Protein 7LYX (pdb70)

Sequence (455 aa):
RQRRPWEPPLDKGTVPWLGHAMAFRKNMFEFLKRMRTKHGDVFTVQLGGQYFTFVMDPLSFGSILKDTQRKLDFGQYAKKLVLKVFGYRSVQGDHEMIHSASTKHLRGDGLKDLNETMLDSLSFVMLTSKGWSLDASCWHEDSLFRFCYYILFTAGYLSLFGYTKDKEQDLLQAGELFMEFRKFDLLFPRFVYSLLWPREWLEVGRLQRLFHKMLSVSHEKEGISNWLGNMLQFLREQGVPSAMQDKFNFMMLWASQGNTGPTSFWALLYLLKHPEAIRAVREEATQLGALQHTPVLDSVVEETLRLRAAPTLLRLVHEDYTLKMSSGQEYLFRHGDILALFPYLSVHMDPDIHPEPTVFKYDRFLNPNGSRKVDFFKTGKKIHHYTMPWGSGVSICPGRFFALSEVKLFILLMVTHFDLELVDPDTPLPHVDPQRWGFGTMQPSHDVRFRYRLH

Nearest PDB structures (foldseek):
  7lyx-assembly1_A  TM=1.002E+00  e=9.363E-78  Homo sapiens
  8eoh-assembly1_A  TM=9.947E-01  e=2.986E-71  Homo sapiens
  3b6h-assembly1_A  TM=9.435E-01  e=4.892E-42  Homo sapiens
  3b6h-assembly2_B  TM=9.542E-01  e=2.906E-41  Homo sapiens
  3b98-assembly1_A  TM=9.368E-01  e=1.243E-39  Danio rerio

B-factor: mean 62.21, std 15.75, range [30.0, 126.33]

GO terms:
  GO:0008397 sterol 12-alpha-hydroxylase activity (F, IDA)
  GO:0006699 bile acid biosynthetic process (P, IDA)
  GO:0008397 sterol 12-alpha-hydroxylase activity (F, TAS)
  GO:0019825 oxygen binding (F, TAS)
  GO:0005789 endoplasmic reticulum membrane (C, TAS)
  GO:0016125 sterol metabolic process (P, TAS)
  GO:0006699 bile acid biosynthetic process (P, TAS)

InterPro domains:
  IPR001128 Cytochrome P450 [PF00067] (37-491)
  IPR002403 Cytochrome P450, E-class, group IV [PR00465] (33-50)
  IPR002403 Cytochrome P450, E-class, group IV [PR00465] (55-78)
  IPR002403 Cytochrome P450, E-class, group IV [PR00465] (273-299)
  IPR002403 Cytochrome P450, E-class, group IV [PR00465] (337-353)
  IPR002403 Cytochrome P450, E-class, group IV [PR00465] (374-388)
  IPR002403 Cytochrome P450, E-class, group IV [PR00465] (391-409)
  IPR002403 Cytochrome P450, E-class, group IV [PR00465] (424-440)
  IPR002403 Cytochrome P450, E-class, group IV [PR00465] (440-458)
  IPR024204 Cytochrome P450, cholesterol 7-alpha-monooxygenase-type [PIRSF000047] (1-499)
  IPR030686 Cytochrome P450 8B1 [PIRSF500627] (1-501)
  IPR036396 Cytochrome P450 superfamily [G3DSA:1.10.630.10] (21-498)
  IPR036396 Cytochrome P450 superfamily [SSF48264] (32-496)

Solvent-accessible surface area: 21447 Å² total; per-residue (Å²): 78,136,108,98,107,137,6,4,34,33,13,108,17,140,66,75,214,91,32,23,25,133,40,18,62,143,37,4,33,61,3,0,91,121,12,69,122,129,46,33,46,5,0,2,0,84,17,74,71,44,48,14,2,3,0,0,14,8,75,8,0,31,65,2,12,154,31,114,118,182,60,23,47,80,19,55,43,21,93,121,47,28,60,84,0,2,20,6,151,46,44,169,21,7,64,103,13,34,42,66,2,0,67,147,28,6,89,55,126,19,20,74,108,18,6,120,38,0,59,80,6,0,50,38,0,12,125,68,50,32,29,191,45,172,83,104,64,44,80,38,93,27,13,0,11,103,18,0,1,46,2,0,0,0,0,0,8,6,3,1,12,0,67,34,182,72,82,107,90,8,12,106,78,0,12,90,6,6,126,34,0,65,85,1,3,85,21,5,0,63,10,24,48,57,74,16,155,102,160,26,98,136,48,3,17,83,0,34,161,51,0,30,144,42,14,27,57,109,101,168,75,90,51,69,13,102,14,7,21,52,0,12,91,44,0,126,118,103,62,10,88,70,61,35,11,17,60,0,5,0,13,17,0,40,56,22,0,4,57,7,0,0,7,0,0,0,0,0,1,8,0,28,66,38,102,99,0,16,147,22,0,76,100,21,24,116,168,214,41,56,18,115,144,9,63,30,0,49,4,0,2,43,0,1,7,0,7,28,3,0,20,35,12,24,23,25,1,86,88,73,15,78,0,98,12,77,100,51,91,107,28,43,3,49,117,37,8,0,0,0,1,0,0,9,15,0,0,0,30,18,84,74,7,1,77,100,18,107,64,10,67,44,67,24,8,30,45,149,123,32,58,160,64,65,70,7,94,47,93,63,136,100,9,138,51,28,28,5,17,58,12,25,38,117,23,46,42,35,19,33,66,6,19,40,8,1,4,22,16,0,0,32,27,0,1,58,97,12,41,19,76,15,35,73,80,120,70,108,50,2,119,13,32,38,51,11,21,9,43,12,8,0,11,16,44,95,53,22,104,0,72,8,64,86,162

Structure (mmCIF, N/CA/C/O backbone):
data_7LYX
#
_entry.id   7LYX
#
_cell.length_a   58.344
_cell.length_b   89.234
_cell.length_c   107.984
_cell.angle_alpha   90.000
_cell.angle_beta   90.000
_cell.angle_gamma   90.000
#
_symmetry.space_group_name_H-M   'P 21 21 21'
#
loop_
_entity.id
_entity.type
_entity.pdbx_description
1 polymer '7-alpha-hydroxycholest-4-en-3-one 12-alpha-hydroxylase'
2 non-polymer 'PROTOPORPHYRIN IX CONTAINING FE'
3 non-polymer (S)-Tioconazole
4 non-polymer GLYCEROL
5 non-polymer 'POTASSIUM ION'
6 water water
#
loop_
_atom_site.group_PDB
_atom_site.id
_atom_site.type_symbol
_atom_site.label_atom_id
_atom_site.label_alt_id
_atom_site.label_comp_id
_atom_site.label_asym_id
_atom_site.label_entity_id
_atom_site.label_seq_id
_atom_site.pdbx_PDB_ins_code
_atom_site.Cartn_x
_atom_site.Cartn_y
_atom_site.Cartn_z
_atom_site.occupancy
_atom_site.B_iso_or_equiv
_atom_site.auth_seq_id
_atom_site.auth_comp_id
_atom_site.auth_asym_id
_atom_site.auth_atom_id
_atom_site.pdbx_PDB_model_num
ATOM 1 N N . ARG A 1 8 ? -20.30200 -36.14500 8.71600 1.000 57.76000 26 ARG A N 1
ATOM 2 C CA . ARG A 1 8 ? -19.01500 -35.71100 8.19000 1.000 59.93000 26 ARG A CA 1
ATOM 3 C C . ARG A 1 8 ? -17.89600 -36.57300 8.74100 1.000 61.59000 26 ARG A C 1
ATOM 4 O O . ARG A 1 8 ? -17.77000 -36.75200 9.95400 1.000 58.39000 26 ARG A O 1
ATOM 24 N N . GLN A 1 9 ? -17.09100 -37.11200 7.83000 1.000 69.10000 27 GLN A N 1
ATOM 25 C CA . GLN A 1 9 ? -15.90500 -37.87600 8.17500 1.000 68.05000 27 GLN A CA 1
ATOM 26 C C . GLN A 1 9 ? -14.68600 -37.10100 7.69700 1.000 65.10000 27 GLN A C 1
ATOM 27 O O . GLN A 1 9 ? -14.61600 -36.69600 6.53400 1.000 68.11000 27 GLN A O 1
ATOM 41 N N . ARG A 1 10 ? -13.74500 -36.86900 8.58500 1.000 58.40000 28 ARG A N 1
ATOM 42 C CA . ARG A 1 10 ? -12.55900 -36.11000 8.27900 1.000 59.27000 28 ARG A CA 1
ATOM 43 C C . ARG A 1 10 ? -11.56300 -36.82500 7.36900 1.000 60.30000 28 ARG A C 1
ATOM 44 O O . ARG A 1 10 ? -11.39600 -38.01200 7.46500 1.000 57.50000 28 ARG A O 1
ATOM 65 N N . ARG A 1 11 ? -10.89100 -36.08500 6.49900 1.000 55.34000 29 ARG A N 1
ATOM 66 C CA . ARG A 1 11 ? -9.88600 -36.62700 5.62700 1.000 52.96000 29 ARG A CA 1
ATOM 67 C C . ARG A 1 11 ? -8.53300 -36.27100 6.20200 1.000 52.85000 29 ARG A C 1
ATOM 68 O O . ARG A 1 11 ? -8.40400 -35.30500 6.88000 1.000 53.04000 29 ARG A O 1
ATOM 78 N N . PRO A 1 12 ? -7.50400 -37.04800 5.90700 1.000 46.05000 30 PRO A N 1
ATOM 79 C CA . PRO A 1 12 ? -6.17100 -36.79300 6.48300 1.000 46.53000 30 PRO A CA 1
ATOM 80 C C . PRO A 1 12 ? -5.66600 -35.38200 6.23500 1.000 49.96000 30 PRO A C 1
ATOM 81 O O . PRO A 1 12 ? -4.93700 -34.83700 7.07400 1.000 52.03000 30 PRO A O 1
ATOM 92 N N . TRP A 1 13 ? -6.03500 -34.76600 5.10900 1.000 50.54000 31 TRP A N 1
ATOM 93 C CA . TRP A 1 13 ? -5.51800 -33.45100 4.75200 1.000 55.12000 31 TRP A CA 1
ATOM 94 C C . TRP A 1 13 ? -6.32300 -32.30400 5.34700 1.000 54.26000 31 TRP A C 1
ATOM 95 O O . TRP A 1 13 ? -5.93400 -31.14300 5.17900 1.000 51.72000 31 TRP A O 1
ATOM 116 N N . GLU A 1 14 ? -7.42400 -32.59000 6.02900 1.000 55.41000 32 GLU A N 1
ATOM 117 C CA . GLU A 1 14 ? -8.18800 -31.55900 6.71000 1.000 48.37000 32 GLU A CA 1
ATOM 118 C C . GLU A 1 14 ? -7.68700 -31.38800 8.13500 1.000 53.13000 32 GLU A C 1
ATOM 119 O O . GLU A 1 14 ? -7.00400 -32.26500 8.67500 1.000 54.79000 32 GLU A O 1
ATOM 131 N N . PRO A 1 15 ? -7.99600 -30.26500 8.77400 1.000 51.90000 33 PRO A N 1
ATOM 132 C CA . PRO A 1 15 ? -7.63400 -30.09700 10.18900 1.000 50.87000 33 PRO A CA 1
ATOM 133 C C . PRO A 1 15 ? -8.40900 -31.06400 11.06300 1.000 44.70000 33 PRO A C 1
ATOM 134 O O . PRO A 1 15 ? -9.40400 -31.65200 10.61900 1.000 47.46000 33 PRO A O 1
ATOM 145 N N . PRO A 1 16 ? -7.98700 -31.25200 12.31200 1.000 47.17000 34 PRO A N 1
ATOM 146 C CA . PRO A 1 16 ? -8.73700 -32.13500 13.21700 1.000 44.84000 34 PRO A CA 1
ATOM 147 C C . PRO A 1 16 ? -10.17500 -31.66600 13.39300 1.000 42.42000 34 PRO A C 1
ATOM 148 O O . PRO A 1 16 ? -10.46900 -30.46900 13.40200 1.000 46.58000 34 PRO A O 1
ATOM 159 N N . LEU A 1 17 ? -11.07700 -32.63500 13.53900 1.000 45.57000 35 LEU A N 1
ATOM 160 C CA . LEU A 1 17 ? -12.51100 -32.39100 13.67500 1.000 44.85000 35 LEU A CA 1
ATOM 161 C C . LEU A 1 17 ? -12.96400 -32.92200 15.03000 1.000 42.93000 35 LEU A C 1
ATOM 162 O O . LEU A 1 17 ? -13.00600 -34.13700 15.24400 1.000 51.07000 35 LEU A O 1
ATOM 178 N N . ASP A 1 18 ? -13.30300 -32.01200 15.93900 1.000 47.34000 36 ASP A N 1
ATOM 179 C CA . ASP A 1 18 ? -13.69400 -32.35600 17.30200 1.000 46.78000 36 ASP A CA 1
ATOM 180 C C . ASP A 1 18 ? -15.21400 -32.37800 17.39800 1.000 45.29000 36 ASP A C 1
ATOM 181 O O . ASP A 1 18 ? -15.86400 -31.33600 17.26200 1.000 46.54000 36 ASP A O 1
ATOM 190 N N . LYS A 1 19 ? -15.77500 -33.55700 17.65200 1.000 52.30000 37 LYS A N 1
ATOM 191 C CA . LYS A 1 19 ? -17.21900 -33.73600 17.72100 1.000 48.43000 37 LYS A CA 1
ATOM 192 C C . LYS A 1 19 ? -17.77000 -33.60600 19.13700 1.000 52.02000 37 LYS A C 1
ATOM 193 O O . LYS A 1 19 ? -18.98400 -33.73600 19.32600 1.000 47.02000 37 LYS A O 1
ATOM 212 N N . GLY A 1 20 ? -16.91800 -33.35900 20.13000 1.000 48.69000 38 GLY A N 1
ATOM 213 C CA . GLY A 1 20 ? -17.38200 -33.18400 21.49300 1.000 48.36000 38 GLY A CA 1
ATOM 214 C C . GLY A 1 20 ? -17.57100 -34.49000 22.23600 1.000 53.82000 38 GLY A C 1
ATOM 215 O O . GLY A 1 20 ? -17.85700 -35.52100 21.62200 1.000 47.49000 38 GLY A O 1
ATOM 219 N N . THR A 1 21 ? -17.41800 -34.45700 23.56300 1.000 63.97000 39 THR A N 1
ATOM 220 C CA . THR A 1 21 ? -17.56100 -35.67000 24.36400 1.000 64.90000 39 THR A CA 1
ATOM 221 C C . THR A 1 21 ? -18.92400 -36.30600 24.13300 1.000 62.58000 39 THR A C 1
ATOM 222 O O . THR A 1 21 ? -19.02900 -37.47000 23.73600 1.000 62.24000 39 THR A O 1
ATOM 233 N N . VAL A 1 22 ? -19.98300 -35.55100 24.39700 1.000 67.00000 40 VAL A N 1
ATOM 234 C CA . VAL A 1 22 ? -21.33700 -35.94800 24.02900 1.000 62.43000 40 VAL A CA 1
ATOM 235 C C . VAL A 1 22 ? -21.54400 -35.55900 22.57100 1.000 63.25000 40 VAL A C 1
ATOM 236 O O . VAL A 1 22 ? -21.74300 -34.36900 22.28600 1.000 63.75000 40 VAL A O 1
ATOM 249 N N . PRO A 1 23 ? -21.50000 -36.50000 21.61400 1.000 73.61000 41 PRO A N 1
ATOM 250 C CA . PRO A 1 23 ? -21.88900 -36.14400 20.24100 1.000 71.85000 41 PRO A CA 1
ATOM 251 C C . PRO A 1 23 ? -23.34000 -35.69100 20.22100 1.000 73.87000 41 PRO A C 1
ATOM 252 O O . PRO A 1 23 ? -23.95000 -35.53000 21.28300 1.000 80.73000 41 PRO A O 1
ATOM 263 N N . TRP A 1 24 ? -23.89800 -35.44600 19.03700 1.000 49.72000 42 TRP A N 1
ATOM 264 C CA . TRP A 1 24 ? -25.27100 -34.94800 18.88200 1.000 49.96000 42 TRP A CA 1
ATOM 265 C C . TRP A 1 24 ? -25.58700 -33.77500 19.81400 1.000 57.77000 42 TRP A C 1
ATOM 266 O O . TRP A 1 24 ? -26.74400 -33.38700 19.98000 1.000 60.07000 42 TRP A O 1
ATOM 287 N N . LEU A 1 25 ? -24.57300 -33.20100 20.42500 1.000 62.54000 43 LEU A N 1
ATOM 288 C CA . LEU A 1 25 ? -24.66700 -31.97100 21.20900 1.000 53.23000 43 LEU A CA 1
ATOM 289 C C . LEU A 1 25 ? -23.60600 -30.97900 20.75900 1.000 50.95000 43 LEU A C 1
ATOM 290 O O . LEU A 1 25 ? -23.88900 -29.78400 20.62400 1.000 59.40000 43 LEU A O 1
ATOM 306 N N . GLY A 1 26 ? -22.37900 -31.45000 20.51400 1.000 41.29000 44 GLY A N 1
ATOM 307 C CA . GLY A 1 26 ? -21.32500 -30.60500 20.00300 1.000 42.91000 44 GLY A CA 1
ATOM 308 C C . GLY A 1 26 ? -20.79300 -29.69100 21.08400 1.000 37.14000 44 GLY A C 1
ATOM 309 O O . GLY A 1 26 ? -20.83600 -29.98900 22.28000 1.000 39.99000 44 GLY A O 1
ATOM 313 N N . HIS A 1 27 ? -20.29600 -28.54900 20.64100 1.000 49.88000 45 HIS A N 1
ATOM 314 C CA . HIS A 1 27 ? -19.71400 -27.56000 21.52400 1.000 44.84000 45 HIS A CA 1
ATOM 315 C C . HIS A 1 27 ? -20.55100 -26.29700 21.62500 1.000 41.44000 45 HIS A C 1
ATOM 316 O O . HIS A 1 27 ? -20.12500 -25.34900 22.29000 1.000 51.05000 45 HIS A O 1
ATOM 330 N N . ALA A 1 28 ? -21.72600 -26.26100 20.98400 1.000 41.49000 46 ALA A N 1
ATOM 331 C CA . ALA A 1 28 ? -22.56100 -25.06400 21.01100 1.000 42.57000 46 ALA A CA 1
ATOM 332 C C . ALA A 1 28 ? -22.69800 -24.51600 22.42700 1.000 43.16000 46 ALA A C 1
ATOM 333 O O . ALA A 1 28 ? -22.60200 -23.30300 22.64500 1.000 45.41000 46 ALA A O 1
ATOM 340 N N . MET A 1 29 ? -22.89300 -25.40500 23.40400 1.000 50.58000 47 MET A N 1
ATOM 341 C CA . MET A 1 29 ? -23.11500 -24.99200 24.78600 1.000 48.32000 47 MET A CA 1
ATOM 342 C C . MET A 1 29 ? -21.87400 -24.31800 25.36700 1.000 50.77000 47 MET A C 1
ATOM 343 O O . MET A 1 29 ? -21.95800 -23.21900 25.93200 1.000 51.37000 47 MET A O 1
ATOM 357 N N . ALA A 1 30 ? -20.70400 -24.95600 25.23700 1.000 44.53000 48 ALA A N 1
ATOM 358 C CA . ALA A 1 30 ? -19.48400 -24.35100 25.76300 1.000 42.94000 48 ALA A CA 1
ATOM 359 C C . ALA A 1 30 ? -19.03600 -23.17000 24.90800 1.000 46.66000 48 ALA A C 1
ATOM 360 O O . ALA A 1 30 ? -18.39400 -22.24600 25.41900 1.000 48.43000 48 ALA A O 1
ATOM 367 N N . PHE A 1 31 ? -19.36900 -23.18400 23.61400 1.000 41.40000 49 PHE A N 1
ATOM 368 C CA . PHE A 1 31 ? -18.95200 -22.10900 22.72200 1.000 38.64000 49 PHE A CA 1
ATOM 369 C C . PHE A 1 31 ? -19.73200 -20.82900 23.00700 1.000 40.92000 49 PHE A C 1
ATOM 370 O O . PHE A 1 31 ? -19.14600 -19.74500 23.12700 1.000 35.86000 49 PHE A O 1
ATOM 387 N N . ARG A 1 32 ? -21.06000 -20.93000 23.11400 1.000 38.72000 50 ARG A N 1
ATOM 388 C CA . ARG A 1 32 ? -21.87000 -19.73400 23.32100 1.000 39.52000 50 ARG A CA 1
ATOM 389 C C . ARG A 1 32 ? -21.70400 -19.18700 24.73300 1.000 39.71000 50 ARG A C 1
ATOM 390 O O . ARG A 1 32 ? -21.75500 -17.97000 24.93600 1.000 37.01000 50 ARG A O 1
ATOM 411 N N . LYS A 1 33 ? -21.47600 -20.06200 25.71100 1.000 43.41000 51 LYS A N 1
ATOM 412 C CA . LYS A 1 33 ? -21.31200 -19.62100 27.09200 1.000 38.91000 51 LYS A CA 1
ATOM 413 C C . LYS A 1 33 ? -20.10400 -18.70500 27.23300 1.000 40.41000 51 LYS A C 1
ATOM 414 O O . LYS A 1 33 ? -20.21300 -17.57700 27.72700 1.000 41.29000 51 LYS A O 1
ATOM 433 N N . ASN A 1 34 ? -18.93100 -19.19000 26.82200 1.000 41.20000 52 ASN A N 1
ATOM 434 C CA . ASN A 1 34 ? -17.67800 -18.43300 26.90600 1.000 40.97000 52 ASN A CA 1
ATOM 435 C C . ASN A 1 34 ? -16.85800 -18.82300 25.67500 1.000 44.57000 52 ASN A C 1
ATOM 436 O O . ASN A 1 34 ? -16.06200 -19.76400 25.71800 1.000 44.83000 52 ASN A O 1
ATOM 447 N N . MET A 1 35 ? -17.07300 -18.09800 24.57300 1.000 47.33000 53 MET A N 1
ATOM 448 C CA . MET A 1 35 ? -16.34700 -18.38300 23.33900 1.000 45.44000 53 MET A CA 1
ATOM 449 C C . MET A 1 35 ? -14.84400 -18.23600 23.54100 1.000 49.54000 53 MET A C 1
ATOM 450 O O . MET A 1 35 ? -14.05400 -19.00300 22.97300 1.000 44.94000 53 MET A O 1
ATOM 464 N N . PHE A 1 36 ? -14.43600 -17.24600 24.33700 1.000 46.42000 54 PHE A N 1
ATOM 465 C CA . PHE A 1 36 ? -13.01800 -16.99000 24.57300 1.000 48.61000 54 PHE A CA 1
ATOM 466 C C . PHE A 1 36 ? -12.36000 -18.18400 25.25800 1.000 49.85000 54 PHE A C 1
ATOM 467 O O . PHE A 1 36 ? -11.31400 -18.67200 24.81500 1.000 47.10000 54 PHE A O 1
ATOM 484 N N . GLU A 1 37 ? -12.98100 -18.69300 26.32500 1.000 54.44000 55 GLU A N 1
ATOM 485 C CA . GLU A 1 37 ? -12.39700 -19.81600 27.04400 1.000 53.90000 55 GLU A CA 1
ATOM 486 C C . GLU A 1 37 ? -12.50300 -21.10700 26.24700 1.000 56.23000 55 GLU A C 1
ATOM 487 O O . GLU A 1 37 ? -11.62100 -21.96600 26.34700 1.000 58.57000 55 GLU A O 1
ATOM 499 N N . PHE A 1 38 ? -13.55400 -21.25700 25.43900 1.000 45.39000 56 PHE A N 1
ATOM 500 C CA . PHE A 1 38 ? -13.68500 -22.46600 24.63600 1.000 40.14000 56 PHE A CA 1
ATOM 501 C C . PHE A 1 38 ? -12.56000 -22.56700 23.61600 1.000 47.15000 56 PHE A C 1
ATOM 502 O O . PHE A 1 38 ? -11.95700 -23.63400 23.44100 1.000 43.39000 56 PHE A O 1
ATOM 519 N N . LEU A 1 39 ? -12.26600 -21.46200 22.92400 1.000 45.82000 57 LEU A N 1
ATOM 520 C CA . LEU A 1 39 ? -11.19200 -21.49100 21.93900 1.000 44.98000 57 LEU A CA 1
ATOM 521 C C . LEU A 1 39 ? -9.83100 -21.67100 22.60200 1.000 50.34000 57 LEU A C 1
ATOM 522 O O . LEU A 1 39 ? -8.94200 -22.30800 22.02700 1.000 47.69000 57 LEU A O 1
ATOM 538 N N . LYS A 1 40 ? -9.64800 -21.13000 23.80900 1.000 51.73000 58 LYS A N 1
ATOM 539 C CA . LYS A 1 40 ? -8.39600 -21.33500 24.53100 1.000 49.60000 58 LYS A CA 1
ATOM 540 C C . LYS A 1 40 ? -8.14200 -22.81600 24.77400 1.000 49.21000 58 LYS A C 1
ATOM 541 O O . LYS A 1 40 ? -7.03300 -23.31500 24.55300 1.000 49.16000 58 LYS A O 1
ATOM 560 N N . ARG A 1 41 ? -9.16400 -23.53200 25.24700 1.000 51.18000 59 ARG A N 1
ATOM 561 C CA . ARG A 1 41 ? -9.01400 -24.96000 25.49600 1.000 47.45000 59 ARG A CA 1
ATOM 562 C C . ARG A 1 41 ? -8.74400 -25.71500 24.20100 1.000 55.46000 59 ARG A C 1
ATOM 563 O O . ARG A 1 41 ? -7.91300 -26.63200 24.16600 1.000 54.23000 59 ARG A O 1
ATOM 584 N N . MET A 1 42 ? -9.44400 -25.34500 23.12400 1.000 50.99000 60 MET A N 1
ATOM 585 C CA . MET A 1 42 ? -9.28500 -26.05700 21.86200 1.000 45.62000 60 MET A CA 1
ATOM 586 C C . MET A 1 42 ? -7.90100 -25.84100 21.26900 1.000 46.61000 60 MET A C 1
ATOM 587 O O . MET A 1 42 ? -7.32100 -26.76500 20.68400 1.000 44.85000 60 MET A O 1
ATOM 601 N N . ARG A 1 43 ? -7.37200 -24.62200 21.37400 1.000 53.48000 61 ARG A N 1
ATOM 602 C CA . ARG A 1 43 ? -6.03200 -24.36600 20.86100 1.000 50.22000 61 ARG A CA 1
ATOM 603 C C . ARG A 1 43 ? -5.01700 -25.29100 21.52000 1.000 52.30000 61 ARG A C 1
ATOM 604 O O . ARG A 1 43 ? -4.17900 -25.89600 20.84100 1.000 58.06000 61 ARG A O 1
ATOM 625 N N . THR A 1 44 ? -5.08700 -25.42800 22.84700 1.000 46.54000 62 THR A N 1
ATOM 626 C CA . THR A 1 44 ? -4.13700 -26.29300 23.53400 1.000 51.13000 62 THR A CA 1
ATOM 627 C C . THR A 1 44 ? -4.36500 -27.76200 23.19400 1.000 56.17000 62 THR A C 1
ATOM 628 O O . THR A 1 44 ? -3.42300 -28.55800 23.23800 1.000 59.87000 62 THR A O 1
ATOM 639 N N . LYS A 1 45 ? -5.59400 -28.13600 22.84800 1.000 54.70000 63 LYS A N 1
ATOM 640 C CA . LYS A 1 45 ? -5.90700 -29.54100 22.61800 1.000 48.99000 63 LYS A CA 1
ATOM 641 C C . LYS A 1 45 ? -5.57300 -29.97300 21.19800 1.000 54.64000 63 LYS A C 1
ATOM 642 O O . LYS A 1 45 ? -4.98200 -31.04000 20.99200 1.000 54.12000 63 LYS A O 1
ATOM 661 N N . HIS A 1 46 ? -5.95200 -29.16500 20.21000 1.000 57.55000 64 HIS A N 1
ATOM 662 C CA . HIS A 1 46 ? -5.76800 -29.52100 18.81300 1.000 55.09000 64 HIS A CA 1
ATOM 663 C C . HIS A 1 46 ? -4.67600 -28.72400 18.12100 1.000 50.20000 64 HIS A C 1
ATOM 664 O O . HIS A 1 46 ? -4.37200 -29.00500 16.95500 1.000 57.85000 64 HIS A O 1
ATOM 678 N N . GLY A 1 47 ? -4.08700 -27.74700 18.78600 1.000 46.98000 65 GLY A N 1
ATOM 679 C CA . GLY A 1 47 ? -3.19000 -26.84500 18.10300 1.000 46.56000 65 GLY A CA 1
ATOM 680 C C . GLY A 1 47 ? -3.95800 -25.70200 17.46500 1.000 43.96000 65 GLY A C 1
ATOM 681 O O . GLY A 1 47 ? -5.12300 -25.43700 17.77700 1.000 50.03000 65 GLY A O 1
ATOM 685 N N . ASP A 1 48 ? -3.29000 -25.03300 16.53100 1.000 54.80000 66 ASP A N 1
ATOM 686 C CA . ASP A 1 48 ? -3.79000 -23.75500 16.03700 1.000 56.01000 66 ASP A CA 1
ATOM 687 C C . ASP A 1 48 ? -4.97600 -23.88500 15.08700 1.000 50.57000 66 ASP A C 1
ATOM 688 O O . ASP A 1 48 ? -5.73900 -22.92700 14.95400 1.000 57.32000 66 ASP A O 1
ATOM 697 N N . VAL A 1 49 ? -5.16700 -25.03000 14.43700 1.000 42.96000 67 VAL A N 1
ATOM 698 C CA . VAL A 1 49 ? -6.23900 -25.20100 13.46100 1.000 40.45000 67 VAL A CA 1
ATOM 699 C C . VAL A 1 49 ? -7.10900 -26.37500 13.88600 1.000 40.18000 67 VAL A C 1
ATOM 700 O O . VAL A 1 49 ? -6.61500 -27.49700 14.04400 1.000 43.18000 67 VAL A O 1
ATOM 713 N N . PHE A 1 50 ? -8.40400 -26.11900 14.05000 1.000 41.69000 68 PHE A N 1
ATOM 714 C CA . PHE A 1 50 ? -9.36200 -27.15200 14.41000 1.000 43.97000 68 PHE A CA 1
ATOM 715 C C . PHE A 1 50 ? -10.72600 -26.78100 13.84600 1.000 40.74000 68 PHE A C 1
ATOM 716 O O . PHE A 1 50 ? -11.00200 -25.61500 13.55000 1.000 43.75000 68 PHE A O 1
ATOM 733 N N . THR A 1 51 ? -11.58200 -27.79000 13.71200 1.000 46.96000 69 THR A N 1
ATOM 734 C CA . THR A 1 51 ? -12.90700 -27.63200 13.13500 1.000 39.64000 69 THR A CA 1
ATOM 735 C C . THR A 1 51 ? -13.96500 -28.12700 14.11400 1.000 46.52000 69 THR A C 1
ATOM 736 O O . THR A 1 51 ? -13.76900 -29.12900 14.80800 1.000 42.75000 69 THR A O 1
ATOM 747 N N . VAL A 1 52 ? -15.09300 -27.41700 14.15500 1.000 45.06000 70 VAL A N 1
ATOM 748 C CA . VAL A 1 52 ? -16.21900 -27.75400 15.01500 1.000 42.26000 70 VAL A CA 1
ATOM 749 C C . VAL A 1 52 ? -17.49800 -27.38000 14.27900 1.000 39.65000 70 VAL A C 1
ATOM 750 O O . VAL A 1 52 ? -17.49400 -26.55900 13.36000 1.000 43.99000 70 VAL A O 1
ATOM 763 N N . GLN A 1 53 ? -18.60000 -27.99900 14.69000 1.000 39.45000 71 GLN A N 1
ATOM 764 C CA . GLN A 1 53 ? -19.91400 -27.72000 14.12400 1.000 42.08000 71 GLN A CA 1
ATOM 765 C C . GLN A 1 53 ? -20.68300 -26.82100 15.08400 1.000 42.53000 71 GLN A C 1
ATOM 766 O O . GLN A 1 53 ? -20.86700 -27.17000 16.25400 1.000 41.40000 71 GLN A O 1
ATOM 780 N N . LEU A 1 54 ? -21.12400 -25.66800 14.58900 1.000 42.94000 72 LEU A N 1
ATOM 781 C CA . LEU A 1 54 ? -21.94800 -24.73700 15.34700 1.000 47.93000 72 LEU A CA 1
ATOM 782 C C . LEU A 1 54 ? -23.14300 -24.33700 14.49900 1.000 44.20000 72 LEU A C 1
ATOM 783 O O . LEU A 1 54 ? -22.99700 -24.03300 13.31200 1.000 43.47000 72 LEU A O 1
ATOM 799 N N . GLY A 1 55 ? -24.32400 -24.34400 15.11000 1.000 49.48000 73 GLY A N 1
ATOM 800 C CA . GLY A 1 55 ? -25.53200 -24.22000 14.31800 1.000 55.44000 73 GLY A CA 1
ATOM 801 C C . GLY A 1 55 ? -25.55500 -25.30900 13.27200 1.000 57.25000 73 GLY A C 1
ATOM 802 O O . GLY A 1 55 ? -25.21100 -26.47000 13.54400 1.000 62.96000 73 GLY A O 1
ATOM 806 N N . GLY A 1 56 ? -25.94300 -24.93700 12.04700 1.000 52.06000 74 GLY A N 1
ATOM 807 C CA . GLY A 1 56 ? -25.86800 -25.88300 10.94800 1.000 69.94000 74 GLY A CA 1
ATOM 808 C C . GLY A 1 56 ? -24.47100 -26.05600 10.40100 1.000 58.82000 74 GLY A C 1
ATOM 809 O O . GLY A 1 56 ? -24.14000 -27.12400 9.88000 1.000 61.46000 74 GLY A O 1
ATOM 813 N N . GLN A 1 57 ? -23.62500 -25.04400 10.56000 1.000 58.26000 75 GLN A N 1
ATOM 814 C CA . GLN A 1 57 ? -22.38800 -24.92700 9.81000 1.000 55.93000 75 GLN A CA 1
ATOM 815 C C . GLN A 1 57 ? -21.22900 -25.65300 10.49300 1.000 54.60000 75 GLN A C 1
ATOM 816 O O . GLN A 1 57 ? -21.27400 -25.98200 11.68100 1.000 57.29000 75 GLN A O 1
ATOM 830 N N . TYR A 1 58 ? -20.17700 -25.89100 9.71100 1.000 44.26000 76 TYR A N 1
ATOM 831 C CA . TYR A 1 58 ? -18.88200 -26.33900 10.20900 1.000 45.18000 76 TYR A CA 1
ATOM 832 C C . TYR A 1 58 ? -17.92300 -25.15700 10.20200 1.000 42.06000 76 TYR A C 1
ATOM 833 O O . TYR A 1 58 ? -17.77900 -24.47700 9.18200 1.000 47.96000 76 TYR A O 1
ATOM 851 N N . PHE A 1 59 ? -17.28800 -24.90400 11.34200 1.000 38.49000 77 PHE A N 1
ATOM 852 C CA . PHE A 1 59 ? -16.36900 -23.78400 11.49400 1.000 38.59000 77 PHE A CA 1
ATOM 853 C C . PHE A 1 59 ? -14.94700 -24.30100 11.65300 1.000 37.90000 77 PHE A C 1
ATOM 854 O O . PHE A 1 59 ? -14.71200 -25.27300 12.37400 1.000 42.99000 77 PHE A O 1
ATOM 871 N N . THR A 1 60 ? -14.00200 -23.64300 10.98600 1.000 43.82000 78 THR A N 1
ATOM 872 C CA . THR A 1 60 ? -12.58600 -23.98000 11.08300 1.000 41.75000 78 THR A CA 1
ATOM 873 C C . THR A 1 60 ? -11.83300 -22.75700 11.58300 1.000 40.68000 78 THR A C 1
ATOM 874 O O . THR A 1 60 ? -11.78600 -21.73000 10.89800 1.000 41.25000 78 THR A O 1
ATOM 885 N N . PHE A 1 61 ? -11.25500 -22.86600 12.77400 1.000 44.06000 79 PHE A N 1
ATOM 886 C CA . PHE A 1 61 ? -10.56800 -21.75200 13.41100 1.000 40.15000 79 PHE A CA 1
ATOM 887 C C . PHE A 1 61 ? -9.07400 -21.81000 13.14300 1.000 43.65000 79 PHE A C 1
ATOM 888 O O . PHE A 1 61 ? -8.46100 -22.88000 13.19500 1.000 40.21000 79 PHE A O 1
ATOM 905 N N . VAL A 1 62 ? -8.49700 -20.64700 12.85500 1.000 45.90000 80 VAL A N 1
ATOM 906 C CA . VAL A 1 62 ? -7.06400 -20.49500 12.64000 1.000 49.70000 80 VAL A CA 1
ATOM 907 C C . VAL A 1 62 ? -6.55600 -19.52300 13.69100 1.000 50.00000 80 VAL A C 1
ATOM 908 O O . VAL A 1 62 ? -6.86100 -18.32600 13.63400 1.000 45.75000 80 VAL A O 1
ATOM 921 N N . MET A 1 63 ? -5.77700 -20.02900 14.64700 1.000 46.78000 81 MET A N 1
ATOM 922 C CA . MET A 1 63 ? -5.29500 -19.21100 15.75000 1.000 49.50000 81 MET A CA 1
ATOM 923 C C . MET A 1 63 ? -3.84000 -18.78800 15.59100 1.000 54.82000 81 MET A C 1
ATOM 924 O O . MET A 1 63 ? -3.35500 -17.99100 16.39900 1.000 54.90000 81 MET A O 1
ATOM 938 N N . ASP A 1 64 ? -3.13100 -19.29700 14.58100 1.000 54.91000 82 ASP A N 1
ATOM 939 C CA . ASP A 1 64 ? -1.75300 -18.88300 14.34800 1.000 47.23000 82 ASP A CA 1
ATOM 940 C C . ASP A 1 64 ? -1.74100 -17.50600 13.70000 1.000 47.13000 82 ASP A C 1
ATOM 941 O O . ASP A 1 64 ? -2.06300 -17.38100 12.51300 1.000 47.25000 82 ASP A O 1
ATOM 950 N N . PRO A 1 65 ? -1.37400 -16.45000 14.43300 1.000 54.06000 83 PRO A N 1
ATOM 951 C CA . PRO A 1 65 ? -1.37300 -15.11100 13.81400 1.000 56.49000 83 PRO A CA 1
ATOM 952 C C . PRO A 1 65 ? -0.50100 -15.01800 12.57400 1.000 58.97000 83 PRO A C 1
ATOM 953 O O . PRO A 1 65 ? -0.78500 -14.20200 11.68900 1.000 55.30000 83 PRO A O 1
ATOM 964 N N . LEU A 1 66 ? 0.55000 -15.83600 12.47300 1.000 70.39000 84 LEU A N 1
ATOM 965 C CA . LEU A 1 66 ? 1.45100 -15.73400 11.33000 1.000 70.38000 84 LEU A CA 1
ATOM 966 C C . LEU A 1 66 ? 0.76000 -16.11700 10.02700 1.000 71.09000 84 LEU A C 1
ATOM 967 O O . LEU A 1 66 ? 1.12300 -15.60600 8.96100 1.000 69.46000 84 LEU A O 1
ATOM 983 N N . SER A 1 67 ? -0.22300 -17.01200 10.08800 1.000 59.85000 85 SER A N 1
ATOM 984 C CA . SER A 1 67 ? -0.95300 -17.43300 8.90000 1.000 58.05000 85 SER A CA 1
ATOM 985 C C . SER A 1 67 ? -2.07300 -16.47400 8.52500 1.000 54.74000 85 SER A C 1
ATOM 986 O O . SER A 1 67 ? -2.71300 -16.67000 7.48600 1.000 57.53000 85 SER A O 1
ATOM 994 N N . PHE A 1 68 ? -2.31600 -15.43800 9.33200 1.000 64.68000 86 PHE A N 1
ATOM 995 C CA . PHE A 1 68 ? -3.34600 -14.46000 9.00000 1.000 57.88000 86 PHE A CA 1
ATOM 996 C C . PHE A 1 68 ? -3.05700 -13.74500 7.68600 1.000 60.78000 86 PHE A C 1
ATOM 997 O O . PHE A 1 68 ? -3.98100 -13.19900 7.07300 1.000 65.64000 86 PHE A O 1
ATOM 1014 N N . GLY A 1 69 ? -1.80100 -13.72800 7.24700 1.000 65.16000 87 GLY A N 1
ATOM 1015 C CA . GLY A 1 69 ? -1.42400 -13.00600 6.05100 1.000 60.94000 87 GLY A CA 1
ATOM 1016 C C . GLY A 1 69 ? -2.21800 -13.39800 4.82200 1.000 63.28000 87 GLY A C 1
ATOM 1017 O O . GLY A 1 69 ? -3.04700 -12.62200 4.33700 1.000 62.37000 87 GLY A O 1
ATOM 1021 N N . SER A 1 70 ? -1.97000 -14.60500 4.30800 1.000 59.47000 88 SER A N 1
ATOM 1022 C CA . SER A 1 70 ? -2.63600 -15.03200 3.08300 1.000 61.41000 88 SER A CA 1
ATOM 1023 C C . SER A 1 70 ? -4.15000 -15.02000 3.24300 1.000 61.89000 88 SER A C 1
ATOM 1024 O O . SER A 1 70 ? -4.87700 -14.64100 2.31700 1.000 64.23000 88 SER A O 1
ATOM 1032 N N . ILE A 1 71 ? -4.64600 -15.41900 4.41500 1.000 64.24000 89 ILE A N 1
ATOM 1033 C CA . ILE A 1 71 ? -6.08900 -15.52000 4.61200 1.000 63.12000 89 ILE A CA 1
ATOM 1034 C C . ILE A 1 71 ? -6.76200 -14.17300 4.37300 1.000 65.65000 89 ILE A C 1
ATOM 1035 O O . ILE A 1 71 ? -7.83400 -14.10000 3.75900 1.000 66.13000 89 ILE A O 1
ATOM 1051 N N . LEU A 1 72 ? -6.15000 -13.09100 4.85900 1.000 65.68000 90 LEU A N 1
ATOM 1052 C CA . LEU A 1 72 ? -6.79800 -11.78300 4.81500 1.000 70.60000 90 LEU A CA 1
ATOM 1053 C C . LEU A 1 72 ? -6.62700 -11.13100 3.44900 1.000 66.85000 90 LEU A C 1
ATOM 1054 O O . LEU A 1 72 ? -7.59000 -10.61700 2.87100 1.000 67.50000 90 LEU A O 1
ATOM 1070 N N . LYS A 1 73 ? -5.40800 -11.14000 2.91600 1.000 61.99000 91 LYS A N 1
ATOM 1071 C CA . LYS A 1 73 ? -5.18100 -10.81800 1.51000 1.000 67.17000 91 LYS A CA 1
ATOM 1072 C C . LYS A 1 73 ? -5.59800 -12.04400 0.70000 1.000 71.84000 91 LYS A C 1
ATOM 1073 O O . LYS A 1 73 ? -4.77900 -12.86200 0.27600 1.000 79.65000 91 LYS A O 1
ATOM 1092 N N . ASP A 1 74 ? -6.90700 -12.19500 0.50800 1.000 73.56000 92 ASP A N 1
ATOM 1093 C CA . ASP A 1 74 ? -7.43700 -13.31900 -0.26600 1.000 71.65000 92 ASP A CA 1
ATOM 1094 C C . ASP A 1 74 ? -7.07100 -13.08200 -1.72800 1.000 76.49000 92 ASP A C 1
ATOM 1095 O O . ASP A 1 74 ? -7.89900 -12.69200 -2.55600 1.000 82.35000 92 ASP A O 1
ATOM 1104 N N . THR A 1 75 ? -5.79100 -13.30400 -2.04000 1.000 76.06000 93 THR A N 1
ATOM 1105 C CA . THR A 1 75 ? -5.26300 -13.04100 -3.37400 1.000 79.17000 93 THR A CA 1
ATOM 1106 C C . THR A 1 75 ? -6.21600 -13.54200 -4.45600 1.000 84.13000 93 THR A C 1
ATOM 1107 O O . THR A 1 75 ? -6.64300 -12.78200 -5.33200 1.000 81.41000 93 THR A O 1
ATOM 1118 N N . GLN A 1 76 ? -6.55900 -14.82400 -4.40200 1.000 77.17000 94 GLN A N 1
ATOM 1119 C CA . GLN A 1 76 ? -7.56700 -15.37100 -5.29100 1.000 74.50000 94 GLN A CA 1
ATOM 1120 C C . GLN A 1 76 ? -8.95200 -15.10400 -4.70300 1.000 80.51000 94 GLN A C 1
ATOM 1121 O O . GLN A 1 76 ? -9.10100 -14.51900 -3.62800 1.000 79.85000 94 GLN A O 1
ATOM 1135 N N . ARG A 1 77 ? -9.98900 -15.52400 -5.42200 1.000 84.42000 95 ARG A N 1
ATOM 1136 C CA . ARG A 1 77 ? -11.36900 -15.25400 -5.02400 1.000 90.29000 95 ARG A CA 1
ATOM 1137 C C . ARG A 1 77 ? -11.92900 -16.51100 -4.36700 1.000 88.97000 95 ARG A C 1
ATOM 1138 O O . ARG A 1 77 ? -12.59400 -17.33300 -4.99700 1.000 89.51000 95 ARG A O 1
ATOM 1159 N N . LYS A 1 78 ? -11.65700 -16.65500 -3.07000 1.000 55.88000 96 LYS A N 1
ATOM 1160 C CA . LYS A 1 78 ? -12.02400 -17.87900 -2.36500 1.000 63.16000 96 LYS A CA 1
ATOM 1161 C C . LYS A 1 78 ? -12.72000 -17.68000 -1.02700 1.000 53.18000 96 LYS A C 1
ATOM 1162 O O . LYS A 1 78 ? -13.41200 -18.60400 -0.58500 1.000 51.61000 96 LYS A O 1
ATOM 1181 N N . LEU A 1 79 ? -12.56600 -16.53900 -0.36300 1.000 66.62000 97 LEU A N 1
ATOM 1182 C CA . LEU A 1 79 ? -13.20300 -16.29500 0.92300 1.000 64.50000 97 LEU A CA 1
ATOM 1183 C C . LEU A 1 79 ? -14.12400 -15.09100 0.81600 1.000 63.84000 97 LEU A C 1
ATOM 1184 O O . LEU A 1 79 ? -13.78300 -14.09300 0.17900 1.000 76.41000 97 LEU A O 1
ATOM 1200 N N . ASP A 1 80 ? -15.29600 -15.18700 1.43900 1.000 59.08000 98 ASP A N 1
ATOM 1201 C CA . ASP A 1 80 ? -16.32200 -14.16000 1.30200 1.000 54.36000 98 ASP A CA 1
ATOM 1202 C C . ASP A 1 80 ? -17.02300 -13.94700 2.63400 1.000 58.80000 98 ASP A C 1
ATOM 1203 O O . ASP A 1 80 ? -17.67600 -14.85900 3.15000 1.000 52.90000 98 ASP A O 1
ATOM 1212 N N . PHE A 1 81 ? -16.90100 -12.72700 3.16600 1.000 52.51000 99 PHE A N 1
ATOM 1213 C CA . PHE A 1 81 ? -17.54100 -12.37800 4.42900 1.000 54.22000 99 PHE A CA 1
ATOM 1214 C C . PHE A 1 81 ? -19.04600 -12.19400 4.26000 1.000 54.31000 99 PHE A C 1
ATOM 1215 O O . PHE A 1 81 ? -19.82300 -12.57000 5.14400 1.000 51.15000 99 PHE A O 1
ATOM 1232 N N . GLY A 1 82 ? -19.47300 -11.63800 3.12500 1.000 55.92000 100 GLY A N 1
ATOM 1233 C CA . GLY A 1 82 ? -20.86300 -11.24700 2.97600 1.000 55.25000 100 GLY A CA 1
ATOM 1234 C C . GLY A 1 82 ? -21.82900 -12.41000 2.89100 1.000 52.85000 100 GLY A C 1
ATOM 1235 O O . GLY A 1 82 ? -22.97700 -12.29600 3.32900 1.000 59.53000 100 GLY A O 1
ATOM 1239 N N . GLN A 1 83 ? -21.39400 -13.53300 2.31800 1.000 61.28000 101 GLN A N 1
ATOM 1240 C CA . GLN A 1 83 ? -22.29000 -14.67800 2.20100 1.000 62.59000 101 GLN A CA 1
ATOM 1241 C C . GLN A 1 83 ? -22.69800 -15.20600 3.56900 1.000 56.62000 101 GLN A C 1
ATOM 1242 O O . GLN A 1 83 ? -23.80100 -15.74100 3.72300 1.000 63.68000 101 GLN A O 1
ATOM 1256 N N . TYR A 1 84 ? -21.84000 -15.05200 4.57800 1.000 45.49000 102 TYR A N 1
ATOM 1257 C CA . TYR A 1 84 ? -22.22900 -15.43400 5.93000 1.000 51.03000 102 TYR A CA 1
ATOM 1258 C C . TYR A 1 84 ? -23.01700 -14.32300 6.61200 1.000 46.93000 102 TYR A C 1
ATOM 1259 O O . TYR A 1 84 ? -24.04400 -14.57900 7.24800 1.000 49.16000 102 TYR A O 1
ATOM 1277 N N . ALA A 1 85 ? -22.55700 -13.07800 6.47500 1.000 49.79000 103 ALA A N 1
ATOM 1278 C CA . ALA A 1 85 ? -23.17400 -11.97500 7.20500 1.000 49.60000 103 ALA A CA 1
ATOM 1279 C C . ALA A 1 85 ? -24.63000 -11.78100 6.80500 1.000 46.79000 103 ALA A C 1
ATOM 1280 O O . ALA A 1 85 ? -25.47700 -11.46900 7.65100 1.000 43.98000 103 ALA A O 1
ATOM 1287 N N . LYS A 1 86 ? -24.94500 -11.95200 5.52100 1.000 44.37000 104 LYS A N 1
ATOM 1288 C CA . LYS A 1 86 ? -26.31400 -11.71000 5.08300 1.000 51.18000 104 LYS A CA 1
ATOM 1289 C C . LYS A 1 86 ? -27.28800 -12.69600 5.71800 1.000 44.62000 104 LYS A C 1
ATOM 1290 O O . LYS A 1 86 ? -28.47600 -12.38800 5.86700 1.000 46.01000 104 LYS A O 1
ATOM 1309 N N . LYS A 1 87 ? -26.81500 -13.89000 6.07700 1.000 46.07000 105 LYS A N 1
ATOM 1310 C CA . LYS A 1 87 ? -27.67500 -14.82500 6.79000 1.000 48.39000 105 LYS A CA 1
ATOM 1311 C C . LYS A 1 87 ? -27.97200 -14.32000 8.19600 1.000 50.22000 105 LYS A C 1
ATOM 1312 O O . LYS A 1 87 ? -29.09400 -14.47300 8.69500 1.000 43.31000 105 LYS A O 1
ATOM 1331 N N . LEU A 1 88 ? -26.97900 -13.70000 8.83900 1.000 51.77000 106 LEU A N 1
ATOM 1332 C CA . LEU A 1 88 ? -27.15000 -13.24300 10.21400 1.000 47.01000 106 LEU A CA 1
ATOM 1333 C C . LEU A 1 88 ? -28.09400 -12.04900 10.28600 1.000 46.37000 106 LEU A C 1
ATOM 1334 O O . LEU A 1 88 ? -29.02500 -12.02700 11.09900 1.000 42.32000 106 LEU A O 1
ATOM 1350 N N . VAL A 1 89 ? -27.86300 -11.03200 9.45300 1.000 41.33000 107 VAL A N 1
ATOM 1351 C CA . VAL A 1 89 ? -28.72800 -9.86100 9.48400 1.000 43.32000 107 VAL A CA 1
ATOM 1352 C C . VAL A 1 89 ? -30.14600 -10.20900 9.06000 1.000 40.26000 107 VAL A C 1
ATOM 1353 O O . VAL A 1 89 ? -31.09400 -9.53000 9.47000 1.000 38.69000 107 VAL A O 1
ATOM 1366 N N . LEU A 1 90 ? -30.32100 -11.26200 8.26000 1.000 42.76000 108 LEU A N 1
ATOM 1367 C CA . LEU A 1 90 ? -31.66400 -11.67800 7.86900 1.000 42.52000 108 LEU A CA 1
ATOM 1368 C C . LEU A 1 90 ? -32.45100 -12.18500 9.07300 1.000 41.69000 108 LEU A C 1
ATOM 1369 O O . LEU A 1 90 ? -33.61700 -11.82200 9.26200 1.000 45.31000 108 LEU A O 1
ATOM 1385 N N . LYS A 1 91 ? -31.83100 -13.03200 9.89900 1.000 40.33000 109 LYS A N 1
ATOM 1386 C CA . LYS A 1 91 ? -32.50400 -13.51700 11.09700 1.000 44.06000 109 LYS A CA 1
ATOM 1387 C C . LYS A 1 91 ? -32.77700 -12.37700 12.06900 1.000 41.57000 109 LYS A C 1
ATOM 1388 O O . LYS A 1 91 ? -33.88200 -12.25300 12.60400 1.000 40.83000 109 LYS A O 1
ATOM 1407 N N . VAL A 1 92 ? -31.78800 -11.51000 12.28200 1.000 42.96000 110 VAL A N 1
ATOM 1408 C CA . VAL A 1 92 ? -31.86100 -10.55100 13.37900 1.000 42.78000 110 VAL A CA 1
ATOM 1409 C C . VAL A 1 92 ? -32.64100 -9.30600 12.98100 1.000 46.53000 110 VAL A C 1
ATOM 1410 O O . VAL A 1 92 ? -33.31600 -8.69400 13.81700 1.000 47.91000 110 VAL A O 1
ATOM 1423 N N . PHE A 1 93 ? -32.52000 -8.87700 11.72400 1.000 46.36000 111 PHE A N 1
ATOM 1424 C CA . PHE A 1 93 ? -33.18200 -7.67200 11.24800 1.000 44.55000 111 PHE A CA 1
ATOM 1425 C C . PHE A 1 93 ? -34.17000 -7.93200 10.12600 1.000 44.77000 111 PHE A C 1
ATOM 1426 O O . PHE A 1 93 ? -34.90400 -7.01200 9.74800 1.000 50.49000 111 PHE A O 1
ATOM 1443 N N . GLY A 1 94 ? -34.20300 -9.14200 9.57800 1.000 43.81000 112 GLY A N 1
ATOM 1444 C CA . GLY A 1 94 ? -35.07700 -9.42800 8.46900 1.000 42.88000 112 GLY A CA 1
ATOM 1445 C C . GLY A 1 94 ? -34.72100 -8.72500 7.18100 1.000 49.88000 112 GLY A C 1
ATOM 1446 O O . GLY A 1 94 ? -35.53800 -8.72100 6.25400 1.000 43.27000 112 GLY A O 1
ATOM 1450 N N . TYR A 1 95 ? -33.53500 -8.12400 7.08600 1.000 50.38000 113 TYR A N 1
ATOM 1451 C CA . TYR A 1 95 ? -33.12000 -7.50200 5.83900 1.000 49.32000 113 TYR A CA 1
ATOM 1452 C C . TYR A 1 95 ? -32.64900 -8.57100 4.86500 1.000 51.54000 113 TYR A C 1
ATOM 1453 O O . TYR A 1 95 ? -31.85200 -9.44200 5.22700 1.000 49.33000 113 TYR A O 1
ATOM 1471 N N . ARG A 1 96 ? -33.13400 -8.49900 3.63000 1.000 52.38000 114 ARG A N 1
ATOM 1472 C CA . ARG A 1 96 ? -32.79200 -9.46400 2.59000 1.000 51.65000 114 ARG A CA 1
ATOM 1473 C C . ARG A 1 96 ? -31.83100 -8.79000 1.62100 1.000 50.91000 114 ARG A C 1
ATOM 1474 O O . ARG A 1 96 ? -32.22500 -7.88800 0.87600 1.000 50.77000 114 ARG A O 1
ATOM 1495 N N . SER A 1 97 ? -30.57400 -9.22600 1.63900 1.000 47.170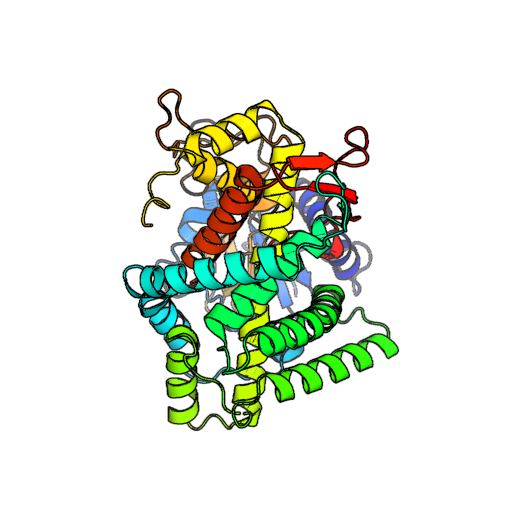00 115 SER A N 1
ATOM 1496 C CA . SER A 1 97 ? -29.56400 -8.65800 0.76200 1.000 53.72000 115 SER A CA 1
ATOM 1497 C C . SER A 1 97 ? -30.03900 -8.69000 -0.68400 1.000 50.38000 115 SER A C 1
ATOM 1498 O O . SER A 1 97 ? -30.62300 -9.67300 -1.14400 1.000 53.62000 115 SER A O 1
ATOM 1506 N N . VAL A 1 98 ? -29.81200 -7.58800 -1.38600 1.000 53.80000 116 VAL A N 1
ATOM 1507 C CA . VAL A 1 98 ? -30.08300 -7.49400 -2.81300 1.000 51.71000 116 VAL A CA 1
ATOM 1508 C C . VAL A 1 98 ? -28.75300 -7.40300 -3.54500 1.000 52.52000 116 VAL A C 1
ATOM 1509 O O . VAL A 1 98 ? -27.72200 -7.03000 -2.97800 1.000 57.65000 116 VAL A O 1
ATOM 1522 N N . GLN A 1 99 ? -28.78200 -7.75200 -4.82700 1.000 64.09000 117 GLN A N 1
ATOM 1523 C CA . GLN A 1 99 ? -27.56400 -7.73600 -5.62700 1.000 66.51000 117 GLN A CA 1
ATOM 1524 C C . GLN A 1 99 ? -26.92800 -6.35400 -5.59800 1.000 62.22000 117 GLN A C 1
ATOM 1525 O O . GLN A 1 99 ? -27.50500 -5.38400 -6.09500 1.000 67.89000 117 GLN A O 1
ATOM 1539 N N . GLY A 1 100 ? -25.73600 -6.26600 -5.01100 1.000 67.49000 118 GLY A N 1
ATOM 1540 C CA . GLY A 1 100 ? -24.92900 -5.06800 -5.07900 1.000 66.23000 118 GLY A CA 1
ATOM 1541 C C . GLY A 1 100 ? -24.88000 -4.23900 -3.81500 1.000 69.83000 118 GLY A C 1
ATOM 1542 O O . GLY A 1 100 ? -24.04300 -3.33300 -3.72700 1.000 74.94000 118 GLY A O 1
ATOM 1546 N N . ASP A 1 101 ? -25.74200 -4.51700 -2.83500 1.000 61.41000 119 ASP A N 1
ATOM 1547 C CA . ASP A 1 101 ? -25.78200 -3.66400 -1.65200 1.000 66.72000 119 ASP A CA 1
ATOM 1548 C C . ASP A 1 101 ? -24.45800 -3.69200 -0.89900 1.000 63.84000 119 ASP A C 1
ATOM 1549 O O . ASP A 1 101 ? -24.08200 -2.69500 -0.27300 1.000 56.52000 119 ASP A O 1
ATOM 1558 N N . HIS A 1 102 ? -23.72700 -4.80800 -0.95800 1.000 58.78000 120 HIS A N 1
ATOM 1559 C CA . HIS A 1 102 ? -22.43000 -4.85300 -0.29000 1.000 58.68000 120 HIS A CA 1
ATOM 1560 C C . HIS A 1 102 ? -21.51500 -3.74800 -0.79800 1.000 60.56000 120 HIS A C 1
ATOM 1561 O O . HIS A 1 102 ? -20.82200 -3.09400 -0.01100 1.000 62.52000 120 HIS A O 1
ATOM 1575 N N . GLU A 1 103 ? -21.47900 -3.54300 -2.11200 1.000 65.23000 121 GLU A N 1
ATOM 1576 C CA . GLU A 1 103 ? -20.60800 -2.52600 -2.68900 1.000 67.86000 121 GLU A CA 1
ATOM 1577 C C . GLU A 1 103 ? -21.17100 -1.12800 -2.47300 1.000 58.10000 121 GLU A C 1
ATOM 1578 O O . GLU A 1 103 ? -20.41300 -0.17700 -2.25200 1.000 58.40000 121 GLU A O 1
ATOM 1590 N N . MET A 1 104 ? -22.49700 -0.98500 -2.52400 1.000 66.51000 122 MET A N 1
ATOM 1591 C CA . MET A 1 104 ? -23.11100 0.29500 -2.19700 1.000 69.48000 122 MET A CA 1
ATOM 1592 C C . MET A 1 104 ? -22.61700 0.79600 -0.84700 1.000 72.43000 122 MET A C 1
ATOM 1593 O O . MET A 1 104 ? -22.19100 1.94900 -0.71400 1.000 75.09000 122 MET A O 1
ATOM 1607 N N . ILE A 1 105 ? -22.71300 -0.05200 0.17800 1.000 62.56000 123 ILE A N 1
ATOM 1608 C CA . ILE A 1 105 ? -22.35600 0.37200 1.52800 1.000 62.98000 123 ILE A CA 1
ATOM 1609 C C . ILE A 1 105 ? -20.93600 0.92300 1.54700 1.000 61.29000 123 ILE A C 1
ATOM 1610 O O . ILE A 1 105 ? -20.68000 2.02000 2.06100 1.000 61.36000 123 ILE A O 1
ATOM 1626 N N . HIS A 1 106 ? -19.99500 0.17500 0.96600 1.000 54.67000 124 HIS A N 1
ATOM 1627 C CA . HIS A 1 106 ? -18.59900 0.59600 0.99000 1.000 58.66000 124 HIS A CA 1
ATOM 1628 C C . HIS A 1 106 ? -18.40700 1.89800 0.22000 1.000 61.41000 124 HIS A C 1
ATOM 1629 O O . HIS A 1 106 ? -17.73900 2.82300 0.69600 1.000 57.60000 124 HIS A O 1
ATOM 1643 N N . SER A 1 107 ? -18.99800 1.99200 -0.97200 1.000 58.08000 125 SER A N 1
ATOM 1644 C CA . SER A 1 107 ? -18.91400 3.23000 -1.73600 1.000 59.53000 125 SER A CA 1
ATOM 1645 C C . SER A 1 107 ? -19.45700 4.40000 -0.92700 1.000 57.71000 125 SER A C 1
ATOM 1646 O O . SER A 1 107 ? -18.78300 5.42100 -0.75500 1.000 63.15000 125 SER A O 1
ATOM 1654 N N . ALA A 1 108 ? -20.68000 4.26500 -0.41400 1.000 56.11000 126 ALA A N 1
ATOM 1655 C CA . ALA A 1 108 ? -21.26200 5.32000 0.40700 1.000 53.93000 126 ALA A CA 1
ATOM 1656 C C . ALA A 1 108 ? -20.34800 5.67500 1.57100 1.000 57.05000 126 ALA A C 1
ATOM 1657 O O . ALA A 1 108 ? -20.21400 6.85100 1.93100 1.000 56.10000 126 ALA A O 1
ATOM 1664 N N . SER A 1 109 ? -19.69400 4.67000 2.15900 1.000 60.66000 127 SER A N 1
ATOM 1665 C CA . SER A 1 109 ? -18.87200 4.91600 3.33800 1.000 61.30000 127 SER A CA 1
ATOM 1666 C C . SER A 1 109 ? -17.57000 5.61700 2.97100 1.000 64.84000 127 SER A C 1
ATOM 1667 O O . SER A 1 109 ? -17.20700 6.63000 3.58400 1.000 62.57000 127 SER A O 1
ATOM 1675 N N . THR A 1 110 ? -16.83700 5.07800 1.99100 1.000 61.56000 128 THR A N 1
ATOM 1676 C CA . THR A 1 110 ? -15.61300 5.74100 1.55900 1.000 58.33000 128 THR A CA 1
ATOM 1677 C C . THR A 1 110 ? -15.90300 7.16600 1.11700 1.000 61.21000 128 THR A C 1
ATOM 1678 O O . THR A 1 110 ? -15.10800 8.08100 1.36600 1.000 59.64000 128 THR A O 1
ATOM 1689 N N . LYS A 1 111 ? -17.04600 7.37300 0.46800 1.000 58.13000 129 LYS A N 1
ATOM 1690 C CA . LYS A 1 111 ? -17.36300 8.68900 -0.06400 1.000 59.80000 129 LYS A CA 1
ATOM 1691 C C . LYS A 1 111 ? -17.79600 9.65100 1.03700 1.000 62.45000 129 LYS A C 1
ATOM 1692 O O . LYS A 1 111 ? -17.42300 10.82900 1.01000 1.000 56.50000 129 LYS A O 1
ATOM 1711 N N . HIS A 1 112 ? -18.55500 9.17300 2.02500 1.000 61.78000 130 HIS A N 1
ATOM 1712 C CA . HIS A 1 112 ? -19.17500 10.06200 2.99900 1.000 57.82000 130 HIS A CA 1
ATOM 1713 C C . HIS A 1 112 ? -18.75300 9.83600 4.44500 1.000 55.65000 130 HIS A C 1
ATOM 1714 O O . HIS A 1 112 ? -19.19300 10.59300 5.31600 1.000 55.48000 130 HIS A O 1
ATOM 1728 N N . LEU A 1 113 ? -17.93500 8.82900 4.73900 1.000 52.89000 131 LEU A N 1
ATOM 1729 C CA . LEU A 1 113 ? -17.41200 8.63100 6.08700 1.000 53.24000 131 LEU A CA 1
ATOM 1730 C C . LEU A 1 113 ? -15.89100 8.67400 6.09000 1.000 55.49000 131 LEU A C 1
ATOM 1731 O O . LEU A 1 113 ? -15.23900 8.06400 6.94200 1.000 50.57000 131 LEU A O 1
ATOM 1747 N N . ARG A 1 114 ? -15.32000 9.38800 5.12300 1.000 67.35000 132 ARG A N 1
ATOM 1748 C CA . ARG A 1 114 ? -13.87900 9.52300 4.98600 1.000 62.14000 132 ARG A CA 1
ATOM 1749 C C . ARG A 1 114 ? -13.58100 10.86700 4.34400 1.000 65.12000 132 ARG A C 1
ATOM 1750 O O . ARG A 1 114 ? -14.43000 11.44900 3.66600 1.000 71.58000 132 ARG A O 1
ATOM 1771 N N . GLY A 1 115 ? -12.35800 11.34300 4.54700 1.000 64.65000 133 GLY A N 1
ATOM 1772 C CA . GLY A 1 115 ? -11.93500 12.56200 3.87600 1.000 60.39000 133 GLY A CA 1
ATOM 1773 C C . GLY A 1 115 ? -12.92400 13.69400 4.06800 1.000 62.05000 133 GLY A C 1
ATOM 1774 O O . GLY A 1 115 ? -13.30900 14.02900 5.19400 1.000 62.31000 133 GLY A O 1
ATOM 1778 N N . ASP A 1 116 ? -13.35300 14.29100 2.95300 1.000 64.27000 134 ASP A N 1
ATOM 1779 C CA . ASP A 1 116 ? -14.18900 15.48500 3.02100 1.000 61.61000 134 ASP A CA 1
ATOM 1780 C C . ASP A 1 116 ? -15.55100 15.17700 3.62700 1.000 65.22000 134 ASP A C 1
ATOM 1781 O O . ASP A 1 116 ? -16.02700 15.90600 4.50700 1.000 67.75000 134 ASP A O 1
ATOM 1790 N N . GLY A 1 117 ? -16.20800 14.11900 3.14700 1.000 57.44000 135 GLY A N 1
ATOM 1791 C CA . GLY A 1 117 ? -17.47100 13.72700 3.74200 1.000 56.36000 135 GLY A CA 1
ATOM 1792 C C . GLY A 1 117 ? -17.38800 13.61000 5.24700 1.000 54.17000 135 GLY A C 1
ATOM 1793 O O . GLY A 1 117 ? -18.31300 13.99100 5.96500 1.000 53.73000 135 GLY A O 1
ATOM 1797 N N . LEU A 1 118 ? -16.25600 13.11500 5.74700 1.000 50.26000 136 LEU A N 1
ATOM 1798 C CA . LEU A 1 118 ? -16.13400 12.85600 7.17600 1.000 51.88000 136 LEU A CA 1
ATOM 1799 C C . LEU A 1 118 ? -16.00300 14.14500 7.97500 1.000 49.15000 136 LEU A C 1
ATOM 1800 O O . LEU A 1 118 ? -16.52600 14.24000 9.08700 1.000 49.77000 136 LEU A O 1
ATOM 1816 N N . LYS A 1 119 ? -15.29600 15.14400 7.44800 1.000 64.64000 137 LYS A N 1
ATOM 1817 C CA . LYS A 1 119 ? -15.12300 16.37600 8.21400 1.000 65.70000 137 LYS A CA 1
ATOM 1818 C C . LYS A 1 119 ? -16.39900 17.20600 8.22700 1.000 68.48000 137 LYS A C 1
ATOM 1819 O O . LYS A 1 119 ? -16.74900 17.79500 9.25700 1.000 65.19000 137 LYS A O 1
ATOM 1838 N N . ASP A 1 120 ? -17.10400 17.26900 7.09800 1.000 67.71000 138 ASP A N 1
ATOM 1839 C CA . ASP A 1 120 ? -18.43600 17.86300 7.10500 1.000 72.14000 138 ASP A CA 1
ATOM 1840 C C . ASP A 1 120 ? -19.32000 17.17300 8.13500 1.000 76.60000 138 ASP A C 1
ATOM 1841 O O . ASP A 1 120 ? -20.06400 17.82800 8.87300 1.000 74.31000 138 ASP A O 1
ATOM 1850 N N . LEU A 1 121 ? -19.23000 15.84300 8.21400 1.000 67.27000 139 LEU A N 1
ATOM 1851 C CA . LEU A 1 121 ? -20.01800 15.10500 9.19400 1.000 62.42000 139 LEU A CA 1
ATOM 1852 C C . LEU A 1 121 ? -19.48500 15.31500 10.60600 1.000 62.53000 139 LEU A C 1
ATOM 1853 O O . LEU A 1 121 ? -20.26500 15.43600 11.55700 1.000 61.54000 139 LEU A O 1
ATOM 1869 N N . ASN A 1 122 ? -18.16000 15.34900 10.76900 1.000 65.76000 140 ASN A N 1
ATOM 1870 C CA . ASN A 1 122 ? -17.59400 15.52900 12.10100 1.000 65.41000 140 ASN A CA 1
ATOM 1871 C C . ASN A 1 122 ? -18.03300 16.84700 12.70600 1.000 64.40000 140 ASN A C 1
ATOM 1872 O O . ASN A 1 122 ? -18.15700 16.96600 13.93000 1.000 62.83000 140 ASN A O 1
ATOM 1883 N N . GLU A 1 123 ? -18.27700 17.84600 11.86400 1.000 75.21000 141 GLU A N 1
ATOM 1884 C CA . GLU A 1 123 ? -18.62000 19.15500 12.40000 1.000 68.65000 141 GLU A CA 1
ATOM 1885 C C . GLU A 1 123 ? -19.98800 19.10900 13.05400 1.000 68.64000 141 GLU A C 1
ATOM 1886 O O . GLU A 1 123 ? -20.19300 19.72500 14.11000 1.000 67.53000 141 GLU A O 1
ATOM 1898 N N . THR A 1 124 ? -20.90000 18.33900 12.46000 1.000 53.97000 142 THR A N 1
ATOM 1899 C CA . THR A 1 124 ? -22.22500 18.13400 13.04000 1.000 54.09000 142 THR A CA 1
ATOM 1900 C C . THR A 1 124 ? -22.15700 17.24700 14.27900 1.000 53.07000 142 THR A C 1
ATOM 1901 O O . THR A 1 124 ? -22.83900 17.51000 15.27700 1.000 55.89000 142 THR A O 1
ATOM 1912 N N . MET A 1 125 ? -21.35000 16.18400 14.22900 1.000 54.26000 143 MET A N 1
ATOM 1913 C CA . MET A 1 125 ? -21.18700 15.32200 15.39300 1.000 55.65000 143 MET A CA 1
ATOM 1914 C C . MET A 1 125 ? -20.72700 16.12600 16.60100 1.000 54.64000 143 MET A C 1
ATOM 1915 O O . MET A 1 125 ? -21.23700 15.94000 17.71200 1.000 48.33000 143 MET A O 1
ATOM 1929 N N . LEU A 1 126 ? -19.76500 17.02800 16.40700 1.000 51.46000 144 LEU A N 1
ATOM 1930 C CA . LEU A 1 126 ? -19.34000 17.89600 17.49900 1.000 48.93000 144 LEU A CA 1
ATOM 1931 C C . LEU A 1 126 ? -20.49600 18.76000 17.98300 1.000 47.83000 144 LEU A C 1
ATOM 1932 O O . LEU A 1 126 ? -20.74200 18.87100 19.18900 1.000 53.92000 144 LEU A O 1
ATOM 1948 N N . ASP A 1 127 ? -21.21400 19.39300 17.05100 1.000 46.02000 145 ASP A N 1
ATOM 1949 C CA . ASP A 1 127 ? -22.36700 20.20400 17.42500 1.000 54.10000 145 ASP A CA 1
ATOM 1950 C C . ASP A 1 127 ? -23.35600 19.39100 18.25300 1.000 49.20000 145 ASP A C 1
ATOM 1951 O O . ASP A 1 127 ? -23.83200 19.84300 19.30200 1.000 46.76000 145 ASP A O 1
ATOM 1960 N N . SER A 1 128 ? -23.66600 18.17200 17.79400 1.000 49.37000 146 SER A N 1
ATOM 1961 C CA . SER A 1 128 ? -24.68700 17.35900 18.45000 1.000 49.10000 146 SER A CA 1
ATOM 1962 C C . SER A 1 128 ? -24.22300 16.84700 19.80700 1.000 47.63000 146 SER A C 1
ATOM 1963 O O . SER A 1 128 ? -25.04300 16.66800 20.71500 1.000 48.01000 146 SER A O 1
ATOM 1971 N N . LEU A 1 129 ? -22.92400 16.57800 19.94600 1.000 56.12000 147 LEU A N 1
ATOM 1972 C CA . LEU A 1 129 ? -22.36500 16.03900 21.17900 1.000 49.33000 147 LEU A CA 1
ATOM 1973 C C . LEU A 1 129 ? -22.22600 17.12100 22.24100 1.000 57.05000 147 LEU A C 1
ATOM 1974 O O . LEU A 1 129 ? -22.39900 16.84100 23.43300 1.000 55.15000 147 LEU A O 1
ATOM 1990 N N . SER A 1 130 ? -21.92600 18.35500 21.82800 1.000 56.67000 148 SER A N 1
ATOM 1991 C CA . SER A 1 130 ? -21.95600 19.47500 22.76000 1.000 53.73000 148 SER A CA 1
ATOM 1992 C C . SER A 1 130 ? -23.37600 19.73700 23.24200 1.000 53.93000 148 SER A C 1
ATOM 1993 O O . SER A 1 130 ? -23.62400 19.86600 24.44700 1.000 48.31000 148 SER A O 1
ATOM 2001 N N . PHE A 1 131 ? -24.32200 19.83200 22.30600 1.000 58.90000 149 PHE A N 1
ATOM 2002 C CA . PHE A 1 131 ? -25.70700 20.10600 22.67200 1.000 52.40000 149 PHE A CA 1
ATOM 2003 C C . PHE A 1 131 ? -26.23700 19.07000 23.65300 1.000 56.87000 149 PHE A C 1
ATOM 2004 O O . PHE A 1 131 ? -26.88100 19.42200 24.65000 1.000 57.85000 149 PHE A O 1
ATOM 2021 N N . VAL A 1 132 ? -25.97900 17.78900 23.39700 1.000 52.71000 150 VAL A N 1
ATOM 2022 C CA . VAL A 1 132 ? -26.55100 16.74400 24.24000 1.000 52.47000 150 VAL A CA 1
ATOM 2023 C C . VAL A 1 132 ? -25.91600 16.77100 25.62700 1.000 46.52000 150 VAL A C 1
ATOM 2024 O O . VAL A 1 132 ? -26.61300 16.70900 26.64500 1.000 51.53000 150 VAL A O 1
ATOM 2037 N N . MET A 1 133 ? -24.58900 16.88200 25.68700 1.000 52.44000 151 MET A N 1
ATOM 2038 C CA . MET A 1 133 ? -23.91500 16.95000 26.97900 1.000 51.91000 151 MET A CA 1
ATOM 2039 C C . MET A 1 133 ? -24.47500 18.08900 27.82300 1.000 50.31000 151 MET A C 1
ATOM 2040 O O . MET A 1 133 ? -24.82900 17.89900 28.98800 1.000 51.92000 151 MET A O 1
ATOM 2054 N N . LEU A 1 134 ? -24.57200 19.28500 27.24000 1.000 41.68000 152 LEU A N 1
ATOM 2055 C CA . LEU A 1 134 ? -25.02300 20.45100 27.99400 1.000 42.80000 152 LEU A CA 1
ATOM 2056 C C . LEU A 1 134 ? -26.46800 20.29500 28.44700 1.000 44.50000 152 LEU A C 1
ATOM 2057 O O . LEU A 1 134 ? -26.80200 20.58200 29.60200 1.000 42.99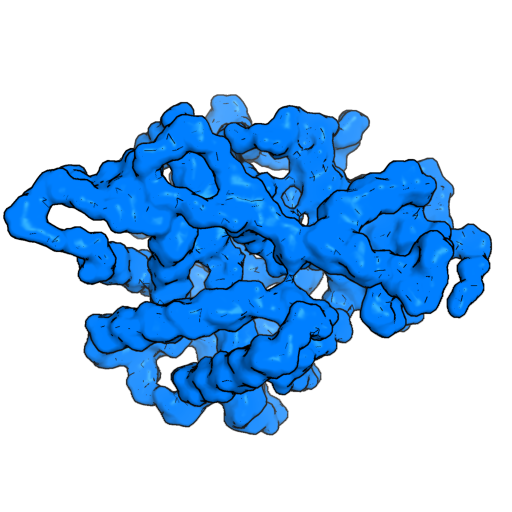000 152 LEU A O 1
ATOM 2073 N N . THR A 1 135 ? -27.34200 19.84000 27.54800 1.000 42.77000 153 THR A N 1
ATOM 2074 C CA . THR A 1 135 ? -28.77300 19.85800 27.83500 1.000 41.99000 153 THR A CA 1
ATOM 2075 C C . THR A 1 135 ? -29.14800 18.80300 28.87000 1.000 42.98000 153 THR A C 1
ATOM 2076 O O . THR A 1 135 ? -29.88600 19.08600 29.81900 1.000 48.42000 153 THR A O 1
ATOM 2087 N N . SER A 1 136 ? -28.66600 17.57600 28.70000 1.000 43.59000 154 SER A N 1
ATOM 2088 C CA . SER A 1 136 ? -28.99100 16.48600 29.61100 1.000 49.05000 154 SER A CA 1
ATOM 2089 C C . SER A 1 136 ? -27.99200 16.35900 30.75200 1.000 43.54000 154 SER A C 1
ATOM 2090 O O . SER A 1 136 ? -27.98700 15.34400 31.45200 1.000 45.44000 154 SER A O 1
ATOM 2098 N N . LYS A 1 137 ? -27.15900 17.37400 30.95500 1.000 55.43000 155 LYS A N 1
ATOM 2099 C CA . LYS A 1 137 ? -26.11200 17.30800 31.96800 1.000 59.30000 155 LYS A CA 1
ATOM 2100 C C . LYS A 1 137 ? -26.68600 17.05000 33.35400 1.000 58.25000 155 LYS A C 1
ATOM 2101 O O . LYS A 1 137 ? -26.19800 16.18800 34.09000 1.000 63.60000 155 LYS A O 1
ATOM 2120 N N . GLY A 1 138 ? -27.71200 17.79600 33.73600 1.000 49.48000 156 GLY A N 1
ATOM 2121 C CA . GLY A 1 138 ? -28.20000 17.72100 35.09700 1.000 65.84000 156 GLY A CA 1
ATOM 2122 C C . GLY A 1 138 ? -27.64400 18.85900 35.92400 1.000 60.32000 156 GLY A C 1
ATOM 2123 O O . GLY A 1 138 ? -26.44500 19.15500 35.87000 1.000 55.17000 156 GLY A O 1
ATOM 2127 N N . TRP A 1 139 ? -28.51200 19.48700 36.70700 1.000 52.85000 157 TRP A N 1
ATOM 2128 C CA . TRP A 1 139 ? -28.21500 20.77300 37.30500 1.000 48.42000 157 TRP A CA 1
ATOM 2129 C C . TRP A 1 139 ? -28.88200 20.86200 38.66700 1.000 46.96000 157 TRP A C 1
ATOM 2130 O O . TRP A 1 139 ? -29.67100 20.00000 39.06100 1.000 52.08000 157 TRP A O 1
ATOM 2151 N N . SER A 1 140 ? -28.54700 21.93000 39.38200 1.000 52.77000 158 SER A N 1
ATOM 2152 C CA . SER A 1 140 ? -29.16500 22.25100 40.65700 1.000 54.80000 158 SER A CA 1
ATOM 2153 C C . SER A 1 140 ? -28.92700 23.73200 40.91000 1.000 52.96000 158 SER A C 1
ATOM 2154 O O . SER A 1 140 ? -28.14300 24.38000 40.21300 1.000 51.88000 158 SER A O 1
ATOM 2162 N N . LEU A 1 141 ? -29.60500 24.26300 41.92500 1.000 58.80000 159 LEU A N 1
ATOM 2163 C CA . LEU A 1 141 ? -29.37300 25.65800 42.26700 1.000 60.92000 159 LEU A CA 1
ATOM 2164 C C . LEU A 1 141 ? -27.97900 25.86300 42.85100 1.000 60.30000 159 LEU A C 1
ATOM 2165 O O . LEU A 1 141 ? -27.53000 27.00900 42.97000 1.000 57.98000 159 LEU A O 1
ATOM 2181 N N . ASP A 1 142 ? -27.29600 24.77900 43.21500 1.000 70.90000 160 ASP A N 1
ATOM 2182 C CA . ASP A 1 142 ? -25.93800 24.82000 43.73900 1.000 67.41000 160 ASP A CA 1
ATOM 2183 C C . ASP A 1 142 ? -24.96300 24.48900 42.61700 1.000 73.98000 160 ASP A C 1
ATOM 2184 O O . ASP A 1 142 ? -25.08800 23.44700 41.96300 1.000 75.17000 160 ASP A O 1
ATOM 2193 N N . ALA A 1 143 ? -23.99000 25.37000 42.40400 1.000 93.70000 161 ALA A N 1
ATOM 2194 C CA . ALA A 1 143 ? -23.09000 25.27500 41.26300 1.000 91.42000 161 ALA A CA 1
ATOM 2195 C C . ALA A 1 143 ? -21.89100 24.36700 41.50500 1.000 88.09000 161 ALA A C 1
ATOM 2196 O O . ALA A 1 143 ? -21.07400 24.19700 40.59600 1.000 92.05000 161 ALA A O 1
ATOM 2203 N N . SER A 1 144 ? -21.75900 23.78800 42.69700 1.000 72.54000 162 SER A N 1
ATOM 2204 C CA . SER A 1 144 ? -20.70000 22.82900 42.98900 1.000 78.12000 162 SER A CA 1
ATOM 2205 C C . SER A 1 144 ? -21.24000 21.42100 43.20900 1.000 69.22000 162 SER A C 1
ATOM 2206 O O . SER A 1 144 ? -20.51200 20.55800 43.70900 1.000 67.56000 162 SER A O 1
ATOM 2214 N N . CYS A 1 145 ? -22.49100 21.17100 42.83600 1.000 84.26000 163 CYS A N 1
ATOM 2215 C CA . CYS A 1 145 ? -23.14000 19.90300 43.13500 1.000 83.33000 163 CYS A CA 1
ATOM 2216 C C . CYS A 1 145 ? -22.58300 18.79600 42.24800 1.000 86.35000 163 CYS A C 1
ATOM 2217 O O . CYS A 1 145 ? -22.64200 18.88400 41.01600 1.000 85.70000 163 CYS A O 1
ATOM 2225 N N . TRP A 1 146 ? -22.03200 17.75900 42.87600 1.000 66.16000 164 TRP A N 1
ATOM 2226 C CA . TRP A 1 146 ? -21.70000 16.54100 42.15100 1.000 62.70000 164 TRP A CA 1
ATOM 2227 C C . TRP A 1 146 ? -22.98100 15.84500 41.71000 1.000 61.00000 164 TRP A C 1
ATOM 2228 O O . TRP A 1 146 ? -24.01500 15.91500 42.38200 1.000 60.36000 164 TRP A O 1
ATOM 2249 N N . HIS A 1 147 ? -22.90200 15.15700 40.57700 1.000 60.97000 165 HIS A N 1
ATOM 2250 C CA . HIS A 1 147 ? -24.01600 14.36900 40.06700 1.000 53.65000 165 HIS A CA 1
ATOM 2251 C C . HIS A 1 147 ? -23.53000 12.94800 39.84200 1.000 51.29000 165 HIS A C 1
ATOM 2252 O O . HIS A 1 147 ? -22.57500 12.72900 39.09100 1.000 54.67000 165 HIS A O 1
ATOM 2266 N N . GLU A 1 148 ? -24.16700 11.99300 40.51500 1.000 55.65000 166 GLU A N 1
ATOM 2267 C CA . GLU A 1 148 ? -23.82300 10.58600 40.37900 1.000 57.72000 166 GLU A CA 1
ATOM 2268 C C . GLU A 1 148 ? -24.61100 9.97800 39.23000 1.000 53.38000 166 GLU A C 1
ATOM 2269 O O . GLU A 1 148 ? -25.81100 10.22000 39.08500 1.000 57.46000 166 GLU A O 1
ATOM 2281 N N . ASP A 1 149 ? -23.92200 9.19500 38.40700 1.000 61.33000 167 ASP A N 1
ATOM 2282 C CA . ASP A 1 149 ? -24.55300 8.48600 37.30800 1.000 57.60000 167 ASP A CA 1
ATOM 2283 C C . ASP A 1 149 ? -23.86700 7.13900 37.13700 1.000 59.64000 167 ASP A C 1
ATOM 2284 O O . ASP A 1 149 ? -22.92400 6.80100 37.85900 1.000 59.30000 167 ASP A O 1
ATOM 2293 N N . SER A 1 150 ? -24.35300 6.36600 36.16900 1.000 51.48000 168 SER A N 1
ATOM 2294 C CA . SER A 1 150 ? -23.73300 5.11000 35.77300 1.000 46.03000 168 SER A CA 1
ATOM 2295 C C . SER A 1 150 ? -22.90800 5.36400 34.51800 1.000 44.55000 168 SER A C 1
ATOM 2296 O O . SER A 1 150 ? -23.42900 5.87700 33.52200 1.000 43.65000 168 SER A O 1
ATOM 2304 N N . LEU A 1 151 ? -21.62100 5.01900 34.57500 1.000 45.92000 169 LEU A N 1
ATOM 2305 C CA . LEU A 1 151 ? -20.70100 5.41500 33.51500 1.000 43.25000 169 LEU A CA 1
ATOM 2306 C C . LEU A 1 151 ? -21.06000 4.75900 32.19000 1.000 44.28000 169 LEU A C 1
ATOM 2307 O O . LEU A 1 151 ? -21.01300 5.40500 31.13700 1.000 40.85000 169 LEU A O 1
ATOM 2323 N N . PHE A 1 152 ? -21.41100 3.47400 32.21500 1.000 48.87000 170 PHE A N 1
ATOM 2324 C CA . PHE A 1 152 ? -21.70900 2.78200 30.96500 1.000 48.11000 170 PHE A CA 1
ATOM 2325 C C . PHE A 1 152 ? -22.94900 3.36500 30.30100 1.000 44.61000 170 PHE A C 1
ATOM 2326 O O . PHE A 1 152 ? -22.91500 3.75000 29.12900 1.000 45.95000 170 PHE A O 1
ATOM 2343 N N . ARG A 1 153 ? -24.06100 3.42200 31.03100 1.000 46.56000 171 ARG A N 1
ATOM 2344 C CA . ARG A 1 153 ? -25.27800 4.00400 30.47600 1.000 42.40000 171 ARG A CA 1
ATOM 2345 C C . ARG A 1 153 ? -25.05100 5.45100 30.06300 1.000 42.17000 171 ARG A C 1
ATOM 2346 O O . ARG A 1 153 ? -25.60200 5.91100 29.05900 1.000 46.98000 171 ARG A O 1
ATOM 2367 N N . PHE A 1 154 ? -24.23800 6.18300 30.82400 1.000 43.01000 172 PHE A N 1
ATOM 2368 C CA . PHE A 1 154 ? -23.95300 7.57200 30.48300 1.000 44.61000 172 PHE A CA 1
ATOM 2369 C C . PHE A 1 154 ? -23.26900 7.66700 29.12600 1.000 45.24000 172 PHE A C 1
ATOM 2370 O O . PHE A 1 154 ? -23.74800 8.35700 28.21900 1.000 45.86000 172 PHE A O 1
ATOM 2387 N N . CYS A 1 155 ? -22.14100 6.97300 28.96600 1.000 41.78000 173 CYS A N 1
ATOM 2388 C CA . CYS A 1 155 ? -21.38800 7.08300 27.72000 1.000 42.04000 173 CYS A CA 1
ATOM 2389 C C . CYS A 1 155 ? -22.19100 6.58700 26.52200 1.000 39.65000 173 CYS A C 1
ATOM 2390 O O . CYS A 1 155 ? -22.12500 7.17300 25.43300 1.000 39.10000 173 CYS A O 1
ATOM 2398 N N . TYR A 1 156 ? -22.89400 5.49300 26.70600 1.000 40.03000 174 TYR A N 1
ATOM 2399 C CA . TYR A 1 156 ? -23.70000 4.90100 25.66200 1.000 42.13000 174 TYR A CA 1
ATOM 2400 C C . TYR A 1 156 ? -24.83700 5.80600 25.21900 1.000 44.00000 174 TYR A C 1
ATOM 2401 O O . TYR A 1 156 ? -25.03700 5.99900 24.04300 1.000 42.82000 174 TYR A O 1
ATOM 2412 N N . TYR A 1 157 ? -25.56900 6.37800 26.15200 1.000 36.85000 175 TYR A N 1
ATOM 2413 C CA . TYR A 1 157 ? -26.59400 7.32300 25.80500 1.000 39.80000 175 TYR A CA 1
ATOM 2414 C C . TYR A 1 157 ? -26.05500 8.54000 25.09100 1.000 41.52000 175 TYR A C 1
ATOM 2415 O O . TYR A 1 157 ? -26.69400 9.06400 24.22200 1.000 39.54000 175 TYR A O 1
ATOM 2433 N N . ILE A 1 158 ? -24.87000 8.98700 25.44200 1.000 39.16000 176 ILE A N 1
ATOM 2434 C CA . ILE A 1 158 ? -24.31800 10.18000 24.80500 1.000 40.10000 176 ILE A CA 1
ATOM 2435 C C . ILE A 1 158 ? -23.92100 9.88100 23.36500 1.000 39.57000 176 ILE A C 1
ATOM 2436 O O . ILE A 1 158 ? -24.32700 10.58300 22.43000 1.000 38.37000 176 ILE A O 1
ATOM 2452 N N . LEU A 1 159 ? -23.11000 8.84000 23.16200 1.000 38.13000 177 LEU A N 1
ATOM 2453 C CA . LEU A 1 159 ? -22.68000 8.50300 21.81100 1.000 37.18000 177 LEU A CA 1
ATOM 2454 C C . LEU A 1 159 ? -23.85900 8.09500 20.93900 1.000 35.29000 177 LEU A C 1
ATOM 2455 O O . LEU A 1 159 ? -23.89000 8.40200 19.74200 1.000 35.18000 177 LEU A O 1
ATOM 2471 N N . PHE A 1 160 ? -24.84700 7.40800 21.51900 1.000 34.81000 178 PHE A N 1
ATOM 2472 C CA . PHE A 1 160 ? -25.97200 6.96300 20.70800 1.000 35.73000 178 PHE A CA 1
ATOM 2473 C C . PHE A 1 160 ? -26.82100 8.13900 20.24600 1.000 39.64000 178 PHE A C 1
ATOM 2474 O O . PHE A 1 160 ? -27.18100 8.22700 19.06600 1.000 36.93000 178 PHE A O 1
ATOM 2491 N N . THR A 1 161 ? -27.18800 9.03100 21.16900 1.000 32.42000 179 THR A N 1
ATOM 2492 C CA . THR A 1 161 ? -28.02700 10.16200 20.78900 1.000 33.86000 179 THR A CA 1
ATOM 2493 C C . THR A 1 161 ? -27.32700 11.02800 19.74900 1.000 36.73000 179 THR A C 1
ATOM 2494 O O . THR A 1 161 ? -27.90100 11.35400 18.70200 1.000 34.86000 179 THR A O 1
ATOM 2505 N N . ALA A 1 162 ? -26.08000 11.41200 20.02100 1.000 39.90000 180 ALA A N 1
ATOM 2506 C CA . ALA A 1 162 ? -25.34000 12.23100 19.06600 1.000 39.91000 180 ALA A CA 1
ATOM 2507 C C . ALA A 1 162 ? -25.10600 11.48400 17.76000 1.000 38.62000 180 ALA A C 1
ATOM 2508 O O . ALA A 1 162 ? -25.21500 12.06900 16.67700 1.000 41.60000 180 ALA A O 1
ATOM 2515 N N . GLY A 1 163 ? -24.77700 10.19400 17.83900 1.000 42.82000 181 GLY A N 1
ATOM 2516 C CA . GLY A 1 163 ? -24.59400 9.41800 16.62400 1.000 48.76000 181 GLY A CA 1
ATOM 2517 C C . GLY A 1 163 ? -25.87300 9.29800 15.81700 1.000 49.54000 181 GLY A C 1
ATOM 2518 O O . GLY A 1 163 ? -25.87900 9.50300 14.60200 1.000 45.96000 181 GLY A O 1
ATOM 2522 N N . TYR A 1 164 ? -26.97500 8.96400 16.49400 1.000 35.11000 182 TYR A N 1
ATOM 2523 C CA . TYR A 1 164 ? -28.25900 8.85400 15.81600 1.000 37.98000 182 TYR A CA 1
ATOM 2524 C C . TYR A 1 164 ? -28.62400 10.15700 15.11300 1.000 38.02000 182 TYR A C 1
ATOM 2525 O O . TYR A 1 164 ? -28.99600 10.15700 13.93300 1.000 39.35000 182 TYR A O 1
ATOM 2543 N N . LEU A 1 165 ? -28.50500 11.28500 15.81300 1.000 45.05000 183 LEU A N 1
ATOM 2544 C CA . LEU A 1 165 ? -28.92400 12.55500 15.22800 1.000 50.34000 183 LEU A CA 1
ATOM 2545 C C . LEU A 1 165 ? -27.98300 13.00700 14.11800 1.000 53.22000 183 LEU A C 1
ATOM 2546 O O . LEU A 1 165 ? -28.42000 13.67600 13.17500 1.000 55.09000 183 LEU A O 1
ATOM 2562 N N . SER A 1 166 ? -26.69800 12.65300 14.20400 1.000 44.01000 184 SER A N 1
ATOM 2563 C CA . SER A 1 166 ? -25.76200 13.05100 13.15900 1.000 47.12000 184 SER A CA 1
ATOM 2564 C C . SER A 1 166 ? -25.98600 12.26900 11.87200 1.000 47.21000 184 SER A C 1
ATOM 2565 O O . SER A 1 166 ? -25.67800 12.77100 10.78400 1.000 49.92000 184 SER A O 1
ATOM 2573 N N . LEU A 1 167 ? -26.51700 11.05100 11.96600 1.000 48.37000 185 LEU A N 1
ATOM 2574 C CA . LEU A 1 167 ? -26.65000 10.18000 10.80500 1.000 47.66000 185 LEU A CA 1
ATOM 2575 C C . LEU A 1 167 ? -28.07300 10.12500 10.26400 1.000 45.46000 185 LEU A C 1
ATOM 2576 O O . LEU A 1 167 ? -28.27900 10.26000 9.05500 1.000 54.50000 185 LEU A O 1
ATOM 2592 N N . PHE A 1 168 ? -29.06400 9.94000 11.13100 1.000 46.52000 186 PHE A N 1
ATOM 2593 C CA . PHE A 1 168 ? -30.43700 9.72300 10.69400 1.000 49.35000 186 PHE A CA 1
ATOM 2594 C C . PHE A 1 168 ? -31.27800 10.99100 10.66800 1.000 51.87000 186 PHE A C 1
ATOM 2595 O O . PHE A 1 168 ? -32.46100 10.92400 10.31800 1.000 56.21000 186 PHE A O 1
ATOM 2612 N N . GLY A 1 169 ? -30.71100 12.12900 11.02000 1.000 49.43000 187 GLY A N 1
ATOM 2613 C CA . GLY A 1 169 ? -31.37100 13.39400 10.78400 1.000 60.48000 187 GLY A CA 1
ATOM 2614 C C . GLY A 1 169 ? -31.91300 14.00500 12.06200 1.000 58.78000 187 GLY A C 1
ATOM 2615 O O . GLY A 1 169 ? -32.13500 13.33800 13.07200 1.000 51.22000 187 GLY A O 1
ATOM 2619 N N . TYR A 1 170 ? -32.12200 15.31700 11.99400 1.000 80.61000 188 TYR A N 1
ATOM 2620 C CA . TYR A 1 170 ? -32.67000 16.11200 13.07900 1.000 79.43000 188 TYR A CA 1
ATOM 2621 C C . TYR A 1 170 ? -33.82300 16.93100 12.52500 1.000 79.31000 188 TYR A C 1
ATOM 2622 O O . TYR A 1 170 ? -34.00800 17.03600 11.31000 1.000 84.75000 188 TYR A O 1
ATOM 2640 N N . THR A 1 171 ? -34.59900 17.52000 13.42400 1.000 69.46000 189 THR A N 1
ATOM 2641 C CA . THR A 1 171 ? -35.80900 18.22600 13.02900 1.000 63.91000 189 THR A CA 1
ATOM 2642 C C . THR A 1 171 ? -35.73900 19.68700 13.47500 1.000 73.44000 189 THR A C 1
ATOM 2643 O O . THR A 1 171 ? -34.69700 20.18400 13.91600 1.000 67.43000 189 THR A O 1
ATOM 2654 N N . LYS A 1 172 ? -36.87800 20.37200 13.35500 1.000 91.39000 190 LYS A N 1
ATOM 2655 C CA . LYS A 1 172 ? -36.94000 21.79100 13.68900 1.000 86.40000 190 LYS A CA 1
ATOM 2656 C C . LYS A 1 172 ? -36.78100 22.00900 15.19000 1.000 89.17000 190 LYS A C 1
ATOM 2657 O O . LYS A 1 172 ? -36.01600 22.87700 15.62500 1.000 90.57000 190 LYS A O 1
ATOM 2676 N N . ASP A 1 173 ? -37.49400 21.22400 15.99500 1.000 84.48000 191 ASP A N 1
ATOM 2677 C CA . ASP A 1 173 ? -37.38600 21.28700 17.44800 1.000 81.20000 191 ASP A CA 1
ATOM 2678 C C . ASP A 1 173 ? -36.24300 20.37100 17.89000 1.000 84.25000 191 ASP A C 1
ATOM 2679 O O . ASP A 1 173 ? -36.36800 19.13400 17.82200 1.000 82.47000 191 ASP A O 1
ATOM 2688 N N . LYS A 1 174 ? -35.14200 20.99000 18.37800 1.000 75.98000 192 LYS A N 1
ATOM 2689 C CA . LYS A 1 174 ? -33.91700 20.25300 18.59200 1.000 67.70000 192 LYS A CA 1
ATOM 2690 C C . LYS A 1 174 ? -33.96800 19.60000 19.99700 1.000 66.23000 192 LYS A C 1
ATOM 2691 O O . LYS A 1 174 ? -33.46400 18.49400 20.18400 1.000 63.28000 192 LYS A O 1
ATOM 2710 N N . GLU A 1 175 ? -34.72400 20.18000 20.95800 1.000 60.64000 193 GLU A N 1
ATOM 2711 C CA . GLU A 1 175 ? -34.98500 19.51700 22.23700 1.000 55.68000 193 GLU A CA 1
ATOM 2712 C C . GLU A 1 175 ? -35.82100 18.25600 22.05000 1.000 55.75000 193 GLU A C 1
ATOM 2713 O O . GLU A 1 175 ? -35.53600 17.21200 22.64700 1.000 55.78000 193 GLU A O 1
ATOM 2725 N N . GLN A 1 176 ? -36.87500 18.34300 21.23600 1.000 64.64000 194 GLN A N 1
ATOM 2726 C CA . GLN A 1 176 ? -37.69500 17.16700 20.96400 1.000 67.48000 194 GLN A CA 1
ATOM 2727 C C . GLN A 1 176 ? -36.84900 16.03700 20.39400 1.000 61.86000 194 GLN A C 1
ATOM 2728 O O . GLN A 1 176 ? -36.98800 14.87700 20.80500 1.000 61.30000 194 GLN A O 1
ATOM 2742 N N . ASP A 1 177 ? -35.97200 16.36000 19.44000 1.000 49.66000 195 ASP A N 1
ATOM 2743 C CA . ASP A 1 177 ? -35.04500 15.37100 18.90300 1.000 46.67000 195 ASP A CA 1
ATOM 2744 C C . ASP A 1 177 ? -34.35100 14.61300 20.02200 1.000 49.23000 195 ASP A C 1
ATOM 2745 O O . ASP A 1 177 ? -34.31000 13.37800 20.02800 1.000 48.86000 195 ASP A O 1
ATOM 2754 N N . LEU A 1 178 ? -33.78800 15.35000 20.97800 1.000 47.51000 196 LEU A N 1
ATOM 2755 C CA . LEU A 1 178 ? -33.08100 14.71200 22.07700 1.000 45.76000 196 LEU A CA 1
ATOM 2756 C C . LEU A 1 178 ? -34.00800 13.79900 22.86900 1.000 47.83000 196 LEU A C 1
ATOM 2757 O O . LEU A 1 178 ? -33.64200 12.66200 23.18600 1.000 47.11000 196 LEU A O 1
ATOM 2773 N N . LEU A 1 179 ? -35.21400 14.27300 23.19100 1.000 47.08000 197 LEU A N 1
ATOM 2774 C CA . LEU A 1 179 ? -36.13000 13.47800 24.00100 1.000 47.07000 197 LEU A CA 1
ATOM 2775 C C . LEU A 1 179 ? -36.39100 12.11700 23.36900 1.000 49.02000 197 LEU A C 1
ATOM 2776 O O . LEU A 1 179 ? -36.10200 11.07600 23.96900 1.000 46.46000 197 LEU A O 1
ATOM 2792 N N . GLN A 1 180 ? -36.95800 12.08400 22.16200 1.000 61.56000 198 GLN A N 1
ATOM 2793 C CA . GLN A 1 180 ? -37.09200 10.78900 21.50300 1.000 64.07000 198 GLN A CA 1
ATOM 2794 C C . GLN A 1 180 ? -35.75100 10.07100 21.37100 1.000 58.10000 198 GLN A C 1
ATOM 2795 O O . GLN A 1 180 ? -35.67100 8.86500 21.57800 1.000 58.90000 198 GLN A O 1
ATOM 2809 N N . ALA A 1 181 ? -34.69800 10.76100 20.90400 1.000 48.77000 199 ALA A N 1
ATOM 2810 C CA . ALA A 1 181 ? -33.38900 10.11000 20.83000 1.000 45.97000 199 ALA A CA 1
ATOM 2811 C C . ALA A 1 181 ? -33.09500 9.33600 22.11000 1.000 41.31000 199 ALA A C 1
ATOM 2812 O O . ALA A 1 181 ? -32.61400 8.20000 22.06800 1.000 42.52000 199 ALA A O 1
ATOM 2819 N N . GLY A 1 182 ? -33.39600 9.93500 23.26300 1.000 38.18000 200 GLY A N 1
ATOM 2820 C CA . GLY A 1 182 ? -33.23900 9.22200 24.52000 1.000 37.57000 200 GLY A CA 1
ATOM 2821 C C . GLY A 1 182 ? -34.23800 8.09500 24.67800 1.000 37.15000 200 GLY A C 1
ATOM 2822 O O . GLY A 1 182 ? -33.89600 7.01200 25.15500 1.000 39.62000 200 GLY A O 1
ATOM 2826 N N . GLU A 1 183 ? -35.49000 8.33700 24.29200 1.000 47.68000 201 GLU A N 1
ATOM 2827 C CA . GLU A 1 183 ? -36.49200 7.27700 24.32000 1.000 46.82000 201 GLU A CA 1
ATOM 2828 C C . GLU A 1 183 ? -36.07600 6.11800 23.42300 1.000 45.52000 201 GLU A C 1
ATOM 2829 O O . GLU A 1 183 ? -36.20400 4.95000 23.80200 1.000 46.75000 201 GLU A O 1
ATOM 2841 N N . LEU A 1 184 ? -35.58000 6.42200 22.22500 1.000 41.24000 202 LEU A N 1
ATOM 2842 C CA . LEU A 1 184 ? -35.07300 5.37200 21.35200 1.000 42.06000 202 LEU A CA 1
ATOM 2843 C C . LEU A 1 184 ? -33.90300 4.64800 21.99900 1.000 44.21000 202 LEU A C 1
ATOM 2844 O O . LEU A 1 184 ? -33.78900 3.42000 21.90400 1.000 41.97000 202 LEU A O 1
ATOM 2860 N N . PHE A 1 185 ? -33.02000 5.39300 22.66000 1.000 43.89000 203 PHE A N 1
ATOM 2861 C CA . PHE A 1 185 ? -31.88000 4.76500 23.30900 1.000 41.65000 203 PHE A CA 1
ATOM 2862 C C . PHE A 1 185 ? -32.32800 3.68400 24.28100 1.000 43.41000 203 PHE A C 1
ATOM 2863 O O . PHE A 1 185 ? -31.84000 2.54900 24.23300 1.000 46.16000 203 PHE A O 1
ATOM 2880 N N . MET A 1 186 ? -33.23700 4.03000 25.19600 1.000 45.40000 204 MET A N 1
ATOM 2881 C CA . MET A 1 186 ? -33.71600 3.05000 26.16500 1.000 46.95000 204 MET A CA 1
ATOM 2882 C C . MET A 1 186 ? -34.13900 1.76500 25.46600 1.000 45.89000 204 MET A C 1
ATOM 2883 O O . MET A 1 186 ? -33.75000 0.66500 25.87200 1.000 41.98000 204 MET A O 1
ATOM 2897 N N . GLU A 1 187 ? -34.92900 1.89100 24.39600 1.000 44.14000 205 GLU A N 1
ATOM 2898 C CA . GLU A 1 187 ? -35.39500 0.70800 23.68400 1.000 42.98000 205 GLU A CA 1
ATOM 2899 C C . GLU A 1 187 ? -34.27700 0.06200 22.87300 1.000 43.38000 205 GLU A C 1
ATOM 2900 O O . GLU A 1 187 ? -34.24600 -1.16700 22.73400 1.000 40.44000 205 GLU A O 1
ATOM 2912 N N . PHE A 1 188 ? -33.35900 0.86400 22.33100 1.000 43.40000 206 PHE A N 1
ATOM 2913 C CA . PHE A 1 188 ? -32.18300 0.30700 21.66900 1.000 40.96000 206 PHE A CA 1
ATOM 2914 C C . PHE A 1 188 ? -31.38700 -0.56600 22.63300 1.000 43.43000 206 PHE A C 1
ATOM 2915 O O . PHE A 1 188 ? -31.00500 -1.69400 22.30200 1.000 44.07000 206 PHE A O 1
ATOM 2932 N N . ARG A 1 189 ? -31.14400 -0.06500 23.84600 1.000 44.26000 207 ARG A N 1
ATOM 2933 C CA . ARG A 1 189 ? -30.37400 -0.82400 24.82500 1.000 41.88000 207 ARG A CA 1
ATOM 2934 C C . ARG A 1 189 ? -31.02100 -2.16500 25.13400 1.000 40.30000 207 ARG A C 1
ATOM 2935 O O . ARG A 1 189 ? -30.31600 -3.14700 25.39100 1.000 41.03000 207 ARG A O 1
ATOM 2956 N N . LYS A 1 190 ? -32.35400 -2.22200 25.13000 1.000 34.97000 208 LYS A N 1
ATOM 2957 C CA . LYS A 1 190 ? -33.03300 -3.49500 25.33800 1.000 35.46000 208 LYS A CA 1
ATOM 2958 C C . LYS A 1 190 ? -32.74300 -4.46000 24.19400 1.000 42.71000 208 LYS A C 1
ATOM 2959 O O . LYS A 1 190 ? -32.50200 -5.65400 24.42400 1.000 41.78000 208 LYS A O 1
ATOM 2978 N N . PHE A 1 191 ? -32.77300 -3.96800 22.95100 1.000 38.07000 209 PHE A N 1
ATOM 2979 C CA . PHE A 1 191 ? -32.45300 -4.82900 21.82100 1.000 39.59000 209 PHE A CA 1
ATOM 2980 C C . PHE A 1 191 ? -30.99500 -5.26200 21.86200 1.000 40.82000 209 PHE A C 1
ATOM 2981 O O . PHE A 1 191 ? -30.68300 -6.44400 21.68100 1.000 40.58000 209 PHE A O 1
ATOM 2998 N N . ASP A 1 192 ? -30.08600 -4.32000 22.11000 1.000 38.43000 210 ASP A N 1
ATOM 2999 C CA . ASP A 1 192 ? -28.66900 -4.65600 22.15500 1.000 38.96000 210 ASP A CA 1
ATOM 3000 C C . ASP A 1 192 ? -28.39200 -5.76200 23.16600 1.000 39.46000 210 ASP A C 1
ATOM 3001 O O . ASP A 1 192 ? -27.56700 -6.64800 22.91800 1.000 39.56000 210 ASP A O 1
ATOM 3010 N N . LEU A 1 193 ? -29.09400 -5.74800 24.30100 1.000 36.61000 211 LEU A N 1
ATOM 3011 C CA . LEU A 1 193 ? -28.79400 -6.71000 25.35500 1.000 38.61000 211 LEU A CA 1
ATOM 3012 C C . LEU A 1 193 ? -29.18100 -8.13100 24.96500 1.000 36.54000 211 LEU A C 1
ATOM 3013 O O . LEU A 1 193 ? -28.52500 -9.08700 25.39200 1.000 37.31000 211 LEU A O 1
ATOM 3029 N N . LEU A 1 194 ? -30.23700 -8.29600 24.17700 1.000 34.01000 212 LEU A N 1
ATOM 3030 C CA . LEU A 1 194 ? -30.68800 -9.61300 23.75100 1.000 36.49000 212 LEU A CA 1
ATOM 3031 C C . LEU A 1 194 ? -30.00900 -10.09200 22.48000 1.000 33.92000 212 LEU A C 1
ATOM 3032 O O . LEU A 1 194 ? -30.29900 -11.20200 22.01900 1.000 36.58000 212 LEU A O 1
ATOM 3048 N N . PHE A 1 195 ? -29.10800 -9.29400 21.91000 1.000 41.92000 213 PHE A N 1
ATOM 3049 C CA . PHE A 1 195 ? -28.66200 -9.55100 20.54800 1.000 42.44000 213 PHE A CA 1
ATOM 3050 C C . PHE A 1 195 ? -27.82500 -10.82400 20.43300 1.000 41.05000 213 PHE A C 1
ATOM 3051 O O . PHE A 1 195 ? -28.08200 -11.63100 19.52800 1.000 43.12000 213 PHE A O 1
ATOM 3068 N N . PRO A 1 196 ? -26.81100 -11.04900 21.27500 1.000 44.09000 214 PRO A N 1
ATOM 3069 C CA . PRO A 1 196 ? -26.06500 -12.31600 21.14800 1.000 44.06000 214 PRO A CA 1
ATOM 3070 C C . PRO A 1 196 ? -26.95600 -13.53200 21.34200 1.000 42.79000 214 PRO A C 1
ATOM 3071 O O . PRO A 1 196 ? -26.88600 -14.48300 20.55400 1.000 43.90000 214 PRO A O 1
ATOM 3082 N N . ARG A 1 197 ? -27.83000 -13.51300 22.35100 1.000 36.53000 215 ARG A N 1
ATOM 3083 C CA . ARG A 1 197 ? -28.72300 -14.64600 22.56600 1.000 36.54000 215 ARG A CA 1
ATOM 3084 C C . ARG A 1 197 ? -29.77000 -14.76000 21.46600 1.000 37.63000 215 ARG A C 1
ATOM 3085 O O . ARG A 1 197 ? -30.26000 -15.86300 21.19300 1.000 40.17000 215 ARG A O 1
ATOM 3106 N N . PHE A 1 198 ? -30.13600 -13.64000 20.84000 1.000 39.17000 216 PHE A N 1
ATOM 3107 C CA . PHE A 1 198 ? -30.99200 -13.70000 19.65900 1.000 37.89000 216 PHE A CA 1
ATOM 3108 C C . PHE A 1 198 ? -30.27800 -14.41800 18.51800 1.000 39.37000 216 PHE A C 1
ATOM 3109 O O . PHE A 1 198 ? -30.82000 -15.36400 17.93100 1.000 43.22000 216 PHE A O 1
ATOM 3126 N N . VAL A 1 199 ? -29.04600 -14.00400 18.21200 1.000 34.71000 217 VAL A N 1
ATOM 3127 C CA . VAL A 1 199 ? -28.27000 -14.66800 17.16900 1.000 34.55000 217 VAL A CA 1
ATOM 3128 C C . VAL A 1 199 ? -28.17000 -16.16400 17.43500 1.000 39.21000 217 VAL A C 1
ATOM 3129 O O . VAL A 1 199 ? -28.13800 -16.97000 16.49600 1.000 35.96000 217 VAL A O 1
ATOM 3142 N N . TYR A 1 200 ? -28.10800 -16.55600 18.70700 1.000 46.13000 218 TYR A N 1
ATOM 3143 C CA . TYR A 1 200 ? -27.94800 -17.94600 19.10900 1.000 43.45000 218 TYR A CA 1
ATOM 3144 C C . TYR A 1 200 ? -29.27400 -18.64300 19.39000 1.000 42.61000 218 TYR A C 1
ATOM 3145 O O . TYR A 1 200 ? -29.27100 -19.83200 19.72400 1.000 45.53000 218 TYR A O 1
ATOM 3163 N N . SER A 1 201 ? -30.39700 -17.93500 19.29300 1.000 49.74000 219 SER A N 1
ATOM 3164 C CA . SER A 1 201 ? -31.71000 -18.50300 19.59800 1.000 47.15000 219 SER A CA 1
ATOM 3165 C C . SER A 1 201 ? -31.75400 -19.08000 21.01100 1.000 46.40000 219 SER A C 1
ATOM 3166 O O . SER A 1 201 ? -32.33400 -20.13900 21.25200 1.000 53.43000 219 SER A O 1
ATOM 3174 N N . LEU A 1 202 ? -31.13500 -18.37800 21.95300 1.000 38.29000 220 LEU A N 1
ATOM 3175 C CA . LEU A 1 202 ? -31.13300 -18.75600 23.36200 1.000 42.13000 220 LEU A CA 1
ATOM 3176 C C . LEU A 1 202 ? -32.02200 -17.82600 24.17800 1.000 38.92000 220 LEU A C 1
ATOM 3177 O O . LEU A 1 202 ? -31.66200 -17.38900 25.27100 1.000 44.06000 220 LEU A O 1
ATOM 3193 N N . LEU A 1 203 ? -33.19400 -17.51200 23.64500 1.000 49.12000 221 LEU A N 1
ATOM 3194 C CA . LEU A 1 203 ? -34.12700 -16.58700 24.26600 1.000 50.05000 221 LEU A CA 1
ATOM 3195 C C . LEU A 1 203 ? -35.32500 -17.34800 24.81100 1.000 52.56000 221 LEU A C 1
ATOM 3196 O O . LEU A 1 203 ? -35.79900 -18.30800 24.19200 1.000 48.54000 221 LEU A O 1
ATOM 3212 N N . TRP A 1 204 ? -35.79800 -16.92600 25.98000 1.000 54.28000 222 TRP A N 1
ATOM 3213 C CA . TRP A 1 204 ? -37.03900 -17.45500 26.51200 1.000 56.75000 222 TRP A CA 1
ATOM 3214 C C . TRP A 1 204 ? -38.19600 -17.01900 25.61600 1.000 58.36000 222 TRP A C 1
ATOM 3215 O O . TRP A 1 204 ? -38.10200 -16.00600 24.91600 1.000 61.14000 222 TRP A O 1
ATOM 3236 N N . PRO A 1 205 ? -39.29800 -17.77300 25.61000 1.000 67.10000 223 PRO A N 1
ATOM 3237 C CA . PRO A 1 205 ? -40.39900 -17.42700 24.69100 1.000 71.68000 223 PRO A CA 1
ATOM 3238 C C . PRO A 1 205 ? -40.85400 -15.98400 24.83900 1.000 67.71000 223 PRO A C 1
ATOM 3239 O O . PRO A 1 205 ? -41.13900 -15.31400 23.83900 1.000 67.46000 223 PRO A O 1
ATOM 3250 N N . ARG A 1 206 ? -40.91400 -15.48800 26.07600 1.000 63.99000 224 ARG A N 1
ATOM 3251 C CA . ARG A 1 206 ? -41.25300 -14.08800 26.30600 1.000 59.78000 224 ARG A CA 1
ATOM 3252 C C . ARG A 1 206 ? -40.24300 -13.15900 25.64100 1.000 68.20000 224 ARG A C 1
ATOM 3253 O O . ARG A 1 206 ? -40.60900 -12.08400 25.14500 1.000 61.78000 224 ARG A O 1
ATOM 3274 N N . GLU A 1 207 ? -38.96600 -13.55500 25.62300 1.000 65.04000 225 GLU A N 1
ATOM 3275 C CA . GLU A 1 207 ? -37.94100 -12.69900 25.03800 1.000 58.65000 225 GLU A CA 1
ATOM 3276 C C . GLU A 1 207 ? -38.06200 -12.63400 23.52000 1.000 54.72000 225 GLU A C 1
ATOM 3277 O O . GLU A 1 207 ? -37.75100 -11.59900 22.92100 1.000 53.52000 225 GLU A O 1
ATOM 3289 N N . TRP A 1 208 ? -38.51000 -13.71600 22.87700 1.000 46.37000 226 TRP A N 1
ATOM 3290 C CA . TRP A 1 208 ? -38.78100 -13.65500 21.44300 1.000 49.81000 226 TRP A CA 1
ATOM 3291 C C . TRP A 1 208 ? -39.83100 -12.59400 21.13600 1.000 49.43000 226 TRP A C 1
ATOM 3292 O O . TRP A 1 208 ? -39.73500 -11.89100 20.12500 1.000 51.19000 226 TRP A O 1
ATOM 3313 N N . LEU A 1 209 ? -40.83800 -12.45800 22.00000 1.000 46.89000 227 LEU A N 1
ATOM 3314 C CA . LEU A 1 209 ? -41.84400 -11.42200 21.79900 1.000 52.99000 227 LEU A CA 1
ATOM 3315 C C . LEU A 1 209 ? -41.22800 -10.03400 21.92000 1.000 47.85000 227 LEU A C 1
ATOM 3316 O O . LEU A 1 209 ? -41.48000 -9.15600 21.08600 1.000 44.87000 227 LEU A O 1
ATOM 3332 N N . GLU A 1 210 ? -40.40900 -9.82300 22.95400 1.000 52.17000 228 GLU A N 1
ATOM 3333 C CA . GLU A 1 210 ? -39.75400 -8.53400 23.12200 1.000 47.91000 228 GLU A CA 1
ATOM 3334 C C . GLU A 1 210 ? -38.94900 -8.16300 21.88100 1.000 53.58000 228 GLU A C 1
ATOM 3335 O O . GLU A 1 210 ? -39.01400 -7.02300 21.40700 1.000 55.10000 228 GLU A O 1
ATOM 3347 N N . VAL A 1 211 ? -38.18900 -9.11400 21.33600 1.000 51.80000 229 VAL A N 1
ATOM 3348 C CA . VAL A 1 211 ? -37.42100 -8.84300 20.12500 1.000 51.72000 229 VAL A CA 1
ATOM 3349 C C . VAL A 1 211 ? -38.35100 -8.51100 18.96800 1.000 48.46000 229 VAL A C 1
ATOM 3350 O O . VAL A 1 211 ? -38.00600 -7.70800 18.09300 1.000 52.00000 229 VAL A O 1
ATOM 3363 N N . GLY A 1 212 ? -39.53800 -9.11600 18.93800 1.000 47.59000 230 GLY A N 1
ATOM 3364 C CA . GLY A 1 212 ? -40.50300 -8.76300 17.91100 1.000 50.52000 230 GLY A CA 1
ATOM 3365 C C . GLY A 1 212 ? -41.03100 -7.35100 18.08100 1.000 48.91000 230 GLY A C 1
ATOM 3366 O O . GLY A 1 212 ? -41.12500 -6.59100 17.11500 1.000 52.06000 230 GLY A O 1
ATOM 3370 N N . ARG A 1 213 ? -41.37800 -6.98500 19.31800 1.000 42.97000 231 ARG A N 1
ATOM 3371 C CA . ARG A 1 213 ? -41.87900 -5.64000 19.57600 1.000 45.98000 231 ARG A CA 1
ATOM 3372 C C . ARG A 1 213 ? -40.81800 -4.59300 19.26100 1.000 46.93000 231 ARG A C 1
ATOM 3373 O O . ARG A 1 213 ? -41.11300 -3.57000 18.63000 1.000 44.32000 231 ARG A O 1
ATOM 3394 N N . LEU A 1 214 ? -39.57900 -4.82100 19.70200 1.000 47.48000 232 LEU A N 1
ATOM 3395 C CA . LEU A 1 214 ? -38.51600 -3.85700 19.43600 1.000 45.53000 232 LEU A CA 1
ATOM 3396 C C . LEU A 1 214 ? -38.28200 -3.69900 17.93800 1.000 49.65000 232 LEU A C 1
ATOM 3397 O O . LEU A 1 214 ? -38.08800 -2.57700 17.44900 1.000 42.60000 232 LEU A O 1
ATOM 3413 N N . GLN A 1 215 ? -38.31900 -4.80600 17.19100 1.000 47.95000 233 GLN A N 1
ATOM 3414 C CA . GLN A 1 215 ? -38.17900 -4.72800 15.74000 1.000 50.08000 233 GLN A CA 1
ATOM 3415 C C . GLN A 1 215 ? -39.22600 -3.79300 15.14200 1.000 52.30000 233 GLN A C 1
ATOM 3416 O O . GLN A 1 215 ? -38.89500 -2.79700 14.48700 1.000 50.24000 233 GLN A O 1
ATOM 3430 N N . ARG A 1 216 ? -40.50800 -4.10400 15.36100 1.000 54.33000 234 ARG A N 1
ATOM 3431 C CA . ARG A 1 216 ? -41.58200 -3.28500 14.80600 1.000 52.48000 234 ARG A CA 1
ATOM 3432 C C . ARG A 1 216 ? -41.48900 -1.84200 15.27300 1.000 48.38000 234 ARG A C 1
ATOM 3433 O O . ARG A 1 216 ? -41.94100 -0.93100 14.57200 1.000 52.66000 234 ARG A O 1
ATOM 3454 N N . LEU A 1 217 ? -40.92400 -1.61500 16.45800 1.000 50.63000 235 LEU A N 1
ATOM 3455 C CA . LEU A 1 217 ? -40.82400 -0.25700 16.97700 1.000 46.97000 235 LEU A CA 1
ATOM 3456 C C . LEU A 1 217 ? -39.83300 0.56200 16.16400 1.000 52.38000 235 LEU A C 1
ATOM 3457 O O . LEU A 1 217 ? -40.16400 1.64600 15.67100 1.000 53.37000 235 LEU A O 1
ATOM 3473 N N . PHE A 1 218 ? -38.60900 0.06300 16.01300 1.000 53.15000 236 PHE A N 1
ATOM 3474 C CA . PHE A 1 218 ? -37.61600 0.81100 15.25500 1.000 54.39000 236 PHE A CA 1
ATOM 3475 C C . PHE A 1 218 ? -37.99800 0.90900 13.78600 1.000 50.80000 236 PHE A C 1
ATOM 3476 O O . PHE A 1 218 ? -37.77400 1.94500 13.15200 1.000 50.50000 236 PHE A O 1
ATOM 3493 N N . HIS A 1 219 ? -38.57800 -0.15400 13.22700 1.000 44.91000 237 HIS A N 1
ATOM 3494 C CA . HIS A 1 219 ? -39.04300 -0.08400 11.85000 1.000 47.38000 237 HIS A CA 1
ATOM 3495 C C . HIS A 1 219 ? -39.93700 1.12700 11.63500 1.000 49.59000 237 HIS A C 1
ATOM 3496 O O . HIS A 1 219 ? -39.85300 1.79900 10.59900 1.000 48.57000 237 HIS A O 1
ATOM 3510 N N . LYS A 1 220 ? -40.79000 1.43300 12.61600 1.000 55.11000 238 LYS A N 1
ATOM 3511 C CA . LYS A 1 220 ? -41.69800 2.55900 12.45900 1.000 55.74000 238 LYS A CA 1
ATOM 3512 C C . LYS A 1 220 ? -40.97400 3.88800 12.66000 1.000 53.60000 238 LYS A C 1
ATOM 3513 O O . LYS A 1 220 ? -41.11200 4.80600 11.84600 1.000 56.83000 238 LYS A O 1
ATOM 3532 N N . MET A 1 221 ? -40.20400 4.01200 13.74600 1.000 57.68000 239 MET A N 1
ATOM 3533 C CA . MET A 1 221 ? -39.51300 5.27100 14.02000 1.000 62.37000 239 MET A CA 1
ATOM 3534 C C . MET A 1 221 ? -38.58000 5.65100 12.87700 1.000 59.30000 239 MET A C 1
ATOM 3535 O O . MET A 1 221 ? -38.52900 6.81500 12.46800 1.000 63.59000 239 MET A O 1
ATOM 3549 N N . LEU A 1 222 ? -37.82700 4.68700 12.35600 1.000 55.63000 240 LEU A N 1
ATOM 3550 C CA . LEU A 1 222 ? -36.90800 4.93000 11.25500 1.000 51.54000 240 LEU A CA 1
ATOM 3551 C C . LEU A 1 222 ? -37.58000 4.80600 9.89500 1.000 54.32000 240 LEU A C 1
ATOM 3552 O O . LEU A 1 222 ? -36.89100 4.85500 8.87100 1.000 55.92000 240 LEU A O 1
ATOM 3568 N N . SER A 1 223 ? -38.90200 4.64700 9.86300 1.000 52.33000 241 SER A N 1
ATOM 3569 C CA . SER A 1 223 ? -39.59900 4.40800 8.60500 1.000 55.13000 241 SER A CA 1
ATOM 3570 C C . SER A 1 223 ? -39.25200 5.48200 7.58500 1.000 53.41000 241 SER A C 1
ATOM 3571 O O . SER A 1 223 ? -39.01000 6.64100 7.92500 1.000 56.12000 241 SER A O 1
ATOM 3579 N N . VAL A 1 224 ? -39.23400 5.07800 6.30900 1.000 64.44000 242 VAL A N 1
ATOM 3580 C CA . VAL A 1 224 ? -38.90900 5.99600 5.21900 1.000 67.66000 242 VAL A CA 1
ATOM 3581 C C . VAL A 1 224 ? -40.09400 6.85000 4.80600 1.000 77.15000 242 VAL A C 1
ATOM 3582 O O . VAL A 1 224 ? -39.94500 7.73000 3.94400 1.000 76.36000 242 VAL A O 1
ATOM 3595 N N . SER A 1 225 ? -41.26900 6.62600 5.39500 1.000 77.95000 243 SER A N 1
ATOM 3596 C CA . SER A 1 225 ? -42.39300 7.53800 5.23900 1.000 76.37000 243 SER A CA 1
ATOM 3597 C C . SER A 1 225 ? -42.41300 8.61400 6.31500 1.000 77.93000 243 SER A C 1
ATOM 3598 O O . SER A 1 225 ? -42.81700 9.74800 6.04000 1.000 90.01000 243 SER A O 1
ATOM 3606 N N . HIS A 1 226 ? -41.99000 8.27600 7.53000 1.000 97.39000 244 HIS A N 1
ATOM 3607 C CA . HIS A 1 226 ? -41.95300 9.20800 8.65300 1.000 101.51000 244 HIS A CA 1
ATOM 3608 C C . HIS A 1 226 ? -41.33900 10.54800 8.25500 1.000 107.18000 244 HIS A C 1
ATOM 3609 O O . HIS A 1 226 ? -40.53200 11.11300 8.99300 1.000 108.37000 244 HIS A O 1
ATOM 3623 N N . GLU A 1 229 ? -40.31400 14.19500 7.36400 1.000 77.05000 247 GLU A N 1
ATOM 3624 C CA . GLU A 1 229 ? -40.30300 15.44600 8.11400 1.000 87.66000 247 GLU A CA 1
ATOM 3625 C C . GLU A 1 229 ? -38.89800 15.78200 8.61700 1.000 92.91000 247 GLU A C 1
ATOM 3626 O O . GLU A 1 229 ? -38.64000 16.90700 9.03900 1.000 85.58000 247 GLU A O 1
ATOM 3637 N N . LYS A 1 230 ? -37.98500 14.81600 8.55600 1.000 111.23000 248 LYS A N 1
ATOM 3638 C CA . LYS A 1 230 ? -36.62300 15.05100 9.01100 1.000 111.19000 248 LYS A CA 1
ATOM 3639 C C . LYS A 1 230 ? -35.82000 15.79900 7.95200 1.000 110.05000 248 LYS A C 1
ATOM 3640 O O . LYS A 1 230 ? -36.01200 15.61100 6.74800 1.000 116.69000 248 LYS A O 1
ATOM 3659 N N . GLU A 1 231 ? -34.90800 16.64900 8.41700 1.000 81.45000 249 GLU A N 1
ATOM 3660 C CA . GLU A 1 231 ? -34.08900 17.47900 7.54900 1.000 78.91000 249 GLU A CA 1
ATOM 3661 C C . GLU A 1 231 ? -32.61300 17.17500 7.76700 1.000 78.26000 249 GLU A C 1
ATOM 3662 O O . GLU A 1 231 ? -32.18100 16.86400 8.88100 1.000 78.44000 249 GLU A O 1
ATOM 3674 N N . GLY A 1 232 ? -31.84200 17.27400 6.68900 1.000 87.89000 250 GLY A N 1
ATOM 3675 C CA . GLY A 1 232 ? -30.40500 17.10200 6.76400 1.000 79.47000 250 GLY A CA 1
ATOM 3676 C C . GLY A 1 232 ? -29.96000 15.76400 7.31400 1.000 77.87000 250 GLY A C 1
ATOM 3677 O O . GLY A 1 232 ? -29.29800 15.70900 8.35200 1.000 74.54000 250 GLY A O 1
ATOM 3681 N N . ILE A 1 233 ? -30.31000 14.68100 6.62800 1.000 70.17000 251 ILE A N 1
ATOM 3682 C CA . ILE A 1 233 ? -29.84500 13.34600 6.98500 1.000 69.92000 251 ILE A CA 1
ATOM 3683 C C . ILE A 1 233 ? -28.49000 13.12700 6.32200 1.000 67.06000 251 ILE A C 1
ATOM 3684 O O . ILE A 1 233 ? -28.21900 13.64300 5.23100 1.000 71.37000 251 ILE A O 1
ATOM 3700 N N . SER A 1 234 ? -27.62000 12.37100 6.98800 1.000 40.97000 252 SER A N 1
ATOM 3701 C CA . SER A 1 234 ? -26.26700 12.17300 6.49100 1.000 49.41000 252 SER A CA 1
ATOM 3702 C C . SER A 1 234 ? -26.30000 11.72600 5.03700 1.000 50.55000 252 SER A C 1
ATOM 3703 O O . SER A 1 234 ? -27.19200 10.98300 4.61900 1.000 47.73000 252 SER A O 1
ATOM 3711 N N . ASN A 1 235 ? -25.32700 12.20000 4.25500 1.000 60.69000 253 ASN A N 1
ATOM 3712 C CA . ASN A 1 235 ? -25.19700 11.71100 2.88800 1.000 61.08000 253 ASN A CA 1
ATOM 3713 C C . ASN A 1 235 ? -24.98700 10.20600 2.86800 1.000 55.23000 253 ASN A C 1
ATOM 3714 O O . ASN A 1 235 ? -25.41900 9.53000 1.92900 1.000 58.63000 253 ASN A O 1
ATOM 3725 N N . TRP A 1 236 ? -24.34200 9.66600 3.90100 1.000 50.77000 254 TRP A N 1
ATOM 3726 C CA . TRP A 1 236 ? -24.11900 8.22700 3.97100 1.000 46.15000 254 TRP A CA 1
ATOM 3727 C C . TRP A 1 236 ? -25.43900 7.46900 3.89700 1.000 45.22000 254 TRP A C 1
ATOM 3728 O O . TRP A 1 236 ? -25.58200 6.52600 3.11100 1.000 43.15000 254 TRP A O 1
ATOM 3749 N N . LEU A 1 237 ? -26.42900 7.88300 4.69100 1.000 49.57000 255 LEU A N 1
ATOM 3750 C CA . LEU A 1 237 ? -27.69500 7.16000 4.72200 1.000 51.63000 255 LEU A CA 1
ATOM 3751 C C . LEU A 1 237 ? -28.50800 7.41400 3.45800 1.000 52.80000 255 LEU A C 1
ATOM 3752 O O . LEU A 1 237 ? -29.00800 6.47300 2.83100 1.000 59.28000 255 LEU A O 1
ATOM 3768 N N . GLY A 1 238 ? -28.66500 8.68100 3.07300 1.000 50.92000 256 GLY A N 1
ATOM 3769 C CA . GLY A 1 238 ? -29.45900 8.98800 1.89300 1.000 45.33000 256 GLY A CA 1
ATOM 3770 C C . GLY A 1 238 ? -28.88500 8.37900 0.62900 1.000 43.38000 256 GLY A C 1
ATOM 3771 O O . GLY A 1 238 ? -29.62600 7.93600 -0.24900 1.000 42.93000 256 GLY A O 1
ATOM 3775 N N . ASN A 1 239 ? -27.55600 8.36400 0.51800 1.000 49.39000 257 ASN A N 1
ATOM 3776 C CA . ASN A 1 239 ? -26.90500 7.70400 -0.60900 1.000 51.19000 257 ASN A CA 1
ATOM 3777 C C . ASN A 1 239 ? -27.29700 6.23400 -0.68600 1.000 51.36000 257 ASN A C 1
ATOM 3778 O O . ASN A 1 239 ? -27.46100 5.68300 -1.78100 1.000 56.17000 257 ASN A O 1
ATOM 3789 N N . MET A 1 240 ? -27.46000 5.58500 0.46700 1.000 49.11000 258 MET A N 1
ATOM 3790 C CA . MET A 1 240 ? -27.74500 4.15600 0.47800 1.000 50.81000 258 MET A CA 1
ATOM 3791 C C . MET A 1 240 ? -29.21600 3.87300 0.18800 1.000 50.21000 258 MET A C 1
ATOM 3792 O O . MET A 1 240 ? -29.53500 2.90000 -0.50200 1.000 53.92000 258 MET A O 1
ATOM 3806 N N . LEU A 1 241 ? -30.12500 4.70900 0.69100 1.000 50.80000 259 LEU A N 1
ATOM 3807 C CA . LEU A 1 241 ? -31.53500 4.53300 0.36100 1.000 53.56000 259 LEU A CA 1
ATOM 3808 C C . LEU A 1 241 ? -31.80500 4.82500 -1.11000 1.000 58.20000 259 LEU A C 1
ATOM 3809 O O . LEU A 1 241 ? -32.71000 4.22600 -1.70300 1.000 59.50000 259 LEU A O 1
ATOM 3825 N N . GLN A 1 242 ? -31.03400 5.73000 -1.71700 1.000 52.88000 260 GLN A N 1
ATOM 3826 C CA . GLN A 1 242 ? -31.18100 5.99200 -3.14500 1.000 58.45000 260 GLN A CA 1
ATOM 3827 C C . GLN A 1 242 ? -30.90500 4.73400 -3.95900 1.000 54.14000 260 GLN A C 1
ATOM 3828 O O . GLN A 1 242 ? -31.64300 4.40900 -4.89500 1.000 55.27000 260 GLN A O 1
ATOM 3842 N N . PHE A 1 243 ? -29.83700 4.01200 -3.61200 1.000 50.78000 261 PHE A N 1
ATOM 3843 C CA . PHE A 1 243 ? -29.54800 2.73600 -4.26300 1.000 52.67000 261 PHE A CA 1
ATOM 3844 C C . PHE A 1 243 ? -30.70200 1.76100 -4.07700 1.000 57.43000 261 PHE A C 1
ATOM 3845 O O . PHE A 1 243 ? -31.14500 1.11300 -5.03000 1.000 56.06000 261 PHE A O 1
ATOM 3862 N N . LEU A 1 244 ? -31.21000 1.65600 -2.84900 1.000 50.42000 262 LEU A N 1
ATOM 3863 C CA . LEU A 1 244 ? -32.24900 0.67700 -2.55700 1.000 48.17000 262 LEU A CA 1
ATOM 3864 C C . LEU A 1 244 ? -33.52500 0.98100 -3.33000 1.000 49.55000 262 LEU A C 1
ATOM 3865 O O . LEU A 1 244 ? -34.05800 0.11500 -4.03400 1.000 48.81000 262 LEU A O 1
ATOM 3881 N N . ARG A 1 245 ? -34.03000 2.21200 -3.22000 1.000 61.30000 263 ARG A N 1
ATOM 3882 C CA . ARG A 1 245 ? -35.22600 2.57000 -3.97500 1.000 66.34000 263 ARG A CA 1
ATOM 3883 C C . ARG A 1 245 ? -34.99800 2.41900 -5.47400 1.000 66.42000 263 ARG A C 1
ATOM 3884 O O . ARG A 1 245 ? -35.93500 2.11100 -6.21800 1.000 63.04000 263 ARG A O 1
ATOM 3905 N N . GLU A 1 246 ? -33.76400 2.63000 -5.93500 1.000 61.29000 264 GLU A N 1
ATOM 3906 C CA . GLU A 1 246 ? -33.46800 2.52400 -7.35700 1.000 54.93000 264 GLU A CA 1
ATOM 3907 C C . GLU A 1 246 ? -33.45900 1.08100 -7.84000 1.000 61.87000 264 GLU A C 1
ATOM 3908 O O . GLU A 1 246 ? -33.59900 0.84500 -9.04400 1.000 64.62000 264 GLU A O 1
ATOM 3920 N N . GLN A 1 247 ? -33.28600 0.11400 -6.94100 1.000 61.95000 265 GLN A N 1
ATOM 3921 C CA . GLN A 1 247 ? -33.33200 -1.29900 -7.29300 1.000 59.81000 265 GLN A CA 1
ATOM 3922 C C . GLN A 1 247 ? -34.67400 -1.93400 -6.95000 1.000 59.78000 265 GLN A C 1
ATOM 3923 O O . GLN A 1 247 ? -34.77700 -3.16200 -6.89900 1.000 61.29000 265 GLN A O 1
ATOM 3937 N N . GLY A 1 248 ? -35.70000 -1.12600 -6.70200 1.000 56.00000 266 GLY A N 1
ATOM 3938 C CA . GLY A 1 248 ? -37.01100 -1.67100 -6.41700 1.000 51.86000 266 GLY A CA 1
ATOM 3939 C C . GLY A 1 248 ? -37.17200 -2.27700 -5.04100 1.000 57.61000 266 GLY A C 1
ATOM 3940 O O . GLY A 1 248 ? -38.10700 -3.05400 -4.82600 1.000 50.91000 266 GLY A O 1
ATOM 3944 N N . VAL A 1 249 ? -36.28700 -1.95300 -4.10400 1.000 58.38000 267 VAL A N 1
ATOM 3945 C CA . VAL A 1 249 ? -36.42300 -2.41400 -2.72600 1.000 48.44000 267 VAL A CA 1
ATOM 3946 C C . VAL A 1 249 ? -37.65100 -1.73100 -2.13600 1.000 49.20000 267 VAL A C 1
ATOM 3947 O O . VAL A 1 249 ? -37.73600 -0.49400 -2.16000 1.000 55.52000 267 VAL A O 1
ATOM 3960 N N . PRO A 1 250 ? -38.63000 -2.47600 -1.62000 1.000 67.91000 268 PRO A N 1
ATOM 3961 C CA . PRO A 1 250 ? -39.80800 -1.82700 -1.03100 1.000 63.86000 268 PRO A CA 1
ATOM 3962 C C . PRO A 1 250 ? -39.41900 -0.96100 0.15600 1.000 63.91000 268 PRO A C 1
ATOM 3963 O O . PRO A 1 250 ? -38.29400 -0.99500 0.65700 1.000 65.87000 268 PRO A O 1
ATOM 3974 N N . SER A 1 251 ? -40.39000 -0.17100 0.61300 1.000 56.90000 269 SER A N 1
ATOM 3975 C CA . SER A 1 251 ? -40.15300 0.69200 1.76400 1.000 52.44000 269 SER A CA 1
ATOM 3976 C C . SER A 1 251 ? -40.07300 -0.11600 3.05300 1.000 58.98000 269 SER A C 1
ATOM 3977 O O . SER A 1 251 ? -39.26900 0.20000 3.94000 1.000 52.70000 269 SER A O 1
ATOM 3985 N N . ALA A 1 252 ? -40.90300 -1.15600 3.18100 1.000 44.60000 270 ALA A N 1
ATOM 3986 C CA . ALA A 1 252 ? -40.85100 -1.99200 4.37300 1.000 46.44000 270 ALA A CA 1
ATOM 3987 C C . ALA A 1 252 ? -39.46200 -2.58400 4.56800 1.000 47.03000 270 ALA A C 1
ATOM 3988 O O . ALA A 1 252 ? -38.93700 -2.60700 5.68900 1.000 45.39000 270 ALA A O 1
ATOM 3995 N N . MET A 1 253 ? -38.85100 -3.07200 3.48600 1.000 48.55000 271 MET A N 1
ATOM 3996 C CA . MET A 1 253 ? -37.49300 -3.59500 3.57900 1.000 46.69000 271 MET A CA 1
ATOM 3997 C C . MET A 1 253 ? -36.48100 -2.48000 3.81100 1.000 46.45000 271 MET A C 1
ATOM 3998 O O . MET A 1 253 ? -35.44800 -2.70500 4.45300 1.000 44.91000 271 MET A O 1
ATOM 4012 N N . GLN A 1 254 ? -36.75300 -1.27600 3.30000 1.000 43.47000 272 GLN A N 1
ATOM 4013 C CA . GLN A 1 254 ? -35.89200 -0.14200 3.61500 1.000 44.81000 272 GLN A CA 1
ATOM 4014 C C . GLN A 1 254 ? -35.92000 0.16800 5.10700 1.000 44.13000 272 GLN A C 1
ATOM 4015 O O . GLN A 1 254 ? -34.89900 0.57000 5.67600 1.000 45.02000 272 GLN A O 1
ATOM 4029 N N . ASP A 1 255 ? -37.07500 -0.00900 5.75900 1.000 49.98000 273 ASP A N 1
ATOM 4030 C CA . ASP A 1 255 ? -37.15000 0.20500 7.20100 1.000 48.16000 273 ASP A CA 1
ATOM 4031 C C . ASP A 1 255 ? -36.29300 -0.81100 7.94800 1.000 54.78000 273 ASP A C 1
ATOM 4032 O O . ASP A 1 255 ? -35.60300 -0.46100 8.91400 1.000 45.94000 273 ASP A O 1
ATOM 4041 N N . LYS A 1 256 ? -36.35100 -2.08000 7.53000 1.000 44.82000 274 LYS A N 1
ATOM 4042 C CA . LYS A 1 256 ? -35.47400 -3.08700 8.11500 1.000 40.49000 274 LYS A CA 1
ATOM 4043 C C . LYS A 1 256 ? -34.01100 -2.74500 7.86100 1.000 41.67000 274 LYS A C 1
ATOM 4044 O O . LYS A 1 256 ? -33.15600 -2.94300 8.73300 1.000 44.18000 274 LYS A O 1
ATOM 4063 N N . PHE A 1 257 ? -33.70300 -2.22600 6.67000 1.000 40.33000 275 PHE A N 1
ATOM 4064 C CA . PHE A 1 257 ? -32.34400 -1.77800 6.39000 1.000 39.23000 275 PHE A CA 1
ATOM 4065 C C . PHE A 1 257 ? -31.91700 -0.69200 7.36900 1.000 39.87000 275 PHE A C 1
ATOM 4066 O O . PHE A 1 257 ? -30.82500 -0.75000 7.94300 1.000 38.29000 275 PHE A O 1
ATOM 4083 N N . ASN A 1 258 ? -32.77400 0.31000 7.57400 1.000 44.53000 276 ASN A N 1
ATOM 4084 C CA . ASN A 1 258 ? -32.41700 1.41900 8.45300 1.000 43.84000 276 ASN A CA 1
ATOM 4085 C C . ASN A 1 258 ? -32.13300 0.93500 9.87000 1.000 43.02000 276 ASN A C 1
ATOM 4086 O O . ASN A 1 258 ? -31.18800 1.40200 10.51300 1.000 48.30000 276 ASN A O 1
ATOM 4097 N N . PHE A 1 259 ? -32.94100 0.00100 10.37800 1.000 39.04000 277 PHE A N 1
ATOM 4098 C CA . PHE A 1 259 ? -32.71300 -0.50100 11.73200 1.000 38.74000 277 PHE A CA 1
ATOM 4099 C C . PHE A 1 259 ? -31.37200 -1.21500 11.83500 1.000 37.27000 277 PHE A C 1
ATOM 4100 O O . PHE A 1 259 ? -30.63700 -1.03300 12.81300 1.000 35.37000 277 PHE A O 1
ATOM 4117 N N . MET A 1 260 ? -31.04600 -2.04100 10.83800 1.000 41.91000 278 MET A N 1
ATOM 4118 C CA . MET A 1 260 ? -29.74900 -2.70200 10.81300 1.000 41.99000 278 MET A CA 1
ATOM 4119 C C . MET A 1 260 ? -28.62300 -1.68100 10.79500 1.000 40.78000 278 MET A C 1
ATOM 4120 O O . MET A 1 260 ? -27.63700 -1.82600 11.53100 1.000 42.87000 278 MET A O 1
ATOM 4134 N N . MET A 1 261 ? -28.73400 -0.62100 9.97900 1.000 37.42000 279 MET A N 1
ATOM 4135 C CA . MET A 1 261 ? -27.63400 0.34100 9.99200 1.000 40.43000 279 MET A CA 1
ATOM 4136 C C . MET A 1 261 ? -27.60700 1.15000 11.28400 1.000 39.96000 279 MET A C 1
ATOM 4137 O O . MET A 1 261 ? -26.53500 1.56800 11.69900 1.000 37.35000 279 MET A O 1
ATOM 4151 N N . LEU A 1 262 ? -28.76000 1.42800 11.92000 1.000 41.46000 280 LEU A N 1
ATOM 4152 C CA . LEU A 1 262 ? -28.72000 2.08600 13.22600 1.000 42.20000 280 LEU A CA 1
ATOM 4153 C C . LEU A 1 262 ? -27.92200 1.25400 14.22300 1.000 39.79000 280 LEU A C 1
ATOM 4154 O O . LEU A 1 262 ? -27.07400 1.77700 14.95700 1.000 41.91000 280 LEU A O 1
ATOM 4170 N N . TRP A 1 263 ? -28.18300 -0.05100 14.25800 1.000 34.99000 281 TRP A N 1
ATOM 4171 C CA . TRP A 1 263 ? -27.47300 -0.91400 15.18800 1.000 34.87000 281 TRP A CA 1
ATOM 4172 C C . TRP A 1 263 ? -26.00000 -1.03000 14.81500 1.000 36.20000 281 TRP A C 1
ATOM 4173 O O . TRP A 1 263 ? -25.13500 -1.09400 15.69600 1.000 36.86000 281 TRP A O 1
ATOM 4194 N N . ALA A 1 264 ? -25.69400 -1.03400 13.51600 1.000 32.95000 282 ALA A N 1
ATOM 4195 C CA . ALA A 1 264 ? -24.31000 -1.17800 13.07700 1.000 30.24000 282 ALA A CA 1
ATOM 4196 C C . ALA A 1 264 ? -23.48600 0.05200 13.43100 1.000 30.09000 282 ALA A C 1
ATOM 4197 O O . ALA A 1 264 ? -22.30700 -0.06200 13.77800 1.000 34.83000 282 ALA A O 1
ATOM 4204 N N . SER A 1 265 ? -24.08400 1.23700 13.35700 1.000 33.36000 283 SER A N 1
ATOM 4205 C CA . SER A 1 265 ? -23.34400 2.47100 13.57000 1.000 34.01000 283 SER A CA 1
ATOM 4206 C C . SER A 1 265 ? -23.32700 2.91100 15.02600 1.000 38.53000 283 SER A C 1
ATOM 4207 O O . SER A 1 265 ? -22.44900 3.69400 15.41200 1.000 40.49000 283 SER A O 1
ATOM 4215 N N . GLN A 1 266 ? -24.26600 2.43200 15.84400 1.000 40.43000 284 GLN A N 1
ATOM 4216 C CA . GLN A 1 266 ? -24.33300 2.81900 17.24600 1.000 39.81000 284 GLN A CA 1
ATOM 4217 C C . GLN A 1 266 ? -24.03300 1.67200 18.20000 1.000 38.90000 284 GLN A C 1
ATOM 4218 O O . GLN A 1 266 ? -24.02200 1.88500 19.41500 1.000 39.35000 284 GLN A O 1
ATOM 4232 N N . GLY A 1 267 ? -23.78000 0.46600 17.68800 1.000 35.86000 285 GLY A N 1
ATOM 4233 C CA . GLY A 1 267 ? -23.66500 -0.70000 18.54800 1.000 33.24000 285 GLY A CA 1
ATOM 4234 C C . GLY A 1 267 ? -22.37300 -0.80200 19.33000 1.000 32.76000 285 GLY A C 1
ATOM 4235 O O . GLY A 1 267 ? -22.34400 -1.45900 20.37300 1.000 35.62000 285 GLY A O 1
ATOM 4239 N N . ASN A 1 268 ? -21.30000 -0.18400 18.85800 1.000 40.01000 286 ASN A N 1
ATOM 4240 C CA . ASN A 1 268 ? -20.00500 -0.30500 19.50600 1.000 42.35000 286 ASN A CA 1
ATOM 4241 C C . ASN A 1 268 ? -19.36900 1.02000 19.87400 1.000 38.93000 286 ASN A C 1
ATOM 4242 O O . ASN A 1 268 ? -18.57300 1.06000 20.81600 1.000 39.54000 286 ASN A O 1
ATOM 4253 N N . THR A 1 269 ? -19.70100 2.10200 19.17100 1.000 45.71000 287 THR A N 1
ATOM 4254 C CA . THR A 1 269 ? -19.05900 3.38000 19.44500 1.000 40.62000 287 THR A CA 1
ATOM 4255 C C . THR A 1 269 ? -19.22900 3.77600 20.91300 1.000 41.21000 287 THR A C 1
ATOM 4256 O O . THR A 1 269 ? -18.26400 4.19400 21.56600 1.000 40.95000 287 THR A O 1
ATOM 4267 N N . GLY A 1 270 ? -20.43000 3.60800 21.46700 1.000 52.70000 288 GLY A N 1
ATOM 4268 C CA . GLY A 1 270 ? -20.69700 3.97200 22.84100 1.000 48.48000 288 GLY A CA 1
ATOM 4269 C C . GLY A 1 270 ? -19.92200 3.14500 23.84800 1.000 52.40000 288 GLY A C 1
ATOM 4270 O O . GLY A 1 270 ? -19.21700 3.67800 24.71200 1.000 54.41000 288 GLY A O 1
ATOM 4274 N N . PRO A 1 271 ? -20.06500 1.82000 23.77800 1.000 42.38000 289 PRO A N 1
ATOM 4275 C CA . PRO A 1 271 ? -19.31400 0.95800 24.71000 1.000 42.08000 289 PRO A CA 1
ATOM 4276 C C . PRO A 1 271 ? -17.81000 1.15600 24.63400 1.000 41.39000 289 PRO A C 1
ATOM 4277 O O . PRO A 1 271 ? -17.12000 1.00400 25.65000 1.000 42.87000 289 PRO A O 1
ATOM 4288 N N . THR A 1 272 ? -17.27500 1.47700 23.45300 1.000 33.15000 290 THR A N 1
ATOM 4289 C CA . THR A 1 272 ? -15.84700 1.75400 23.34600 1.000 32.39000 290 THR A CA 1
ATOM 4290 C C . THR A 1 272 ? -15.48100 3.05000 24.05600 1.000 33.90000 290 THR A C 1
ATOM 4291 O O . THR A 1 272 ? -14.38100 3.16400 24.61700 1.000 31.93000 290 THR A O 1
ATOM 4302 N N . SER A 1 273 ? -16.37700 4.04000 24.01900 1.000 36.17000 291 SER A N 1
ATOM 4303 C CA . SER A 1 273 ? -16.15500 5.26100 24.78100 1.000 34.67000 291 SER A CA 1
ATOM 4304 C C . SER A 1 273 ? -16.14000 4.97100 26.27600 1.000 38.28000 291 SER A C 1
ATOM 4305 O O . SER A 1 273 ? -15.32000 5.52600 27.02000 1.000 35.75000 291 SER A O 1
ATOM 4313 N N . PHE A 1 274 ? -17.03400 4.09100 26.73100 1.000 42.23000 292 PHE A N 1
ATOM 4314 C CA . PHE A 1 274 ? -17.07200 3.72800 28.14300 1.000 44.21000 292 PHE A CA 1
ATOM 4315 C C . PHE A 1 274 ? -15.71000 3.23100 28.62400 1.000 48.57000 292 PHE A C 1
ATOM 4316 O O . PHE A 1 274 ? -15.17000 3.72700 29.62100 1.000 49.56000 292 PHE A O 1
ATOM 4333 N N . TRP A 1 275 ? -15.13300 2.25200 27.92300 1.000 40.37000 293 TRP A N 1
ATOM 4334 C CA . TRP A 1 275 ? -13.89500 1.64000 28.40200 1.000 50.65000 293 TRP A CA 1
ATOM 4335 C C . TRP A 1 275 ? -12.73200 2.62500 28.37400 1.000 47.42000 293 TRP A C 1
ATOM 4336 O O . TRP A 1 275 ? -11.89800 2.63300 29.28900 1.000 49.19000 293 TRP A O 1
ATOM 4357 N N . ALA A 1 276 ? -12.64400 3.44800 27.32600 1.000 44.24000 294 ALA A N 1
ATOM 4358 C CA . ALA A 1 276 ? -11.56700 4.42900 27.24800 1.000 45.46000 294 ALA A CA 1
ATOM 4359 C C . ALA A 1 276 ? -11.61400 5.38300 28.43600 1.000 50.47000 294 ALA A C 1
ATOM 4360 O O . ALA A 1 276 ? -10.62600 5.53900 29.16400 1.000 53.28000 294 ALA A O 1
ATOM 4367 N N . LEU A 1 277 ? -12.76300 6.03300 28.64600 1.000 44.89000 295 LEU A N 1
ATOM 4368 C CA . LEU A 1 277 ? -12.89700 6.93500 29.78400 1.000 46.01000 295 LEU A CA 1
ATOM 4369 C C . LEU A 1 277 ? -12.64400 6.20200 31.09500 1.000 47.86000 295 LEU A C 1
ATOM 4370 O O . LEU A 1 277 ? -12.00400 6.74500 32.00500 1.000 48.16000 295 LEU A O 1
ATOM 4386 N N . LEU A 1 278 ? -13.13000 4.96400 31.20800 1.000 44.40000 296 LEU A N 1
ATOM 4387 C CA . LEU A 1 278 ? -12.92900 4.20600 32.43700 1.000 42.22000 296 LEU A CA 1
ATOM 4388 C C . LEU A 1 278 ? -11.45600 3.87900 32.65000 1.000 49.87000 296 LEU A C 1
ATOM 4389 O O . LEU A 1 278 ? -10.94000 4.01400 33.76500 1.000 51.77000 296 LEU A O 1
ATOM 4405 N N . TYR A 1 279 ? -10.76400 3.43700 31.59800 1.000 54.38000 297 TYR A N 1
ATOM 4406 C CA . TYR A 1 279 ? -9.33000 3.19600 31.71300 1.000 53.43000 297 TYR A CA 1
ATOM 4407 C C . TYR A 1 279 ? -8.58700 4.48300 32.04800 1.000 51.84000 297 TYR A C 1
ATOM 4408 O O . TYR A 1 279 ? -7.61800 4.46800 32.81400 1.000 59.91000 297 TYR A O 1
ATOM 4426 N N . LEU A 1 280 ? -9.02800 5.61100 31.48400 1.000 43.78000 298 LEU A N 1
ATOM 4427 C CA . LEU A 1 280 ? -8.36100 6.87600 31.77000 1.000 49.92000 298 LEU A CA 1
ATOM 4428 C C . LEU A 1 280 ? -8.55900 7.28600 33.22200 1.000 55.90000 298 LEU A C 1
ATOM 4429 O O . LEU A 1 280 ? -7.63300 7.80300 33.85900 1.000 58.60000 298 LEU A O 1
ATOM 4445 N N . LEU A 1 281 ? -9.75400 7.05500 33.77100 1.000 54.96000 299 LEU A N 1
ATOM 4446 C CA . LEU A 1 281 ? -9.99500 7.40800 35.16600 1.000 59.44000 299 LEU A CA 1
ATOM 4447 C C . LEU A 1 281 ? -9.19200 6.52600 36.11500 1.000 61.28000 299 LEU A C 1
ATOM 4448 O O . LEU A 1 281 ? -8.80400 6.97800 37.19400 1.000 68.21000 299 LEU A O 1
ATOM 4464 N N . LYS A 1 282 ? -8.93600 5.27700 35.73900 1.000 62.65000 300 LYS A N 1
ATOM 4465 C CA . LYS A 1 282 ? -8.23400 4.34700 36.61100 1.000 61.30000 300 LYS A CA 1
ATOM 4466 C C . LYS A 1 282 ? -6.71800 4.44600 36.49000 1.000 66.32000 300 LYS A C 1
ATOM 4467 O O . LYS A 1 282 ? -6.00700 3.66900 37.14000 1.000 65.16000 300 LYS A O 1
ATOM 4486 N N . HIS A 1 283 ? -6.20900 5.38100 35.69000 1.000 63.94000 301 HIS A N 1
ATOM 4487 C CA . HIS A 1 283 ? -4.77200 5.53300 35.47600 1.000 68.83000 301 HIS A CA 1
ATOM 4488 C C . HIS A 1 283 ? -4.44900 7.01900 35.41900 1.000 64.18000 301 HIS A C 1
ATOM 4489 O O . HIS A 1 283 ? -4.48500 7.63700 34.34800 1.000 68.73000 301 HIS A O 1
ATOM 4503 N N . PRO A 1 284 ? -4.13400 7.63300 36.56800 1.000 70.40000 302 PRO A N 1
ATOM 4504 C CA . PRO A 1 284 ? -3.87800 9.08700 36.56700 1.000 67.66000 302 PRO A CA 1
ATOM 4505 C C . PRO A 1 284 ? -2.77300 9.47900 35.60600 1.000 63.64000 302 PRO A C 1
ATOM 4506 O O . PRO A 1 284 ? -2.85000 10.51800 34.94400 1.000 65.50000 302 PRO A O 1
ATOM 4517 N N . GLU A 1 285 ? -1.73000 8.65600 35.53500 1.000 75.37000 303 GLU A N 1
ATOM 4518 C CA . GLU A 1 285 ? -0.69700 8.76800 34.51400 1.000 78.45000 303 GLU A CA 1
ATOM 4519 C C . GLU A 1 285 ? -1.26300 9.11600 33.14300 1.000 82.08000 303 GLU A C 1
ATOM 4520 O O . GLU A 1 285 ? -0.77100 10.02400 32.46000 1.000 74.87000 303 GLU A O 1
ATOM 4532 N N . ALA A 1 286 ? -2.29900 8.39200 32.71900 1.000 80.35000 304 ALA A N 1
ATOM 4533 C CA . ALA A 1 286 ? -2.75600 8.49500 31.34100 1.000 69.85000 304 ALA A CA 1
ATOM 4534 C C . ALA A 1 286 ? -3.70700 9.66700 31.14100 1.000 63.70000 304 ALA A C 1
ATOM 4535 O O . ALA A 1 286 ? -3.60600 10.38600 30.14100 1.000 66.07000 304 ALA A O 1
ATOM 4542 N N . ILE A 1 287 ? -4.64100 9.87400 32.07100 1.000 70.63000 305 ILE A N 1
ATOM 4543 C CA . ILE A 1 287 ? -5.64900 10.91100 31.87100 1.000 73.24000 305 ILE A CA 1
ATOM 4544 C C . ILE A 1 287 ? -5.01500 12.29400 31.85100 1.000 65.63000 305 ILE A C 1
ATOM 4545 O O . ILE A 1 287 ? -5.56900 13.22900 31.26100 1.000 72.00000 305 ILE A O 1
ATOM 4561 N N . ARG A 1 288 ? -3.85500 12.46000 32.49000 1.000 66.31000 306 ARG A N 1
ATOM 4562 C CA . ARG A 1 288 ? -3.18000 13.75300 32.42900 1.000 71.79000 306 ARG A CA 1
ATOM 4563 C C . ARG A 1 288 ? -2.51300 13.97500 31.08000 1.000 66.66000 306 ARG A C 1
ATOM 4564 O O . ARG A 1 288 ? -2.48200 15.11000 30.59000 1.000 62.21000 306 ARG A O 1
ATOM 4585 N N . ALA A 1 289 ? -1.97600 12.91300 30.47000 1.000 66.54000 307 ALA A N 1
ATOM 4586 C CA . ALA A 1 289 ? -1.32600 13.06300 29.17200 1.000 61.40000 307 ALA A CA 1
ATOM 4587 C C . ALA A 1 289 ? -2.31500 13.53400 28.11200 1.000 64.40000 307 ALA A C 1
ATOM 4588 O O . ALA A 1 289 ? -1.98000 14.37800 27.27000 1.000 64.91000 307 ALA A O 1
ATOM 4595 N N . VAL A 1 290 ? -3.54000 13.00500 28.13600 1.000 67.44000 308 VAL A N 1
ATOM 4596 C CA . VAL A 1 290 ? -4.51300 13.37600 27.11400 1.000 68.23000 308 VAL A CA 1
ATOM 4597 C C . VAL A 1 290 ? -5.14400 14.72700 27.43000 1.000 61.92000 308 VAL A C 1
ATOM 4598 O O . VAL A 1 290 ? -5.36600 15.54500 26.53100 1.000 61.13000 308 VAL A O 1
ATOM 4611 N N . ARG A 1 291 ? -5.45100 14.98200 28.70500 1.000 55.43000 309 ARG A N 1
ATOM 4612 C CA . ARG A 1 291 ? -5.95000 16.29800 29.09400 1.000 57.15000 309 ARG A CA 1
ATOM 4613 C C . ARG A 1 291 ? -4.99100 17.39500 28.65300 1.000 59.45000 309 ARG A C 1
ATOM 4614 O O . ARG A 1 291 ? -5.41200 18.43400 28.13200 1.000 57.99000 309 ARG A O 1
ATOM 4635 N N . GLU A 1 292 ? -3.69000 17.17500 28.85100 1.000 74.40000 310 GLU A N 1
ATOM 4636 C CA . GLU A 1 292 ? -2.70300 18.18300 28.48300 1.000 73.30000 310 GLU A CA 1
ATOM 4637 C C . GLU A 1 292 ? -2.59200 18.31100 26.97100 1.000 69.20000 310 GLU A C 1
ATOM 4638 O O . GLU A 1 292 ? -2.56200 19.42300 26.43300 1.000 76.94000 310 GLU A O 1
ATOM 4650 N N . GLU A 1 293 ? -2.50200 17.18000 26.27000 1.000 64.48000 311 GLU A N 1
ATOM 4651 C CA . GLU A 1 293 ? -2.59300 17.20400 24.81600 1.000 65.32000 311 GLU A CA 1
ATOM 4652 C C . GLU A 1 293 ? -3.84600 17.94700 24.37400 1.000 62.78000 311 GLU A C 1
ATOM 4653 O O . GLU A 1 293 ? -3.80400 18.75300 23.43800 1.000 64.68000 311 GLU A O 1
ATOM 4665 N N . ALA A 1 294 ? -4.96400 17.71500 25.06600 1.000 60.33000 312 ALA A N 1
ATOM 4666 C CA . ALA A 1 294 ? -6.23600 18.29600 24.65000 1.000 58.40000 312 ALA A CA 1
ATOM 4667 C C . ALA A 1 294 ? -6.18400 19.82000 24.66400 1.000 67.77000 312 ALA A C 1
ATOM 4668 O O . ALA A 1 294 ? -6.55600 20.47200 23.68000 1.000 68.33000 312 ALA A O 1
ATOM 4675 N N . THR A 1 295 ? -5.74000 20.40800 25.78100 1.000 72.29000 313 THR A N 1
ATOM 4676 C CA . THR A 1 295 ? -5.75300 21.86300 25.91000 1.000 71.02000 313 THR A CA 1
ATOM 4677 C C . THR A 1 295 ? -5.10500 22.53000 24.70000 1.000 80.42000 313 THR A C 1
ATOM 4678 O O . THR A 1 295 ? -5.69600 23.41300 24.06900 1.000 86.58000 313 THR A O 1
ATOM 4689 N N . GLN A 1 296 ? -3.88900 22.11200 24.35900 1.000 86.05000 314 GLN A N 1
ATOM 4690 C CA . GLN A 1 296 ? -3.19600 22.64200 23.18900 1.000 87.01000 314 GLN A CA 1
ATOM 4691 C C . GLN A 1 296 ? -3.44500 21.75100 21.97700 1.000 89.84000 314 GLN A C 1
ATOM 4692 O O . GLN A 1 296 ? -4.58100 21.36100 21.70300 1.000 87.04000 314 GLN A O 1
ATOM 4706 N N . LEU A 1 313 ? -12.08600 22.44500 15.97900 1.000 93.85000 331 LEU A N 1
ATOM 4707 C CA . LEU A 1 313 ? -11.60800 22.51700 14.60400 1.000 97.90000 331 LEU A CA 1
ATOM 4708 C C . LEU A 1 313 ? -10.72200 21.31500 14.28400 1.000 99.21000 331 LEU A C 1
ATOM 4709 O O . LEU A 1 313 ? -10.53900 20.42700 15.11800 1.000 99.64000 331 LEU A O 1
ATOM 4725 N N . GLY A 1 314 ? -10.16400 21.30200 13.07700 1.000 102.45000 332 GLY A N 1
ATOM 4726 C CA . GLY A 1 314 ? -9.47700 20.13200 12.56300 1.000 97.58000 332 GLY A CA 1
ATOM 4727 C C . GLY A 1 314 ? -8.15300 19.79800 13.21900 1.000 99.86000 332 GLY A C 1
ATOM 4728 O O . GLY A 1 314 ? -7.11200 19.78900 12.55500 1.000 99.03000 332 GLY A O 1
ATOM 4732 N N . ALA A 1 315 ? -8.18300 19.50100 14.51600 1.000 95.64000 333 ALA A N 1
ATOM 4733 C CA . ALA A 1 315 ? -7.00700 19.04600 15.24300 1.000 93.57000 333 ALA A CA 1
ATOM 4734 C C . ALA A 1 315 ? -7.09100 17.57700 15.62900 1.000 89.04000 333 ALA A C 1
ATOM 4735 O O . ALA A 1 315 ? -6.16800 17.06600 16.27300 1.000 86.17000 333 ALA A O 1
ATOM 4742 N N . LEU A 1 316 ? -8.17400 16.88700 15.25900 1.000 90.81000 334 LEU A N 1
ATOM 4743 C CA . LEU A 1 316 ? -8.29500 15.46900 15.57600 1.000 89.75000 334 LEU A CA 1
ATOM 4744 C C . LEU A 1 316 ? -7.10200 14.67800 15.05600 1.000 88.88000 334 LEU A C 1
ATOM 4745 O O . LEU A 1 316 ? -6.70200 13.67900 15.66500 1.000 87.70000 334 LEU A O 1
ATOM 4761 N N . GLN A 1 317 ? -6.52200 15.10800 13.93800 1.000 100.74000 335 GLN A N 1
ATOM 4762 C CA . GLN A 1 317 ? -5.34200 14.46400 13.37900 1.000 99.78000 335 GLN A CA 1
ATOM 4763 C C . GLN A 1 317 ? -4.06500 14.80400 14.13900 1.000 97.05000 335 GLN A C 1
ATOM 4764 O O . GLN A 1 317 ? -2.99000 14.33400 13.75100 1.000 106.10000 335 GLN A O 1
ATOM 4778 N N . HIS A 1 318 ? -4.15500 15.59000 15.20900 1.000 74.05000 336 HIS A N 1
ATOM 4779 C CA . HIS A 1 318 ? -2.99600 16.04000 15.96800 1.000 78.19000 336 HIS A CA 1
ATOM 4780 C C . HIS A 1 318 ? -3.09800 15.61200 17.42700 1.000 75.74000 336 HIS A C 1
ATOM 4781 O O . HIS A 1 318 ? -2.70500 16.34000 18.34000 1.000 76.44000 336 HIS A O 1
ATOM 4795 N N . THR A 1 319 ? -3.61000 14.40800 17.66300 1.000 69.97000 337 THR A N 1
ATOM 4796 C CA . THR A 1 319 ? -3.73900 13.85000 19.00800 1.000 62.57000 337 THR A CA 1
ATOM 4797 C C . THR A 1 319 ? -3.09400 12.47000 19.04500 1.000 65.87000 337 THR A C 1
ATOM 4798 O O . THR A 1 319 ? -3.78300 11.44600 19.14900 1.000 54.68000 337 THR A O 1
ATOM 4809 N N . PRO A 1 320 ? -1.76100 12.40500 18.96200 1.000 62.48000 338 PRO A N 1
ATOM 4810 C CA . PRO A 1 320 ? -1.09900 11.08900 19.04500 1.000 54.89000 338 PRO A CA 1
ATOM 4811 C C . PRO A 1 320 ? -1.34500 10.37000 20.36100 1.000 52.87000 338 PRO A C 1
ATOM 4812 O O . PRO A 1 320 ? -1.46600 9.13700 20.37800 1.000 55.59000 338 PRO A O 1
ATOM 4823 N N . VAL A 1 321 ? -1.41400 11.10500 21.47200 1.000 57.59000 339 VAL A N 1
ATOM 4824 C CA . VAL A 1 321 ? -1.61600 10.46200 22.76700 1.000 62.74000 339 VAL A CA 1
ATOM 4825 C C . VAL A 1 321 ? -3.00400 9.83500 22.83900 1.000 62.68000 339 VAL A C 1
ATOM 4826 O O . VAL A 1 321 ? -3.15300 8.65700 23.18500 1.000 56.46000 339 VAL A O 1
ATOM 4839 N N . LEU A 1 322 ? -4.04000 10.61900 22.53100 1.000 62.21000 340 LEU A N 1
ATOM 4840 C CA . LEU A 1 322 ? -5.38800 10.06700 22.49600 1.000 56.32000 340 LEU A CA 1
ATOM 4841 C C . LEU A 1 322 ? -5.46800 8.90300 21.51500 1.000 61.34000 340 LEU A C 1
ATOM 4842 O O . LEU A 1 322 ? -6.04700 7.85600 21.83000 1.000 59.96000 340 LEU A O 1
ATOM 4858 N N . ASP A 1 323 ? -4.87300 9.05400 20.32700 1.000 58.99000 341 ASP A N 1
ATOM 4859 C CA . ASP A 1 323 ? -4.85900 7.96200 19.35900 1.000 51.29000 341 ASP A CA 1
ATOM 4860 C C . ASP A 1 323 ? -4.39600 6.66000 20.00500 1.000 53.28000 341 ASP A C 1
ATOM 4861 O O . ASP A 1 323 ? -5.01700 5.60700 19.83000 1.000 56.03000 341 ASP A O 1
ATOM 4870 N N . SER A 1 324 ? -3.30500 6.72200 20.77300 1.000 55.20000 342 SER A N 1
ATOM 4871 C CA . SER A 1 324 ? -2.76000 5.52300 21.40000 1.000 60.20000 342 SER A CA 1
ATOM 4872 C C . SER A 1 324 ? -3.61400 5.05400 22.57400 1.000 55.66000 342 SER A C 1
ATOM 4873 O O . SER A 1 324 ? -3.65900 3.85200 22.85900 1.000 56.63000 342 SER A O 1
ATOM 4881 N N . VAL A 1 325 ? -4.30000 5.97100 23.26200 1.000 52.95000 343 VAL A N 1
ATOM 4882 C CA . VAL A 1 325 ? -5.23000 5.55500 24.30700 1.000 50.00000 343 VAL A CA 1
ATOM 4883 C C . VAL A 1 325 ? -6.37700 4.75700 23.70400 1.000 49.32000 343 VAL A C 1
ATOM 4884 O O . VAL A 1 325 ? -6.90500 3.83400 24.33700 1.000 45.73000 343 VAL A O 1
ATOM 4897 N N . VAL A 1 326 ? -6.77400 5.08600 22.47600 1.000 52.15000 344 VAL A N 1
ATOM 4898 C CA . VAL A 1 326 ? -7.92300 4.43700 21.85600 1.000 47.96000 344 VAL A CA 1
ATOM 4899 C C . VAL A 1 326 ? -7.54200 3.13300 21.16100 1.000 49.42000 344 VAL A C 1
ATOM 4900 O O . VAL A 1 326 ? -8.35900 2.21100 21.09400 1.000 51.15000 344 VAL A O 1
ATOM 4913 N N . GLU A 1 327 ? -6.32800 3.03500 20.61700 1.000 58.14000 345 GLU A N 1
ATOM 4914 C CA . GLU A 1 327 ? -5.85200 1.74200 20.14400 1.000 54.05000 345 GLU A CA 1
ATOM 4915 C C . GLU A 1 327 ? -5.76600 0.75600 21.30100 1.000 55.90000 345 GLU A C 1
ATOM 4916 O O . GLU A 1 327 ? -6.24600 -0.38100 21.20600 1.000 56.26000 345 GLU A O 1
ATOM 4928 N N . GLU A 1 328 ? -5.16200 1.18500 22.41400 1.000 51.47000 346 GLU A N 1
ATOM 4929 C CA . GLU A 1 328 ? -5.00400 0.30400 23.56700 1.000 48.79000 346 GLU A CA 1
ATOM 4930 C C . GLU A 1 328 ? -6.35600 -0.14500 24.10900 1.000 46.61000 346 GLU A C 1
ATOM 4931 O O . GLU A 1 328 ? -6.51800 -1.30500 24.50700 1.000 48.66000 346 GLU A O 1
ATOM 4943 N N . THR A 1 329 ? -7.33400 0.76200 24.15200 1.000 42.97000 347 THR A N 1
ATOM 4944 C CA . THR A 1 329 ? -8.67300 0.37700 24.58400 1.000 41.92000 347 THR A CA 1
ATOM 4945 C C . THR A 1 329 ? -9.25000 -0.68400 23.65600 1.000 40.20000 347 THR A C 1
ATOM 4946 O O . THR A 1 329 ? -9.70800 -1.74000 24.10600 1.000 41.30000 347 THR A O 1
ATOM 4957 N N . LEU A 1 330 ? -9.21500 -0.42300 22.34800 1.000 41.48000 348 LEU A N 1
ATOM 4958 C CA . LEU A 1 330 ? -9.71600 -1.39300 21.38200 1.000 41.15000 348 LEU A CA 1
ATOM 4959 C C . LEU A 1 330 ? -8.94300 -2.70300 21.46300 1.000 43.98000 348 LEU A C 1
ATOM 4960 O O . LEU A 1 330 ? -9.51500 -3.78200 21.27000 1.000 39.16000 348 LEU A O 1
ATOM 4976 N N . ARG A 1 331 ? -7.63500 -2.63200 21.72300 1.000 45.88000 349 ARG A N 1
ATOM 4977 C CA . ARG A 1 331 ? -6.86400 -3.85800 21.89200 1.000 46.79000 349 ARG A CA 1
ATOM 4978 C C . ARG A 1 331 ? -7.41400 -4.68000 23.04800 1.000 47.90000 349 ARG A C 1
ATOM 4979 O O . ARG A 1 331 ? -7.48100 -5.91300 22.96900 1.000 43.59000 349 ARG A O 1
ATOM 5000 N N . LEU A 1 332 ? -7.82000 -4.01400 24.12600 1.000 47.24000 350 LEU A N 1
ATOM 5001 C CA . LEU A 1 332 ? -8.25600 -4.71600 25.32200 1.000 48.46000 350 LEU A CA 1
ATOM 5002 C C . LEU A 1 332 ? -9.72600 -5.10300 25.29500 1.000 47.83000 350 LEU A C 1
ATOM 5003 O O . LEU A 1 332 ? -10.11500 -6.02800 26.01900 1.000 44.66000 350 LEU A O 1
ATOM 5019 N N . ARG A 1 333 ? -10.55500 -4.44000 24.48000 1.000 34.84000 351 ARG A N 1
ATOM 5020 C CA . ARG A 1 333 ? -11.99100 -4.64300 24.57300 1.000 36.05000 351 ARG A CA 1
ATOM 5021 C C . ARG A 1 333 ? -12.70700 -4.83900 23.24000 1.000 35.31000 351 ARG A C 1
ATOM 5022 O O . ARG A 1 333 ? -13.91700 -5.08800 23.24800 1.000 37.21000 351 ARG A O 1
ATOM 5043 N N . ALA A 1 334 ? -12.01400 -4.74500 22.10800 1.000 31.07000 352 ALA A N 1
ATOM 5044 C CA . ALA A 1 334 ? -12.59700 -5.08700 20.81400 1.000 30.50000 352 ALA A CA 1
ATOM 5045 C C . ALA A 1 334 ? -12.24500 -6.54400 20.52100 1.000 33.56000 352 ALA A C 1
ATOM 5046 O O . ALA A 1 334 ? -11.08900 -6.86400 20.21400 1.000 33.81000 352 ALA A O 1
ATOM 5053 N N . ALA A 1 335 ? -13.23500 -7.43000 20.62900 1.000 37.26000 353 ALA A N 1
ATOM 5054 C CA . ALA A 1 335 ? -13.03000 -8.87200 20.48700 1.000 39.95000 353 ALA A CA 1
ATOM 5055 C C . ALA A 1 335 ? -14.01200 -9.43400 19.47000 1.000 40.25000 353 ALA A C 1
ATOM 5056 O O . ALA A 1 335 ? -14.93800 -10.17500 19.82200 1.000 38.78000 353 ALA A O 1
ATOM 5063 N N . PRO A 1 336 ? -13.84100 -9.10200 18.19400 1.000 45.71000 354 PRO A N 1
ATOM 5064 C CA . PRO A 1 336 ? -14.69900 -9.67200 17.15400 1.000 45.15000 354 PRO A CA 1
ATOM 5065 C C . PRO A 1 336 ? -14.15900 -10.98400 16.60000 1.000 45.68000 354 PRO A C 1
ATOM 5066 O O . PRO A 1 336 ? -12.98600 -11.33300 16.75800 1.000 49.20000 354 PRO A O 1
ATOM 5077 N N . THR A 1 337 ? -15.05500 -11.71500 15.94700 1.000 47.53000 355 THR A N 1
ATOM 5078 C CA . THR A 1 337 ? -14.69200 -12.86500 15.13200 1.000 51.90000 355 THR A CA 1
ATOM 5079 C C . THR A 1 337 ? -14.69700 -12.44500 13.66900 1.000 46.75000 355 THR A C 1
ATOM 5080 O O . THR A 1 337 ? -15.58100 -11.70600 13.23000 1.000 47.46000 355 THR A O 1
ATOM 5091 N N . LEU A 1 338 ? -13.69500 -12.89800 12.92600 1.000 41.20000 356 LEU A N 1
ATOM 5092 C CA . LEU A 1 338 ? -13.58400 -12.62700 11.49600 1.000 43.27000 356 LEU A CA 1
ATOM 5093 C C . LEU A 1 338 ? -14.00300 -13.89000 10.75200 1.000 40.67000 356 LEU A C 1
ATOM 5094 O O . LEU A 1 338 ? -13.27100 -14.88400 10.74300 1.000 43.19000 356 LEU A O 1
ATOM 5110 N N . LEU A 1 339 ? -15.18100 -13.85300 10.13600 1.000 42.67000 357 LEU A N 1
ATOM 5111 C CA . LEU A 1 339 ? -15.78000 -15.02700 9.52100 1.000 46.64000 357 LEU A CA 1
ATOM 5112 C C . LEU A 1 339 ? -15.79600 -14.88200 8.00800 1.000 46.27000 357 LEU A C 1
ATOM 5113 O O . LEU A 1 339 ? -16.10600 -13.81200 7.47700 1.000 47.31000 357 LEU A O 1
ATOM 5129 N N . ARG A 1 340 ? -15.44900 -15.96900 7.32400 1.000 46.01000 358 ARG A N 1
ATOM 5130 C CA . ARG A 1 340 ? -15.44600 -16.02700 5.87100 1.000 48.32000 358 ARG A CA 1
ATOM 5131 C C . ARG A 1 340 ? -16.00400 -17.37400 5.44200 1.000 47.55000 358 ARG A C 1
ATOM 5132 O O . ARG A 1 340 ? -15.56000 -18.41500 5.93900 1.000 55.19000 358 ARG A O 1
ATOM 5153 N N . LEU A 1 341 ? -16.97900 -17.35600 4.53600 1.000 47.40000 359 LEU A N 1
ATOM 5154 C CA . LEU A 1 341 ? -17.42400 -18.57300 3.87200 1.000 47.56000 359 LEU A CA 1
ATOM 5155 C C . LEU A 1 341 ? -16.49900 -18.95300 2.71000 1.000 48.01000 359 LEU A C 1
ATOM 5156 O O . LEU A 1 341 ? -16.05800 -18.10500 1.91600 1.000 51.11000 359 LEU A O 1
ATOM 5172 N N . VAL A 1 342 ? -16.17600 -20.24200 2.64300 1.000 52.13000 360 VAL A N 1
ATOM 5173 C CA . VAL A 1 342 ? -15.31600 -20.80000 1.60700 1.000 52.88000 360 VAL A CA 1
ATOM 5174 C C . VAL A 1 342 ? -16.22400 -21.32500 0.49500 1.000 55.39000 360 VAL A C 1
ATOM 5175 O O . VAL A 1 342 ? -16.98200 -22.27100 0.71100 1.000 56.17000 360 VAL A O 1
ATOM 5188 N N . HIS A 1 343 ? -16.15000 -20.72100 -0.69300 1.000 62.14000 361 HIS A N 1
ATOM 5189 C CA . HIS A 1 343 ? -17.04700 -21.10700 -1.78300 1.000 74.39000 361 HIS A CA 1
ATOM 5190 C C . HIS A 1 343 ? -16.30900 -21.90900 -2.84600 1.000 67.92000 361 HIS A C 1
ATOM 5191 O O . HIS A 1 343 ? -16.94700 -22.44500 -3.76100 1.000 69.85000 361 HIS A O 1
ATOM 5205 N N . GLU A 1 344 ? -14.99100 -22.00100 -2.73300 1.000 58.90000 362 GLU A N 1
ATOM 5206 C CA . GLU A 1 344 ? -14.17100 -22.94900 -3.47400 1.000 59.38000 362 GLU A CA 1
ATOM 5207 C C . GLU A 1 344 ? -13.16600 -23.54600 -2.50100 1.000 62.22000 362 GLU A C 1
ATOM 5208 O O . GLU A 1 344 ? -12.67800 -22.84700 -1.60800 1.000 58.73000 362 GLU A O 1
ATOM 5220 N N . ASP A 1 345 ? -12.85700 -24.83000 -2.67000 1.000 60.14000 363 ASP A N 1
ATOM 5221 C CA . ASP A 1 345 ? -11.93800 -25.51100 -1.76000 1.000 56.51000 363 ASP A CA 1
ATOM 5222 C C . ASP A 1 345 ? -10.68400 -24.67200 -1.53500 1.000 58.58000 363 ASP A C 1
ATOM 5223 O O . ASP A 1 345 ? -9.98400 -24.31400 -2.48700 1.000 63.98000 363 ASP A O 1
ATOM 5232 N N . TYR A 1 346 ? -10.40900 -24.35600 -0.27000 1.000 52.59000 364 TYR A N 1
ATOM 5233 C CA . TYR A 1 346 ? -9.32500 -23.46100 0.11600 1.000 51.05000 364 TYR A CA 1
ATOM 5234 C C . TYR A 1 346 ? -8.18900 -24.25000 0.75400 1.000 54.39000 364 TYR A C 1
ATOM 5235 O O . TYR A 1 346 ? -8.42300 -25.13300 1.58400 1.000 51.05000 364 TYR A O 1
ATOM 5253 N N . THR A 1 347 ? -6.95700 -23.92200 0.36600 1.000 61.85000 365 THR A N 1
ATOM 5254 C CA . THR A 1 347 ? -5.76200 -24.59500 0.85900 1.000 62.29000 365 THR A CA 1
ATOM 5255 C C . THR A 1 347 ? -4.92700 -23.60000 1.65000 1.000 64.54000 365 THR A C 1
ATOM 5256 O O . THR A 1 347 ? -4.40800 -22.63300 1.08400 1.000 63.47000 365 THR A O 1
ATOM 5267 N N . LEU A 1 348 ? -4.79000 -23.84300 2.94800 1.000 47.44000 366 LEU A N 1
ATOM 5268 C CA . LEU A 1 348 ? -4.03800 -22.95800 3.82400 1.000 49.32000 366 LEU A CA 1
ATOM 5269 C C . LEU A 1 348 ? -2.68900 -23.58100 4.13900 1.000 55.04000 366 LEU A C 1
ATOM 5270 O O . LEU A 1 348 ? -2.61400 -24.73300 4.58100 1.000 49.60000 366 LEU A O 1
ATOM 5286 N N . LYS A 1 349 ? -1.63000 -22.83000 3.91400 1.000 79.48000 367 LYS A N 1
ATOM 5287 C CA . LYS A 1 349 ? -0.31000 -23.25300 4.33900 1.000 73.78000 367 LYS A CA 1
ATOM 5288 C C . LYS A 1 349 ? 0.15500 -22.45900 5.56800 1.000 80.40000 367 LYS A C 1
ATOM 5289 O O . LYS A 1 349 ? 0.26700 -21.21500 5.55400 1.000 79.91000 367 LYS A O 1
ATOM 5308 N N . MET A 1 350 ? 0.31900 -23.20200 6.66100 1.000 66.91000 368 MET A N 1
ATOM 5309 C CA . MET A 1 350 ? 0.90600 -22.76700 7.92000 1.000 66.35000 368 MET A CA 1
ATOM 5310 C C . MET A 1 350 ? 2.41100 -22.50100 7.81800 1.000 73.03000 368 MET A C 1
ATOM 5311 O O . MET A 1 350 ? 3.15900 -23.18900 7.10700 1.000 76.92000 368 MET A O 1
ATOM 5325 N N . SER A 1 351 ? 2.85500 -21.51700 8.60100 1.000 84.74000 369 SER A N 1
ATOM 5326 C CA . SER A 1 351 ? 4.28100 -21.25700 8.75700 1.000 90.05000 369 SER A CA 1
ATOM 5327 C C . SER A 1 351 ? 5.03100 -22.52700 9.12400 1.000 94.10000 369 SER A C 1
ATOM 5328 O O . SER A 1 351 ? 6.15400 -22.75200 8.65900 1.000 97.10000 369 SER A O 1
ATOM 5336 N N . SER A 1 352 ? 4.42500 -23.36800 9.96400 1.000 102.05000 370 SER A N 1
ATOM 5337 C CA . SER A 1 352 ? 5.04400 -24.62800 10.36000 1.000 100.38000 370 SER A CA 1
ATOM 5338 C C . SER A 1 352 ? 5.63700 -25.37800 9.17700 1.000 102.20000 370 SER A C 1
ATOM 5339 O O . SER A 1 352 ? 6.80000 -25.79400 9.20800 1.000 109.29000 370 SER A O 1
ATOM 5347 N N . GLY A 1 353 ? 4.84900 -25.56500 8.12600 1.000 97.58000 371 GLY A N 1
ATOM 5348 C CA . GLY A 1 353 ? 5.25300 -26.44500 7.04800 1.000 98.19000 371 GLY A CA 1
ATOM 5349 C C . GLY A 1 353 ? 4.15300 -27.42300 6.68500 1.000 96.43000 371 GLY A C 1
ATOM 5350 O O . GLY A 1 353 ? 4.29100 -28.21400 5.74600 1.000 100.86000 371 GLY A O 1
ATOM 5354 N N . GLN A 1 354 ? 3.01000 -27.28700 7.35100 1.000 73.96000 372 GLN A N 1
ATOM 5355 C CA . GLN A 1 354 ? 1.84400 -28.11900 7.10100 1.000 77.14000 372 GLN A CA 1
ATOM 5356 C C . GLN A 1 354 ? 0.78800 -27.40400 6.26200 1.000 72.85000 372 GLN A C 1
ATOM 5357 O O . GLN A 1 354 ? 0.51000 -26.21500 6.45700 1.000 75.77000 372 GLN A O 1
ATOM 5371 N N . GLU A 1 355 ? 0.18500 -28.15100 5.34100 1.000 63.44000 373 GLU A N 1
ATOM 5372 C CA . GLU A 1 355 ? -0.92500 -27.67700 4.52600 1.000 58.08000 373 GLU A CA 1
ATOM 5373 C C . GLU A 1 355 ? -2.24000 -28.24500 5.05200 1.000 56.38000 373 GLU A C 1
ATOM 5374 O O . GLU A 1 355 ? -2.29800 -29.36900 5.55400 1.000 55.00000 373 GLU A O 1
ATOM 5386 N N . TYR A 1 356 ? -3.29900 -27.44900 4.93500 1.000 59.67000 374 TYR A N 1
ATOM 5387 C CA . TYR A 1 356 ? -4.62800 -27.82900 5.39200 1.000 53.35000 374 TYR A CA 1
ATOM 5388 C C . TYR A 1 356 ? -5.63700 -27.48800 4.30500 1.000 56.96000 374 TYR A C 1
ATOM 5389 O O . TYR A 1 356 ? -5.58800 -26.39200 3.73500 1.000 56.21000 374 TYR A O 1
ATOM 5407 N N . LEU A 1 357 ? -6.55700 -28.40800 4.03300 1.000 55.82000 375 LEU A N 1
ATOM 5408 C CA . LEU A 1 357 ? -7.61900 -28.18100 3.06200 1.000 56.77000 375 LEU A CA 1
ATOM 5409 C C . LEU A 1 357 ? -8.91400 -27.84400 3.79000 1.000 55.73000 375 LEU A C 1
ATOM 5410 O O . LEU A 1 357 ? -9.26300 -28.49700 4.77700 1.000 55.87000 375 LEU A O 1
ATOM 5426 N N . PHE A 1 358 ? -9.60900 -26.81200 3.31500 1.000 57.49000 376 PHE A N 1
ATOM 5427 C CA . PHE A 1 358 ? -10.90000 -26.39900 3.84700 1.000 54.14000 376 PHE A CA 1
ATOM 5428 C C . PHE A 1 358 ? -11.96300 -26.65500 2.78600 1.000 56.53000 376 PHE A C 1
ATOM 5429 O O . PHE A 1 358 ? -11.79000 -26.27800 1.62400 1.000 58.91000 376 PHE A O 1
ATOM 5446 N N . ARG A 1 359 ? -13.05800 -27.28600 3.17900 1.000 53.06000 377 ARG A N 1
ATOM 5447 C CA . ARG A 1 359 ? -14.12000 -27.58900 2.23000 1.000 56.21000 377 ARG A CA 1
ATOM 5448 C C . ARG A 1 359 ? -14.95100 -26.35400 1.91600 1.000 52.30000 377 ARG A C 1
ATOM 5449 O O . ARG A 1 359 ? -15.25000 -25.55100 2.80100 1.000 54.54000 377 ARG A O 1
ATOM 5470 N N . HIS A 1 360 ? -15.34100 -26.21800 0.65100 1.000 55.85000 378 HIS A N 1
ATOM 5471 C CA . HIS A 1 360 ? -16.33900 -25.21700 0.30300 1.000 56.81000 378 HIS A CA 1
ATOM 5472 C C . HIS A 1 360 ? -17.58900 -25.43900 1.14700 1.000 56.63000 378 HIS A C 1
ATOM 5473 O O . HIS A 1 360 ? -17.99200 -26.57500 1.40500 1.000 59.64000 378 HIS A O 1
ATOM 5487 N N . GLY A 1 361 ? -18.18300 -24.34300 1.61200 1.000 57.04000 379 GLY A N 1
ATOM 5488 C CA . GLY A 1 361 ? -19.29800 -24.39200 2.52400 1.000 50.31000 379 GLY A CA 1
ATOM 5489 C C . GLY A 1 361 ? -18.91700 -24.24400 3.98400 1.000 56.30000 379 GLY A C 1
ATOM 5490 O O . GLY A 1 361 ? -19.76000 -23.83200 4.79100 1.000 52.06000 379 GLY A O 1
ATOM 5494 N N . ASP A 1 362 ? -17.67800 -24.57300 4.34600 1.000 46.83000 380 ASP A N 1
ATOM 5495 C CA . ASP A 1 362 ? -17.23100 -24.38600 5.71300 1.000 44.52000 380 ASP A CA 1
ATOM 5496 C C . ASP A 1 362 ? -16.98700 -22.90700 5.98900 1.000 44.50000 380 ASP A C 1
ATOM 5497 O O . ASP A 1 362 ? -16.79100 -22.10000 5.07800 1.000 46.52000 380 ASP A O 1
ATOM 5506 N N . ILE A 1 363 ? -17.01800 -22.55500 7.26900 1.000 44.45000 381 ILE A N 1
ATOM 5507 C CA . ILE A 1 363 ? -16.81500 -21.18300 7.71300 1.000 42.93000 381 ILE A CA 1
ATOM 5508 C C . ILE A 1 363 ? -15.39600 -21.05800 8.25200 1.000 43.52000 381 ILE A C 1
ATOM 5509 O O . ILE A 1 363 ? -15.04200 -21.70200 9.24800 1.000 45.28000 381 ILE A O 1
ATOM 5525 N N . LEU A 1 364 ? -14.58000 -20.24400 7.58300 1.000 43.20000 382 LEU A N 1
ATOM 5526 C CA . LEU A 1 364 ? -13.26400 -19.89600 8.09200 1.000 44.07000 382 LEU A CA 1
ATOM 5527 C C . LEU A 1 364 ? -13.42300 -18.81500 9.15400 1.000 47.54000 382 LEU A C 1
ATOM 5528 O O . LEU A 1 364 ? -14.13000 -17.82500 8.94200 1.000 45.77000 382 LEU A O 1
ATOM 5544 N N . ALA A 1 365 ? -12.77500 -19.00800 10.30100 1.000 41.09000 383 ALA A N 1
ATOM 5545 C CA . ALA A 1 365 ? -12.98000 -18.13600 11.44800 1.000 45.68000 383 ALA A CA 1
ATOM 5546 C C . ALA A 1 365 ? -11.64900 -17.78200 12.08900 1.000 42.08000 383 ALA A C 1
ATOM 5547 O O . ALA A 1 365 ? -10.81700 -18.66100 12.32800 1.000 40.79000 383 ALA A O 1
ATOM 5554 N N . LEU A 1 366 ? -11.45900 -16.49500 12.36700 1.000 40.70000 384 LEU A N 1
ATOM 5555 C CA . LEU A 1 366 ? -10.34600 -16.01800 13.16800 1.000 39.91000 384 LEU A CA 1
ATOM 5556 C C . LEU A 1 366 ? -10.88400 -15.30400 14.39900 1.000 37.40000 384 LEU A C 1
ATOM 5557 O O . LEU A 1 366 ? -11.96600 -14.71200 14.36700 1.000 39.14000 384 LEU A O 1
ATOM 5573 N N . PHE A 1 367 ? -10.12100 -15.36900 15.48400 1.000 37.07000 385 PHE A N 1
ATOM 5574 C CA . PHE A 1 367 ? -10.44000 -14.6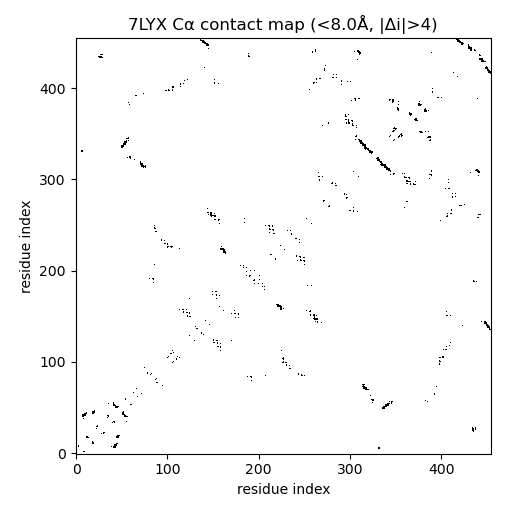7400 16.73100 1.000 39.94000 385 PHE A CA 1
ATOM 5575 C C . PHE A 1 367 ? -9.19600 -13.89200 17.13300 1.000 43.74000 385 PHE A C 1
ATOM 5576 O O . PHE A 1 367 ? -8.43500 -14.31400 18.01900 1.000 39.74000 385 PHE A O 1
ATOM 5593 N N . PRO A 1 368 ? -8.94500 -12.74600 16.49300 1.000 41.73000 386 PRO A N 1
ATOM 5594 C CA . PRO A 1 368 ? -7.68600 -12.02500 16.75300 1.000 44.24000 386 PRO A CA 1
ATOM 5595 C C . PRO A 1 368 ? -7.50500 -11.58800 18.19800 1.000 44.43000 386 PRO A C 1
ATOM 5596 O O . PRO A 1 368 ? -6.37700 -11.26400 18.59000 1.000 49.63000 386 PRO A O 1
ATOM 5607 N N . TYR A 1 369 ? -8.56900 -11.55200 19.00100 1.000 43.72000 387 TYR A N 1
ATOM 5608 C CA . TYR A 1 369 ? -8.41100 -11.16300 20.39900 1.000 45.05000 387 TYR A CA 1
ATOM 5609 C C . TYR A 1 369 ? -7.49300 -12.13100 21.13300 1.000 47.46000 387 TYR A C 1
ATOM 5610 O O . TYR A 1 369 ? -6.59100 -11.71500 21.86800 1.000 49.42000 387 TYR A O 1
ATOM 5628 N N . LEU A 1 370 ? -7.71100 -13.43100 20.94600 1.000 51.24000 388 LEU A N 1
ATOM 5629 C CA . LEU A 1 370 ? -6.86200 -14.41400 21.60500 1.000 53.18000 388 LEU A CA 1
ATOM 5630 C C . LEU A 1 370 ? -5.53200 -14.57200 20.87800 1.000 50.72000 388 LEU A C 1
ATOM 5631 O O . LEU A 1 370 ? -4.48200 -14.67800 21.51700 1.000 55.25000 388 LEU A O 1
ATOM 5647 N N . SER A 1 371 ? -5.55300 -14.56500 19.54600 1.000 45.68000 389 SER A N 1
ATOM 5648 C CA . SER A 1 371 ? -4.34900 -14.85900 18.77600 1.000 44.55000 389 SER A CA 1
ATOM 5649 C C . SER A 1 371 ? -3.37800 -13.68500 18.75000 1.000 45.79000 389 SER A C 1
ATOM 5650 O O . SER A 1 371 ? -2.16000 -13.89000 18.74000 1.000 52.94000 389 SER A O 1
ATOM 5658 N N . VAL A 1 372 ? -3.88700 -12.45700 18.71800 1.000 54.10000 390 VAL A N 1
ATOM 5659 C CA . VAL A 1 372 ? -3.06300 -11.26200 18.53400 1.000 57.40000 390 VAL A CA 1
ATOM 5660 C C . VAL A 1 372 ? -3.09700 -10.36900 19.76900 1.000 56.05000 390 VAL A C 1
ATOM 5661 O O . VAL A 1 372 ? -2.06000 -10.07400 20.36000 1.000 56.70000 390 VAL A O 1
ATOM 5674 N N . HIS A 1 373 ? -4.29000 -9.93300 20.17600 1.000 53.79000 391 HIS A N 1
ATOM 5675 C CA . HIS A 1 373 ? -4.38800 -8.90200 21.20500 1.000 49.76000 391 HIS A CA 1
ATOM 5676 C C . HIS A 1 373 ? -3.73300 -9.34700 22.50400 1.000 52.60000 391 HIS A C 1
ATOM 5677 O O . HIS A 1 373 ? -3.00800 -8.56900 23.13800 1.000 51.51000 391 HIS A O 1
ATOM 5691 N N . MET A 1 374 ? -3.98300 -10.58600 22.92600 1.000 51.25000 392 MET A N 1
ATOM 5692 C CA . MET A 1 374 ? -3.57200 -11.06000 24.24000 1.000 60.84000 392 MET A CA 1
ATOM 5693 C C . MET A 1 374 ? -2.35100 -11.97300 24.18200 1.000 53.46000 392 MET A C 1
ATOM 5694 O O . MET A 1 374 ? -2.08800 -12.70400 25.14100 1.000 53.37000 392 MET A O 1
ATOM 5708 N N . ASP A 1 375 ? -1.60600 -11.94700 23.08300 1.000 59.06000 393 ASP A N 1
ATOM 5709 C CA . ASP A 1 375 ? -0.37800 -12.73000 22.97600 1.000 62.48000 393 ASP A CA 1
ATOM 5710 C C . ASP A 1 375 ? 0.74700 -12.00500 23.70300 1.000 68.77000 393 ASP A C 1
ATOM 5711 O O . ASP A 1 375 ? 1.10300 -10.88700 23.31200 1.000 64.26000 393 ASP A O 1
ATOM 5720 N N . PRO A 1 376 ? 1.33200 -12.58500 24.76000 1.000 59.60000 394 PRO A N 1
ATOM 5721 C CA . PRO A 1 376 ? 2.35300 -11.84200 25.52000 1.000 62.96000 394 PRO A CA 1
ATOM 5722 C C . PRO A 1 376 ? 3.635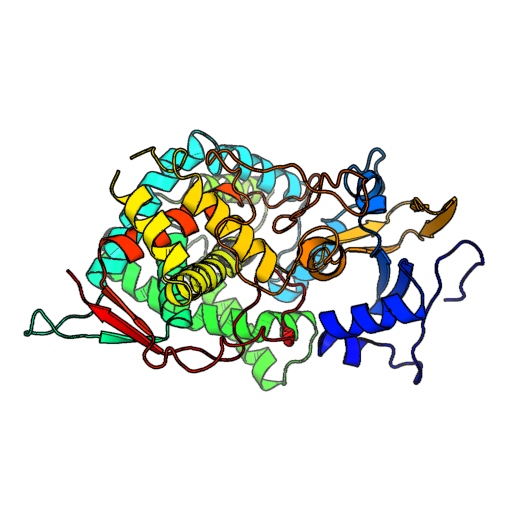00 -11.59000 24.74200 1.000 64.57000 394 PRO A C 1
ATOM 5723 O O . PRO A 1 376 ? 4.39100 -10.68300 25.11200 1.000 64.97000 394 PRO A O 1
ATOM 5734 N N . ASP A 1 377 ? 3.90900 -12.35500 23.68300 1.000 65.97000 395 ASP A N 1
ATOM 5735 C CA . ASP A 1 377 ? 5.08800 -12.08100 22.86700 1.000 68.84000 395 ASP A CA 1
ATOM 5736 C C . ASP A 1 377 ? 4.93000 -10.78000 22.09100 1.000 70.81000 395 ASP A C 1
ATOM 5737 O O . ASP A 1 377 ? 5.89700 -10.02800 21.92000 1.000 72.17000 395 ASP A O 1
ATOM 5746 N N . ILE A 1 378 ? 3.71900 -10.50200 21.61000 1.000 69.53000 396 ILE A N 1
ATOM 5747 C CA . ILE A 1 378 ? 3.47900 -9.28700 20.84000 1.000 65.26000 396 ILE A CA 1
ATOM 5748 C C . ILE A 1 378 ? 3.23300 -8.10700 21.76800 1.000 65.61000 396 ILE A C 1
ATOM 5749 O O . ILE A 1 378 ? 3.68500 -6.98900 21.50200 1.000 60.87000 396 ILE A O 1
ATOM 5765 N N . HIS A 1 379 ? 2.51800 -8.33700 22.86800 1.000 65.87000 397 HIS A N 1
ATOM 5766 C CA . HIS A 1 379 ? 2.14400 -7.28400 23.80800 1.000 56.81000 397 HIS A CA 1
ATOM 5767 C C . HIS A 1 379 ? 2.44400 -7.74400 25.22900 1.000 59.83000 397 HIS A C 1
ATOM 5768 O O . HIS A 1 379 ? 1.61100 -8.39700 25.86800 1.000 60.82000 397 HIS A O 1
ATOM 5782 N N . PRO A 1 380 ? 3.62200 -7.41000 25.76100 1.000 59.93000 398 PRO A N 1
ATOM 5783 C CA . PRO A 1 380 ? 3.93600 -7.79800 27.14300 1.000 55.30000 398 PRO A CA 1
ATOM 5784 C C . PRO A 1 380 ? 2.95100 -7.20100 28.14300 1.000 53.78000 398 PRO A C 1
ATOM 5785 O O . PRO A 1 380 ? 2.42600 -6.10500 27.96400 1.000 55.80000 398 PRO A O 1
ATOM 5796 N N . GLU A 1 381 ? 2.71000 -7.94900 29.21800 1.000 78.75000 399 GLU A N 1
ATOM 5797 C CA . GLU A 1 381 ? 1.65800 -7.63900 30.17500 1.000 82.74000 399 GLU A CA 1
ATOM 5798 C C . GLU A 1 381 ? 0.36500 -7.31500 29.44900 1.000 79.95000 399 GLU A C 1
ATOM 5799 O O . GLU A 1 381 ? -0.21900 -6.24300 29.62800 1.000 74.62000 399 GLU A O 1
ATOM 5811 N N . PRO A 1 382 ? -0.13800 -8.23800 28.60700 1.000 73.43000 400 PRO A N 1
ATOM 5812 C CA . PRO A 1 382 ? -1.21900 -7.87000 27.67800 1.000 74.42000 400 PRO A CA 1
ATOM 5813 C C . PRO A 1 382 ? -2.52100 -7.48900 28.36200 1.000 71.77000 400 PRO A C 1
ATOM 5814 O O . PRO A 1 382 ? -3.29900 -6.70800 27.79700 1.000 66.32000 400 PRO A O 1
ATOM 5825 N N . THR A 1 383 ? -2.79000 -8.01300 29.55400 1.000 58.51000 401 THR A N 1
ATOM 5826 C CA . THR A 1 383 ? -4.02900 -7.71300 30.25900 1.000 58.20000 401 THR A CA 1
ATOM 5827 C C . THR A 1 383 ? -3.95700 -6.41700 31.05700 1.000 60.76000 401 THR A C 1
ATOM 5828 O O . THR A 1 383 ? -4.78800 -6.20300 31.94800 1.000 62.38000 401 THR A O 1
ATOM 5839 N N . VAL A 1 384 ? -2.99400 -5.55000 30.75600 1.000 54.53000 402 VAL A N 1
ATOM 5840 C CA . VAL A 1 384 ? -2.75900 -4.32500 31.50800 1.000 52.56000 402 VAL A CA 1
ATOM 5841 C C . VAL A 1 384 ? -2.96600 -3.14600 30.57100 1.000 53.14000 402 VAL A C 1
ATOM 5842 O O . VAL A 1 384 ? -2.39400 -3.11100 29.47500 1.000 53.09000 402 VAL A O 1
ATOM 5855 N N . PHE A 1 385 ? -3.78300 -2.18600 30.99900 1.000 56.97000 403 PHE A N 1
ATOM 5856 C CA . PHE A 1 385 ? -3.94500 -0.96700 30.22300 1.000 54.87000 403 PHE A CA 1
ATOM 5857 C C . PHE A 1 385 ? -2.67700 -0.13000 30.33400 1.000 59.43000 403 PHE A C 1
ATOM 5858 O O . PHE A 1 385 ? -2.30900 0.31300 31.42800 1.000 64.17000 403 PHE A O 1
ATOM 5875 N N . LYS A 1 386 ? -2.00200 0.07400 29.20800 1.000 59.07000 404 LYS A N 1
ATOM 5876 C CA . LYS A 1 386 ? -0.78800 0.88400 29.13100 1.000 62.04000 404 LYS A CA 1
ATOM 5877 C C . LYS A 1 386 ? -1.05900 1.93600 28.06100 1.000 63.74000 404 LYS A C 1
ATOM 5878 O O . LYS A 1 386 ? -0.87300 1.68200 26.86700 1.000 64.62000 404 LYS A O 1
ATOM 5897 N N . TYR A 1 387 ? -1.51100 3.11600 28.49000 1.000 58.65000 405 TYR A N 1
ATOM 5898 C CA . TYR A 1 387 ? -1.96000 4.13900 27.55100 1.000 60.28000 405 TYR A CA 1
ATOM 5899 C C . TYR A 1 387 ? -0.91300 4.46700 26.49800 1.000 59.04000 405 TYR A C 1
ATOM 5900 O O . TYR A 1 387 ? -1.26800 4.94900 25.41800 1.000 62.69000 405 TYR A O 1
ATOM 5918 N N . ASP A 1 388 ? 0.36500 4.22700 26.78200 1.000 63.02000 406 ASP A N 1
ATOM 5919 C CA . ASP A 1 388 ? 1.44600 4.55900 25.86300 1.000 66.09000 406 ASP A CA 1
ATOM 5920 C C . ASP A 1 388 ? 1.90500 3.36200 25.04200 1.000 63.63000 406 ASP A C 1
ATOM 5921 O O . ASP A 1 388 ? 2.94600 3.43700 24.38200 1.000 67.88000 406 ASP A O 1
ATOM 5930 N N . ARG A 1 389 ? 1.13800 2.27000 25.04600 1.000 65.31000 407 ARG A N 1
ATOM 5931 C CA . ARG A 1 389 ? 1.60500 1.04000 24.41800 1.000 61.77000 407 ARG A CA 1
ATOM 5932 C C . ARG A 1 389 ? 1.94400 1.23800 22.94800 1.000 61.98000 407 ARG A C 1
ATOM 5933 O O . ARG A 1 389 ? 2.84300 0.56800 22.42700 1.000 67.50000 407 ARG A O 1
ATOM 5954 N N . PHE A 1 390 ? 1.24100 2.13900 22.26200 1.000 57.98000 408 PHE A N 1
ATOM 5955 C CA . PHE A 1 390 ? 1.45600 2.38400 20.84100 1.000 61.60000 408 PHE A CA 1
ATOM 5956 C C . PHE A 1 390 ? 2.13400 3.72600 20.59000 1.000 59.96000 408 PHE A C 1
ATOM 5957 O O . PHE A 1 390 ? 1.92300 4.34800 19.54600 1.000 62.66000 408 PHE A O 1
ATOM 5974 N N . LEU A 1 391 ? 2.93500 4.18800 21.54200 1.000 68.63000 409 LEU A N 1
ATOM 5975 C CA . LEU A 1 391 ? 3.65600 5.44400 21.41400 1.000 71.33000 409 LEU A CA 1
ATOM 5976 C C . LEU A 1 391 ? 5.15300 5.18000 21.45800 1.000 72.98000 409 LEU A C 1
ATOM 5977 O O . LEU A 1 391 ? 5.63200 4.38900 22.28000 1.000 66.93000 409 LEU A O 1
ATOM 5993 N N . ASN A 1 392 ? 5.87700 5.83300 20.55300 1.000 85.66000 410 ASN A N 1
ATOM 5994 C CA . ASN A 1 392 ? 7.32600 5.76700 20.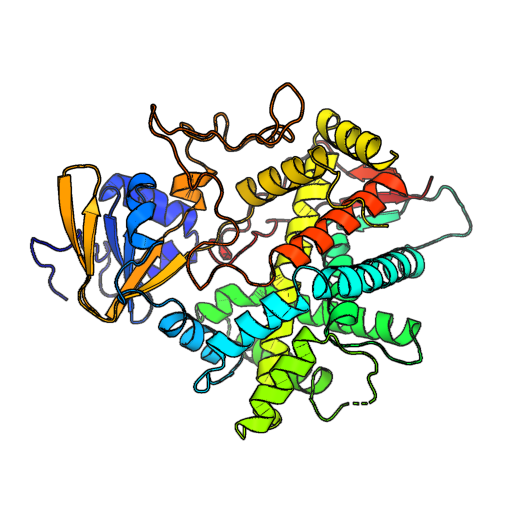51200 1.000 84.70000 410 ASN A CA 1
ATOM 5995 C C . ASN A 1 392 ? 7.92000 6.73900 21.52900 1.000 88.28000 410 ASN A C 1
ATOM 5996 O O . ASN A 1 392 ? 7.28200 7.73100 21.89000 1.000 89.42000 410 ASN A O 1
ATOM 6007 N N . PRO A 1 393 ? 9.14300 6.47900 21.99400 1.000 87.12000 411 PRO A N 1
ATOM 6008 C CA . PRO A 1 393 ? 9.72900 7.34600 23.03900 1.000 81.84000 411 PRO A CA 1
ATOM 6009 C C . PRO A 1 393 ? 9.64300 8.82600 22.71300 1.000 71.57000 411 PRO A C 1
ATOM 6010 O O . PRO A 1 393 ? 9.51800 9.65400 23.62500 1.000 70.68000 411 PRO A O 1
ATOM 6021 N N . ASN A 1 394 ? 9.70500 9.18400 21.43300 1.000 81.75000 412 ASN A N 1
ATOM 6022 C CA . ASN A 1 394 ? 9.57300 10.56300 20.98700 1.000 83.29000 412 ASN A CA 1
ATOM 6023 C C . ASN A 1 394 ? 8.12700 10.95300 20.71400 1.000 86.82000 412 ASN A C 1
ATOM 6024 O O . ASN A 1 394 ? 7.88400 11.98000 20.07300 1.000 82.75000 412 ASN A O 1
ATOM 6035 N N . GLY A 1 395 ? 7.16500 10.15600 21.17900 1.000 82.46000 413 GLY A N 1
ATOM 6036 C CA . GLY A 1 395 ? 5.76600 10.44600 20.95800 1.000 72.85000 413 GLY A CA 1
ATOM 6037 C C . GLY A 1 395 ? 5.24900 10.11000 19.57800 1.000 79.36000 413 GLY A C 1
ATOM 6038 O O . GLY A 1 395 ? 4.04300 10.24500 19.34000 1.000 75.28000 413 GLY A O 1
ATOM 6042 N N . SER A 1 396 ? 6.11500 9.69200 18.65800 1.000 78.75000 414 SER A N 1
ATOM 6043 C CA . SER A 1 396 ? 5.66600 9.24800 17.35100 1.000 77.50000 414 SER A CA 1
ATOM 6044 C C . SER A 1 396 ? 4.88000 7.95000 17.48900 1.000 82.40000 414 SER A C 1
ATOM 6045 O O . SER A 1 396 ? 4.87700 7.29200 18.52800 1.000 78.95000 414 SER A O 1
ATOM 6053 N N . ARG A 1 397 ? 4.16800 7.60500 16.41800 1.000 74.24000 415 ARG A N 1
ATOM 6054 C CA . ARG A 1 397 ? 3.33700 6.40300 16.38300 1.000 73.08000 415 ARG A CA 1
ATOM 6055 C C . ARG A 1 397 ? 4.18100 5.14100 16.26400 1.000 72.03000 415 ARG A C 1
ATOM 6056 O O . ARG A 1 397 ? 5.01600 5.02200 15.36800 1.000 70.31000 415 ARG A O 1
ATOM 6077 N N . LYS A 1 398 ? 3.95800 4.20000 17.17600 1.000 64.76000 416 LYS A N 1
ATOM 6078 C CA . LYS A 1 398 ? 4.71000 2.95100 17.19000 1.000 60.77000 416 LYS A CA 1
ATOM 6079 C C . LYS A 1 398 ? 3.94200 1.90800 16.39300 1.000 62.54000 416 LYS A C 1
ATOM 6080 O O . LYS A 1 398 ? 2.80800 1.56200 16.74100 1.000 58.33000 416 LYS A O 1
ATOM 6099 N N . VAL A 1 399 ? 4.55700 1.41000 15.32500 1.000 65.88000 417 VAL A N 1
ATOM 6100 C CA . VAL A 1 399 ? 3.89500 0.47700 14.42100 1.000 59.34000 417 VAL A CA 1
ATOM 6101 C C . VAL A 1 399 ? 4.77800 -0.74100 14.19500 1.000 57.21000 417 VAL A C 1
ATOM 6102 O O . VAL A 1 399 ? 4.61800 -1.46000 13.20300 1.000 62.48000 417 VAL A O 1
ATOM 6115 N N . ASP A 1 400 ? 5.70900 -0.98600 15.11200 1.000 75.20000 418 ASP A N 1
ATOM 6116 C CA . ASP A 1 400 ? 6.69200 -2.06000 14.97900 1.000 73.75000 418 ASP A CA 1
ATOM 6117 C C . ASP A 1 400 ? 6.48200 -3.06200 16.10900 1.000 68.92000 418 ASP A C 1
ATOM 6118 O O . ASP A 1 400 ? 6.88100 -2.81500 17.25100 1.000 73.99000 418 ASP A O 1
ATOM 6127 N N . PHE A 1 401 ? 5.87100 -4.19700 15.78400 1.000 61.69000 419 PHE A N 1
ATOM 6128 C CA . PHE A 1 401 ? 5.56500 -5.23600 16.75400 1.000 60.53000 419 PHE A CA 1
ATOM 6129 C C . PHE A 1 401 ? 6.04400 -6.57600 16.22000 1.000 60.37000 419 PHE A C 1
ATOM 6130 O O . PHE A 1 401 ? 6.04800 -6.81500 15.00800 1.000 57.55000 419 PHE A O 1
ATOM 6147 N N . PHE A 1 402 ? 6.45800 -7.44800 17.13800 1.000 67.78000 420 PHE A N 1
ATOM 6148 C CA . PHE A 1 402 ? 7.07800 -8.70800 16.76200 1.000 73.53000 420 PHE A CA 1
ATOM 6149 C C . PHE A 1 402 ? 6.59900 -9.83300 17.66600 1.000 72.16000 420 PHE A C 1
ATOM 6150 O O . PHE A 1 402 ? 6.34500 -9.63200 18.85600 1.000 70.61000 420 PHE A O 1
ATOM 6167 N N . LYS A 1 403 ? 6.48900 -11.02300 17.08100 1.000 76.05000 421 LYS A N 1
ATOM 6168 C CA . LYS A 1 403 ? 6.30600 -12.27000 17.82000 1.000 78.04000 421 LYS A CA 1
ATOM 6169 C C . LYS A 1 403 ? 7.58100 -13.08500 17.62300 1.000 79.80000 421 LYS A C 1
ATOM 6170 O O . LYS A 1 403 ? 7.78000 -13.69400 16.56700 1.000 78.56000 421 LYS A O 1
ATOM 6189 N N . THR A 1 404 ? 8.44500 -13.08500 18.63300 1.000 95.83000 422 THR A N 1
ATOM 6190 C CA . THR A 1 404 ? 9.71300 -13.80600 18.58500 1.000 99.97000 422 THR A CA 1
ATOM 6191 C C . THR A 1 404 ? 10.46000 -13.50600 17.28400 1.000 100.99000 422 THR A C 1
ATOM 6192 O O . THR A 1 404 ? 10.72300 -14.38200 16.45400 1.000 97.46000 422 THR A O 1
ATOM 6203 N N . GLY A 1 405 ? 10.78600 -12.22400 17.11600 1.000 83.66000 423 GLY A N 1
ATOM 6204 C CA . GLY A 1 405 ? 11.65000 -11.76900 16.05400 1.000 83.47000 423 GLY A CA 1
ATOM 6205 C C . GLY A 1 405 ? 10.97400 -11.50000 14.72600 1.000 92.22000 423 GLY A C 1
ATOM 6206 O O . GLY A 1 405 ? 11.57400 -10.84300 13.86800 1.000 91.86000 423 GLY A O 1
ATOM 6210 N N . LYS A 1 406 ? 9.75500 -11.98200 14.52300 1.000 94.94000 424 LYS A N 1
ATOM 6211 C CA . LYS A 1 406 ? 9.09000 -11.88300 13.23300 1.000 89.77000 424 LYS A CA 1
ATOM 6212 C C . LYS A 1 406 ? 8.05200 -10.77400 13.27600 1.000 91.07000 424 LYS A C 1
ATOM 6213 O O . LYS A 1 406 ? 7.23500 -10.71400 14.20000 1.000 92.30000 424 LYS A O 1
ATOM 6232 N N . LYS A 1 407 ? 8.10400 -9.89300 12.28300 1.000 85.60000 425 LYS A N 1
ATOM 6233 C CA . LYS A 1 407 ? 7.27000 -8.70000 12.28800 1.000 76.01000 425 LYS A CA 1
ATOM 6234 C C . LYS A 1 407 ? 5.80600 -9.06200 12.07900 1.000 82.10000 425 LYS A C 1
ATOM 6235 O O . LYS A 1 407 ? 5.46000 -9.80100 11.15100 1.000 81.92000 425 LYS A O 1
ATOM 6254 N N . ILE A 1 408 ? 4.94700 -8.52000 12.93400 1.000 81.41000 426 ILE A N 1
ATOM 6255 C CA . ILE A 1 408 ? 3.51300 -8.77500 12.89800 1.000 78.45000 426 ILE A CA 1
ATOM 6256 C C . ILE A 1 408 ? 2.84900 -7.51700 12.35700 1.000 68.93000 426 ILE A C 1
ATOM 6257 O O . ILE A 1 408 ? 2.62100 -6.55600 13.09900 1.000 70.22000 426 ILE A O 1
ATOM 6273 N N . HIS A 1 409 ? 2.53100 -7.51200 11.06200 1.000 67.25000 427 HIS A N 1
ATOM 6274 C CA . HIS A 1 409 ? 1.77500 -6.39500 10.50800 1.000 70.41000 427 HIS A CA 1
ATOM 6275 C C . HIS A 1 409 ? 0.41600 -6.26200 11.18300 1.000 70.78000 427 HIS A C 1
ATOM 6276 O O . HIS A 1 409 ? -0.10200 -5.14900 11.32200 1.000 69.90000 427 HIS A O 1
ATOM 6290 N N . HIS A 1 410 ? -0.16800 -7.37700 11.62300 1.000 77.97000 428 HIS A N 1
ATOM 6291 C CA . HIS A 1 410 ? -1.48500 -7.37800 12.26000 1.000 78.07000 428 HIS A CA 1
ATOM 6292 C C . HIS A 1 410 ? -1.29900 -7.50600 13.76900 1.000 74.84000 428 HIS A C 1
ATOM 6293 O O . HIS A 1 410 ? -1.43900 -8.58000 14.35000 1.000 77.48000 428 HIS A O 1
ATOM 6307 N N . TYR A 1 411 ? -0.98100 -6.38100 14.41000 1.000 63.36000 429 TYR A N 1
ATOM 6308 C CA . TYR A 1 411 ? -0.76400 -6.35500 15.85300 1.000 62.65000 429 TYR A CA 1
ATOM 6309 C C . TYR A 1 411 ? -2.00300 -5.94100 16.63900 1.000 63.53000 429 TYR A C 1
ATOM 6310 O O . TYR A 1 411 ? -2.11200 -6.29500 17.81800 1.000 60.09000 429 TYR A O 1
ATOM 6328 N N . THR A 1 412 ? -2.91500 -5.19700 16.01800 1.000 58.93000 430 THR A N 1
ATOM 6329 C CA . THR A 1 412 ? -4.22900 -4.87600 16.55200 1.000 53.91000 430 THR A CA 1
ATOM 6330 C C . THR A 1 412 ? -5.22000 -5.11100 15.42300 1.000 57.26000 430 THR A C 1
ATOM 6331 O O . THR A 1 412 ? -4.92800 -4.78400 14.26600 1.000 50.88000 430 THR A O 1
ATOM 6342 N N . MET A 1 413 ? -6.37000 -5.71400 15.73400 1.000 50.03000 431 MET A N 1
ATOM 6343 C CA . MET A 1 413 ? -7.36500 -6.02900 14.70700 1.000 49.14000 431 MET A CA 1
ATOM 6344 C C . MET A 1 413 ? -8.77400 -5.74600 15.21300 1.000 43.33000 431 MET A C 1
ATOM 6345 O O . MET A 1 413 ? -9.63200 -6.62800 15.24600 1.000 43.83000 431 MET A O 1
ATOM 6359 N N . PRO A 1 414 ? -9.05800 -4.48900 15.59600 1.000 51.23000 432 PRO A N 1
ATOM 6360 C CA . PRO A 1 414 ? -10.43100 -4.15800 16.01800 1.000 46.51000 432 PRO A CA 1
ATOM 6361 C C . PRO A 1 414 ? -11.40200 -4.01300 14.86600 1.000 48.82000 432 PRO A C 1
ATOM 6362 O O . PRO A 1 414 ? -12.60500 -4.21900 15.07500 1.000 45.44000 432 PRO A O 1
ATOM 6373 N N . TRP A 1 415 ? -10.92500 -3.69500 13.66000 1.000 44.23000 433 TRP A N 1
ATOM 6374 C CA . TRP A 1 415 ? -11.79000 -3.46900 12.50800 1.000 43.42000 433 TRP A CA 1
ATOM 6375 C C . TRP A 1 415 ? -11.79500 -4.62100 11.51400 1.000 45.56000 433 TRP A C 1
ATOM 6376 O O . TRP A 1 415 ? -12.67600 -4.66700 10.64800 1.000 50.92000 433 TRP A O 1
ATOM 6397 N N . GLY A 1 416 ? -10.83200 -5.53500 11.60400 1.000 69.43000 434 GLY A N 1
ATOM 6398 C CA . GLY A 1 416 ? -10.72400 -6.61200 10.63600 1.000 68.98000 434 GLY A CA 1
ATOM 6399 C C . GLY A 1 416 ? -9.73700 -6.28900 9.53600 1.000 71.86000 434 GLY A C 1
ATOM 6400 O O . GLY A 1 416 ? -8.81300 -5.50800 9.74100 1.000 73.25000 434 GLY A O 1
ATOM 6404 N N . SER A 1 417 ? -9.90300 -6.87100 8.36100 1.000 73.02000 435 SER A N 1
ATOM 6405 C CA . SER A 1 417 ? -9.03000 -6.54300 7.24200 1.000 72.86000 435 SER A CA 1
ATOM 6406 C C . SER A 1 417 ? -9.71100 -7.03300 5.97100 1.000 75.01000 435 SER A C 1
ATOM 6407 O O . SER A 1 417 ? -10.79900 -7.60300 6.02100 1.000 70.42000 435 SER A O 1
ATOM 6415 N N . GLY A 1 418 ? -9.07600 -6.77800 4.82700 1.000 61.74000 436 GLY A N 1
ATOM 6416 C CA . GLY A 1 418 ? -9.66100 -7.18800 3.56100 1.000 61.34000 436 GLY A CA 1
ATOM 6417 C C . GLY A 1 418 ? -10.72700 -6.22300 3.06500 1.000 57.29000 436 GLY A C 1
ATOM 6418 O O . GLY A 1 418 ? -10.80800 -5.06200 3.48100 1.000 55.33000 436 GLY A O 1
ATOM 6422 N N . VAL A 1 419 ? -11.57300 -6.72800 2.16600 1.000 54.89000 437 VAL A N 1
ATOM 6423 C CA . VAL A 1 419 ? -12.57500 -5.89900 1.50400 1.000 58.14000 437 VAL A CA 1
ATOM 6424 C C . VAL A 1 419 ? -13.81300 -5.75100 2.38200 1.000 65.59000 437 VAL A C 1
ATOM 6425 O O . VAL A 1 419 ? -14.83400 -5.20600 1.94400 1.000 68.21000 437 VAL A O 1
ATOM 6438 N N . SER A 1 420 ? -13.73600 -6.23300 3.62400 1.000 56.84000 438 SER A N 1
ATOM 6439 C CA . SER A 1 420 ? -14.85500 -6.14600 4.55300 1.000 57.00000 438 SER A CA 1
ATOM 6440 C C . SER A 1 420 ? -14.48800 -5.41100 5.83300 1.000 54.99000 438 SER A C 1
ATOM 6441 O O . SER A 1 420 ? -15.23600 -5.48600 6.81800 1.000 54.94000 438 SER A O 1
ATOM 6449 N N . ILE A 1 421 ? -13.35600 -4.70800 5.85200 1.000 49.16000 439 ILE A N 1
ATOM 6450 C CA . ILE A 1 421 ? -12.95500 -3.97300 7.04100 1.000 58.31000 439 ILE A CA 1
ATOM 6451 C C . ILE A 1 421 ? -13.95200 -2.85400 7.29700 1.000 51.16000 439 ILE A C 1
ATOM 6452 O O . ILE A 1 421 ? -14.47000 -2.22900 6.36300 1.000 54.55000 439 ILE A O 1
ATOM 6468 N N . CYS A 1 422 ? -14.22300 -2.60300 8.56600 1.000 47.51000 440 CYS A N 1
ATOM 6469 C CA . CYS A 1 422 ? -15.29200 -1.70300 8.96300 1.000 49.28000 440 CYS A CA 1
ATOM 6470 C C . CYS A 1 422 ? -15.27300 -0.39300 8.19100 1.000 43.64000 440 CYS A C 1
ATOM 6471 O O . CYS A 1 422 ? -14.34700 0.41200 8.35200 1.000 47.65000 440 CYS A O 1
ATOM 6478 N N . PRO A 1 423 ? -16.28600 -0.13000 7.35600 1.000 38.75000 441 PRO A N 1
ATOM 6479 C CA . PRO A 1 423 ? -16.29600 1.12200 6.58700 1.000 40.79000 441 PRO A CA 1
ATOM 6480 C C . PRO A 1 423 ? -16.63500 2.35400 7.41500 1.000 38.89000 441 PRO A C 1
ATOM 6481 O O . PRO A 1 423 ? -16.62900 3.46100 6.86600 1.000 45.89000 441 PRO A O 1
ATOM 6492 N N . GLY A 1 424 ? -16.91400 2.20700 8.70800 1.000 43.10000 442 GLY A N 1
ATOM 6493 C CA . GLY A 1 424 ? -17.22100 3.34900 9.54600 1.000 52.61000 442 GLY A CA 1
ATOM 6494 C C . GLY A 1 424 ? -16.20700 3.54600 10.65400 1.000 47.99000 442 GLY A C 1
ATOM 6495 O O . GLY A 1 424 ? -16.48400 4.23000 11.64200 1.000 49.90000 442 GLY A O 1
ATOM 6499 N N . ARG A 1 425 ? -15.02200 2.94700 10.50100 1.000 40.90000 443 ARG A N 1
ATOM 6500 C CA . ARG A 1 425 ? -14.03600 2.98400 11.57600 1.000 41.95000 443 ARG A CA 1
ATOM 6501 C C . ARG A 1 425 ? -13.46200 4.38100 11.77800 1.000 45.19000 443 ARG A C 1
ATOM 6502 O O . ARG A 1 425 ? -13.04300 4.72400 12.89000 1.000 43.39000 443 ARG A O 1
ATOM 6523 N N . PHE A 1 426 ? -13.42300 5.19700 10.72700 1.000 42.97000 444 PHE A N 1
ATOM 6524 C CA . PHE A 1 426 ? -12.92000 6.55600 10.87300 1.000 45.08000 444 PHE A CA 1
ATOM 6525 C C . PHE A 1 426 ? -13.93200 7.44900 11.57300 1.000 44.02000 444 PHE A C 1
ATOM 6526 O O . PHE A 1 426 ? -13.56200 8.26300 12.42500 1.000 49.76000 444 PHE A O 1
ATOM 6543 N N . PHE A 1 427 ? -15.21200 7.30100 11.24300 1.000 50.11000 445 PHE A N 1
ATOM 6544 C CA . PHE A 1 427 ? -16.24300 8.00500 11.99400 1.000 54.49000 445 PHE A CA 1
ATOM 6545 C C . PHE A 1 427 ? -16.25400 7.55700 13.44900 1.000 50.51000 445 PHE A C 1
ATOM 6546 O O . PHE A 1 427 ? -16.23000 8.38600 14.36500 1.000 52.14000 445 PHE A O 1
ATOM 6563 N N . ALA A 1 428 ? -16.30800 6.24300 13.68100 1.000 42.23000 446 ALA A N 1
ATOM 6564 C CA . ALA A 1 428 ? -16.27200 5.73200 15.04600 1.000 45.85000 446 ALA A CA 1
ATOM 6565 C C . ALA A 1 428 ? -15.13600 6.36500 15.83700 1.000 43.96000 446 ALA A C 1
ATOM 6566 O O . ALA A 1 428 ? -15.30200 6.71100 17.01100 1.000 41.48000 446 ALA A O 1
ATOM 6573 N N . LEU A 1 429 ? -13.98000 6.54900 15.19900 1.000 47.16000 447 LEU A N 1
ATOM 6574 C CA . LEU A 1 429 ? -12.82700 7.10400 15.89600 1.000 46.33000 447 LEU A CA 1
ATOM 6575 C C . LEU A 1 429 ? -13.01200 8.59000 16.18200 1.000 48.56000 447 LEU A C 1
ATOM 6576 O O . LEU A 1 429 ? -12.67000 9.06200 17.27600 1.000 47.85000 447 LEU A O 1
ATOM 6592 N N . SER A 1 430 ? -13.52000 9.35000 15.20700 1.000 40.35000 448 SER A N 1
ATOM 6593 C CA . SER A 1 430 ? -13.89000 10.73300 15.48200 1.000 41.24000 448 SER A CA 1
ATOM 6594 C C . SER A 1 430 ? -14.94600 10.79400 16.57700 1.000 40.87000 448 SER A C 1
ATOM 6595 O O . SER A 1 430 ? -14.84800 11.59400 17.51400 1.000 41.27000 448 SER A O 1
ATOM 6603 N N . GLU A 1 431 ? -15.95900 9.93100 16.47900 1.000 54.00000 449 GLU A N 1
ATOM 6604 C CA . GLU A 1 431 ? -16.98500 9.85300 17.51200 1.000 51.94000 449 GLU A CA 1
ATOM 6605 C C . GLU A 1 431 ? -16.35800 9.71200 18.89500 1.000 50.58000 449 GLU A C 1
ATOM 6606 O O . GLU A 1 431 ? -16.63600 10.50300 19.80300 1.000 46.51000 449 GLU A O 1
ATOM 6618 N N . VAL A 1 432 ? -15.49700 8.70700 19.06900 1.000 46.54000 450 VAL A N 1
ATOM 6619 C CA . VAL A 1 432 ? -14.97200 8.39700 20.39600 1.000 49.88000 450 VAL A CA 1
ATOM 6620 C C . VAL A 1 432 ? -13.97500 9.45800 20.84700 1.000 52.66000 450 VAL A C 1
ATOM 6621 O O . VAL A 1 432 ? -13.93100 9.82300 22.03000 1.000 48.31000 450 VAL A O 1
ATOM 6634 N N . LYS A 1 433 ? -13.15000 9.96100 19.92500 1.000 46.56000 451 LYS A N 1
ATOM 6635 C CA . LYS A 1 433 ? -12.12900 10.92500 20.31500 1.000 45.89000 451 LYS A CA 1
ATOM 6636 C C . LYS A 1 433 ? -12.75600 12.23600 20.77500 1.000 45.02000 451 LYS A C 1
ATOM 6637 O O . LYS A 1 433 ? -12.34700 12.80000 21.79800 1.000 47.07000 451 LYS A O 1
ATOM 6656 N N . LEU A 1 434 ? -13.75800 12.73000 20.04500 1.000 41.99000 452 LEU A N 1
ATOM 6657 C CA . LEU A 1 434 ? -14.42500 13.96200 20.44800 1.000 41.40000 452 LEU A CA 1
ATOM 6658 C C . LEU A 1 434 ? -15.05900 13.81300 21.82700 1.000 45.11000 452 LEU A C 1
ATOM 6659 O O . LEU A 1 434 ? -14.91100 14.68500 22.69000 1.000 42.93000 452 LEU A O 1
ATOM 6675 N N . PHE A 1 435 ? -15.77000 12.70400 22.05700 1.000 45.21000 453 PHE A N 1
ATOM 6676 C CA . PHE A 1 435 ? -16.39100 12.48500 23.35800 1.000 47.99000 453 PHE A CA 1
ATOM 6677 C C . PHE A 1 435 ? -15.36700 12.59400 24.47800 1.000 46.97000 453 PHE A C 1
ATOM 6678 O O . PHE A 1 435 ? -15.56300 13.34000 25.44500 1.000 49.79000 453 PHE A O 1
ATOM 6695 N N . ILE A 1 436 ? -14.26500 11.85000 24.36000 1.000 45.97000 454 ILE A N 1
ATOM 6696 C CA . ILE A 1 436 ? -13.24000 11.86300 25.40000 1.000 48.23000 454 ILE A CA 1
ATOM 6697 C C . ILE A 1 436 ? -12.76200 13.28800 25.65300 1.000 53.16000 454 ILE A C 1
ATOM 6698 O O . ILE A 1 436 ? -12.80000 13.78400 26.78500 1.000 48.02000 454 ILE A O 1
ATOM 6714 N N . LEU A 1 437 ? -12.30200 13.96500 24.59700 1.000 52.22000 455 LEU A N 1
ATOM 6715 C CA . LEU A 1 437 ? -11.80700 15.32700 24.75000 1.000 54.79000 455 LEU A CA 1
ATOM 6716 C C . LEU A 1 437 ? -12.81000 16.19000 25.50700 1.000 58.83000 455 LEU A C 1
ATOM 6717 O O . LEU A 1 437 ? -12.46400 16.84800 26.49300 1.000 61.42000 455 LEU A O 1
ATOM 6733 N N . LEU A 1 438 ? -14.06800 16.18500 25.06700 1.000 52.04000 456 LEU A N 1
ATOM 6734 C CA . LEU A 1 438 ? -15.07400 17.02200 25.71300 1.000 49.45000 456 LEU A CA 1
ATOM 6735 C C . LEU A 1 438 ? -15.25100 16.65100 27.18000 1.000 48.15000 456 LEU A C 1
ATOM 6736 O O . LEU A 1 438 ? -15.44800 17.52700 28.02800 1.000 56.83000 456 LEU A O 1
ATOM 6752 N N . MET A 1 439 ? -15.19000 15.35900 27.49900 1.000 44.36000 457 MET A N 1
ATOM 6753 C CA . MET A 1 439 ? -15.39100 14.93000 28.87900 1.000 45.37000 457 MET A CA 1
ATOM 6754 C C . MET A 1 439 ? -14.22500 15.35600 29.76100 1.000 51.63000 457 MET A C 1
ATOM 6755 O O . MET A 1 439 ? -14.41900 16.01100 30.79100 1.000 52.42000 457 MET A O 1
ATOM 6769 N N . VAL A 1 440 ? -13.00000 14.99800 29.36900 1.000 58.13000 458 VAL A N 1
ATOM 6770 C CA . VAL A 1 440 ? -11.84300 15.26300 30.21300 1.000 63.79000 458 VAL A CA 1
ATOM 6771 C C . VAL A 1 440 ? -11.53100 16.75200 30.30200 1.000 66.28000 458 VAL A C 1
ATOM 6772 O O . VAL A 1 440 ? -10.85900 17.18300 31.24800 1.000 61.30000 458 VAL A O 1
ATOM 6785 N N . THR A 1 441 ? -11.99300 17.55300 29.33600 1.000 64.41000 459 THR A N 1
ATOM 6786 C CA . THR A 1 441 ? -11.76800 18.99500 29.38100 1.000 60.37000 459 THR A CA 1
ATOM 6787 C C . THR A 1 441 ? -12.75900 19.70700 30.29900 1.000 65.06000 459 THR A C 1
ATOM 6788 O O . THR A 1 441 ? -12.36100 20.47000 31.18300 1.000 70.36000 459 THR A O 1
ATOM 6799 N N . HIS A 1 442 ? -14.06100 19.51400 30.08100 1.000 65.54000 460 HIS A N 1
ATOM 6800 C CA . HIS A 1 442 ? -15.07000 20.36800 30.69300 1.000 63.46000 460 HIS A CA 1
ATOM 6801 C C . HIS A 1 442 ? -15.68500 19.76400 31.94600 1.000 61.20000 460 HIS A C 1
ATOM 6802 O O . HIS A 1 442 ? -16.63900 20.33300 32.48300 1.000 67.61000 460 HIS A O 1
ATOM 6816 N N . PHE A 1 443 ? -15.17000 18.63700 32.43300 1.000 55.18000 461 PHE A N 1
ATOM 6817 C CA . PHE A 1 443 ? -15.79000 17.98400 33.57600 1.000 56.06000 461 PHE A CA 1
ATOM 6818 C C . PHE A 1 443 ? -14.75400 17.51100 34.58500 1.000 61.19000 461 PHE A C 1
ATOM 6819 O O . PHE A 1 443 ? -13.66900 17.05100 34.21400 1.000 64.26000 461 PHE A O 1
ATOM 6836 N N . ASP A 1 444 ? -15.11100 17.62100 35.86400 1.000 65.65000 462 ASP A N 1
ATOM 6837 C CA . ASP A 1 444 ? -14.41300 16.91900 36.93300 1.000 64.40000 462 ASP A CA 1
ATOM 6838 C C . ASP A 1 444 ? -14.97100 15.50800 37.03400 1.000 62.45000 462 ASP A C 1
ATOM 6839 O O . ASP A 1 444 ? -16.18300 15.33500 37.18600 1.000 60.61000 462 ASP A O 1
ATOM 6848 N N . LEU A 1 445 ? -14.11000 14.49500 36.95000 1.000 53.35000 463 LEU A N 1
ATOM 6849 C CA . LEU A 1 445 ? -14.60000 13.12500 36.94700 1.000 51.79000 463 LEU A CA 1
ATOM 6850 C C . LEU A 1 445 ? -13.98600 12.35700 38.11100 1.000 50.56000 463 LEU A C 1
ATOM 6851 O O . LEU A 1 445 ? -12.79700 12.50800 38.40600 1.000 54.33000 463 LEU A O 1
ATOM 6867 N N . GLU A 1 446 ? -14.79200 11.51900 38.76000 1.000 62.11000 464 GLU A N 1
ATOM 6868 C CA . GLU A 1 446 ? -14.30200 10.62900 39.80500 1.000 58.43000 464 GLU A CA 1
ATOM 6869 C C . GLU A 1 446 ? -15.13800 9.35500 39.81800 1.000 64.77000 464 GLU A C 1
ATOM 6870 O O . GLU A 1 446 ? -16.34900 9.40300 39.58400 1.000 60.99000 464 GLU A O 1
ATOM 6882 N N . LEU A 1 447 ? -14.49900 8.22000 40.10100 1.000 56.49000 465 LEU A N 1
ATOM 6883 C CA . LEU A 1 447 ? -15.25100 7.00200 40.37700 1.000 55.91000 465 LEU A CA 1
ATOM 6884 C C . LEU A 1 447 ? -15.80600 7.07200 41.79600 1.000 58.74000 465 LEU A C 1
ATOM 6885 O O . LEU A 1 447 ? -15.10000 7.46400 42.73000 1.000 59.31000 465 LEU A O 1
ATOM 6901 N N . VAL A 1 448 ? -17.08000 6.70500 41.95400 1.000 64.41000 466 VAL A N 1
ATOM 6902 C CA . VAL A 1 448 ? -17.64600 6.55500 43.29500 1.000 65.08000 466 VAL A CA 1
ATOM 6903 C C . VAL A 1 448 ? -16.81100 5.60300 44.14300 1.000 70.57000 466 VAL A C 1
ATOM 6904 O O . VAL A 1 448 ? -16.65200 5.80300 45.35300 1.000 72.25000 466 VAL A O 1
ATOM 6917 N N . ASP A 1 449 ? -16.29300 4.53400 43.54100 1.000 83.66000 467 ASP A N 1
ATOM 6918 C CA . ASP A 1 449 ? -15.50500 3.52800 44.24800 1.000 83.53000 467 ASP A CA 1
ATOM 6919 C C . ASP A 1 449 ? -14.28200 3.22600 43.40100 1.000 80.64000 467 ASP A C 1
ATOM 6920 O O . ASP A 1 449 ? -14.25900 2.23500 42.65900 1.000 84.92000 467 ASP A O 1
ATOM 6929 N N . PRO A 1 450 ? -13.24100 4.06400 43.47100 1.000 70.63000 468 PRO A N 1
ATOM 6930 C CA . PRO A 1 450 ? -12.00400 3.76100 42.73400 1.000 73.36000 468 PRO A CA 1
ATOM 6931 C C . PRO A 1 450 ? -11.27200 2.52900 43.24400 1.000 74.57000 468 PRO A C 1
ATOM 6932 O O . PRO A 1 450 ? -10.27800 2.11900 42.63100 1.000 75.22000 468 PRO A O 1
ATOM 6943 N N . ASP A 1 451 ? -11.73000 1.92800 44.34200 1.000 101.72000 469 ASP A N 1
ATOM 6944 C CA . ASP A 1 451 ? -11.04700 0.79300 44.94700 1.000 100.81000 469 ASP A CA 1
ATOM 6945 C C . ASP A 1 451 ? -11.51100 -0.55000 44.40300 1.000 100.46000 469 ASP A C 1
ATOM 6946 O O . ASP A 1 451 ? -10.74500 -1.51900 44.45600 1.000 103.13000 469 ASP A O 1
ATOM 6955 N N . THR A 1 452 ? -12.73300 -0.63600 43.87400 1.000 82.43000 470 THR A N 1
ATOM 6956 C CA . THR A 1 452 ? -13.21100 -1.90900 43.35700 1.000 76.46000 470 THR A CA 1
ATOM 6957 C C . THR A 1 452 ? -12.58600 -2.20600 41.99400 1.000 75.84000 470 THR A C 1
ATOM 6958 O O . THR A 1 452 ? -12.26800 -1.28800 41.23500 1.000 69.33000 470 THR A O 1
ATOM 6969 N N . PRO A 1 453 ? -12.40700 -3.48400 41.66300 1.000 82.84000 471 PRO A N 1
ATOM 6970 C CA . PRO A 1 453 ? -11.79000 -3.82800 40.37600 1.000 82.68000 471 PRO A CA 1
ATOM 6971 C C . PRO A 1 453 ? -12.69800 -3.50500 39.20100 1.000 78.22000 471 PRO A C 1
ATOM 6972 O O . PRO A 1 453 ? -13.92600 -3.46200 39.32000 1.000 79.13000 471 PRO A O 1
ATOM 6983 N N . LEU A 1 454 ? -12.07400 -3.27300 38.05000 1.000 67.23000 472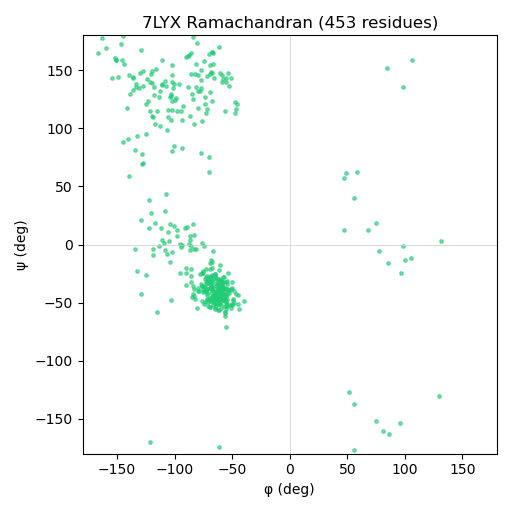 LEU A N 1
ATOM 6984 C CA . LEU A 1 454 ? -12.83400 -3.01500 36.84000 1.000 67.95000 472 LEU A CA 1
ATOM 6985 C C . LEU A 1 454 ? -13.80700 -4.15300 36.58900 1.000 62.90000 472 LEU A C 1
ATOM 6986 O O . LEU A 1 454 ? -13.47700 -5.32100 36.85100 1.000 70.42000 472 LEU A O 1
ATOM 7002 N N . PRO A 1 455 ? -15.01000 -3.88500 36.09100 1.000 54.25000 473 PRO A N 1
ATOM 7003 C CA . PRO A 1 455 ? -15.87200 -4.97700 35.63200 1.000 55.04000 473 PRO A CA 1
ATOM 7004 C C . PRO A 1 455 ? -15.15800 -5.77900 34.55300 1.000 53.51000 473 PRO A C 1
ATOM 7005 O O . PRO A 1 455 ? -14.40900 -5.22500 33.74200 1.000 53.39000 473 PRO A O 1
ATOM 7016 N N . HIS A 1 456 ? -15.36000 -7.09400 34.57300 1.000 52.07000 474 HIS A N 1
ATOM 7017 C CA . HIS A 1 456 ? -14.81000 -7.95300 33.53800 1.000 57.60000 474 HIS A CA 1
ATOM 7018 C C . HIS A 1 456 ? -15.76900 -8.00500 32.35700 1.000 51.37000 474 HIS A C 1
ATOM 7019 O O . HIS A 1 456 ? -16.92900 -7.60100 32.44800 1.000 52.60000 474 HIS A O 1
ATOM 7033 N N . VAL A 1 457 ? -15.25900 -8.49500 31.22600 1.000 57.05000 475 VAL A N 1
ATOM 7034 C CA . VAL A 1 457 ? -16.08800 -8.62900 30.03700 1.000 52.96000 475 VAL A CA 1
ATOM 7035 C C . VAL A 1 457 ? -17.27000 -9.53800 30.33800 1.000 54.32000 475 VAL A C 1
ATOM 7036 O O . VAL A 1 457 ? -17.13600 -10.54900 31.03900 1.000 57.77000 475 VAL A O 1
ATOM 7049 N N . ASP A 1 458 ? -18.43700 -9.17700 29.82300 1.000 48.40000 476 ASP A N 1
ATOM 7050 C CA . ASP A 1 458 ? -19.56900 -10.0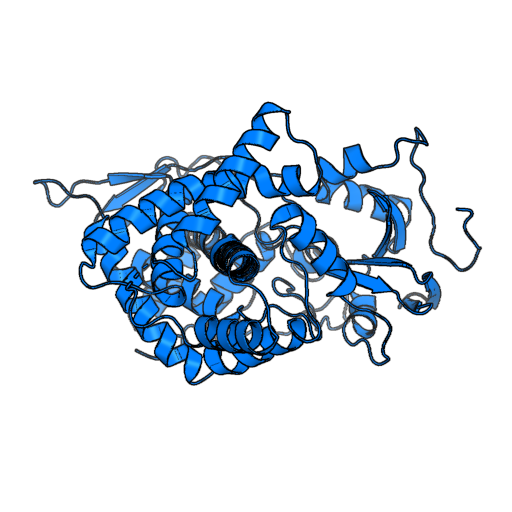9900 29.84000 1.000 49.35000 476 ASP A CA 1
ATOM 7051 C C . ASP A 1 458 ? -19.29700 -11.18700 28.81000 1.000 50.11000 476 ASP A C 1
ATOM 7052 O O . ASP A 1 458 ? -19.27300 -10.88700 27.60900 1.000 49.45000 476 ASP A O 1
ATOM 7061 N N . PRO A 1 459 ? -19.09000 -12.44500 29.21100 1.000 50.14000 477 PRO A N 1
ATOM 7062 C CA . PRO A 1 459 ? -18.66000 -13.46200 28.23400 1.000 46.39000 477 PRO A CA 1
ATOM 7063 C C . PRO A 1 459 ? -19.70700 -13.81000 27.18700 1.000 40.51000 477 PRO A C 1
ATOM 7064 O O . PRO A 1 459 ? -19.35300 -14.42600 26.17300 1.000 45.42000 477 PRO A O 1
ATOM 7075 N N . GLN A 1 460 ? -20.97300 -13.44100 27.38400 1.000 49.75000 478 GLN A N 1
ATOM 7076 C CA . GLN A 1 460 ? -21.99800 -13.80000 26.41000 1.000 48.70000 478 GLN A CA 1
ATOM 7077 C C . GLN A 1 460 ? -21.83300 -13.05600 25.09000 1.000 48.60000 478 GLN A C 1
ATOM 7078 O O . GLN A 1 460 ? -22.44300 -13.45200 24.09300 1.000 45.13000 478 GLN A O 1
ATOM 7092 N N . ARG A 1 461 ? -21.03900 -11.98600 25.05400 1.000 42.03000 479 ARG A N 1
ATOM 7093 C CA . ARG A 1 461 ? -20.86400 -11.20800 23.83500 1.000 43.93000 479 ARG A CA 1
ATOM 7094 C C . ARG A 1 461 ? -19.52600 -11.46200 23.15000 1.000 45.83000 479 ARG A C 1
ATOM 7095 O O . ARG A 1 461 ? -19.23600 -10.81100 22.14200 1.000 44.64000 479 ARG A O 1
ATOM 7116 N N . TRP A 1 462 ? -18.70600 -12.37600 23.67200 1.000 37.68000 480 TRP A N 1
ATOM 7117 C CA . TRP A 1 462 ? -17.43500 -12.70000 23.03600 1.000 40.58000 480 TRP A CA 1
ATOM 7118 C C . TRP A 1 462 ? -17.63200 -12.88500 21.54000 1.000 38.64000 480 TRP A C 1
ATOM 7119 O O . TRP A 1 462 ? -18.42800 -13.72300 21.10800 1.000 41.96000 480 TRP A O 1
ATOM 7140 N N . GLY A 1 463 ? -16.92300 -12.08300 20.74800 1.000 38.29000 481 GLY A N 1
ATOM 7141 C CA . GLY A 1 463 ? -16.90500 -12.24500 19.31000 1.000 39.98000 481 GLY A CA 1
ATOM 7142 C C . GLY A 1 463 ? -17.82300 -11.33500 18.52100 1.000 39.88000 481 GLY A C 1
ATOM 7143 O O . GLY A 1 463 ? -17.82500 -11.41700 17.28900 1.000 40.30000 481 GLY A O 1
ATOM 7147 N N . PHE A 1 464 ? -18.59400 -10.46800 19.17400 1.000 43.98000 482 PHE A N 1
ATOM 7148 C CA . PHE A 1 464 ? -19.60300 -9.68000 18.47700 1.000 39.57000 482 PHE A CA 1
ATOM 7149 C C . PHE A 1 464 ? -19.21300 -8.22000 18.29400 1.000 41.68000 482 PHE A C 1
ATOM 7150 O O . PHE A 1 464 ? -20.06400 -7.41200 17.91300 1.000 52.38000 482 PHE A O 1
ATOM 7167 N N . GLY A 1 465 ? -17.96700 -7.85300 18.56600 1.000 50.42000 483 GLY A N 1
ATOM 7168 C CA . GLY A 1 465 ? -17.55800 -6.46700 18.44600 1.000 42.75000 483 GLY A CA 1
ATOM 7169 C C . GLY A 1 465 ? -16.85100 -5.97200 19.68700 1.000 42.60000 483 GLY A C 1
ATOM 7170 O O . GLY A 1 465 ? -15.92700 -6.62600 20.18000 1.000 44.82000 483 GLY A O 1
ATOM 7174 N N . THR A 1 466 ? -17.27200 -4.82200 20.20700 1.000 37.47000 484 THR A N 1
ATOM 7175 C CA . THR A 1 466 ? -16.70200 -4.30500 21.44400 1.000 34.00000 484 THR A CA 1
ATOM 7176 C C . THR A 1 466 ? -17.41300 -4.93400 22.63300 1.000 33.11000 484 THR A C 1
ATOM 7177 O O . THR A 1 466 ? -18.64200 -4.94400 22.69600 1.000 37.30000 484 THR A O 1
ATOM 7188 N N . MET A 1 467 ? -16.63900 -5.46400 23.57100 1.000 39.94000 485 MET A N 1
ATOM 7189 C CA . MET A 1 467 ? -17.21600 -6.10600 24.74100 1.000 41.78000 485 MET A CA 1
ATOM 7190 C C . MET A 1 467 ? -17.86500 -5.07300 25.65500 1.000 41.04000 485 MET A C 1
ATOM 7191 O O . MET A 1 467 ? -17.63000 -3.87000 25.54600 1.000 37.51000 485 MET A O 1
ATOM 7205 N N . GLN A 1 468 ? -18.69900 -5.56800 26.56300 1.000 36.98000 486 GLN A N 1
ATOM 7206 C CA . GLN A 1 468 ? -19.49300 -4.75300 27.46500 1.000 37.31000 486 GLN A CA 1
ATOM 7207 C C . GLN A 1 468 ? -19.26500 -5.22200 28.89400 1.000 42.36000 486 GLN A C 1
ATOM 7208 O O . GLN A 1 468 ? -18.99300 -6.40400 29.13000 1.000 41.85000 486 GLN A O 1
ATOM 7222 N N . PRO A 1 469 ? -19.34700 -4.31300 29.86500 1.000 45.31000 487 PRO A N 1
ATOM 7223 C CA . PRO A 1 469 ? -18.96100 -4.66500 31.23800 1.000 47.72000 487 PRO A CA 1
ATOM 7224 C C . PRO A 1 469 ? -19.91400 -5.67300 31.86200 1.000 44.02000 487 PRO A C 1
ATOM 7225 O O . PRO A 1 469 ? -21.11200 -5.69400 31.57100 1.000 44.98000 487 PRO A O 1
ATOM 7236 N N . SER A 1 470 ? -19.36500 -6.52100 32.73500 1.000 49.04000 488 SER A N 1
ATOM 7237 C CA . SER A 1 470 ? -20.21400 -7.45000 33.47300 1.000 46.41000 488 SER A CA 1
ATOM 7238 C C . SER A 1 470 ? -21.12300 -6.71400 34.45200 1.000 49.16000 488 SER A C 1
ATOM 7239 O O . SER A 1 470 ? -22.20900 -7.21100 34.77500 1.000 47.25000 488 SER A O 1
ATOM 7247 N N . HIS A 1 471 ? -20.71700 -5.52800 34.91100 1.000 56.46000 489 HIS A N 1
ATOM 7248 C CA . HIS A 1 471 ? -21.55200 -4.70600 35.77900 1.000 60.54000 489 HIS A CA 1
ATOM 7249 C C . HIS A 1 471 ? -21.15200 -3.24300 35.63300 1.000 55.99000 489 HIS A C 1
ATOM 7250 O O . HIS A 1 471 ? -19.96900 -2.93600 35.46900 1.000 62.68000 489 HIS A O 1
ATOM 7264 N N . ASP A 1 472 ? -22.14100 -2.34700 35.69200 1.000 52.44000 490 ASP A N 1
ATOM 7265 C CA . ASP A 1 472 ? -21.88700 -0.91800 35.56000 1.000 52.19000 490 ASP A CA 1
ATOM 7266 C C . ASP A 1 472 ? -21.08900 -0.41300 36.76400 1.000 53.87000 490 ASP A C 1
ATOM 7267 O O . ASP A 1 472 ? -20.95400 -1.09400 37.78300 1.000 57.63000 490 ASP A O 1
ATOM 7276 N N . VAL A 1 473 ? -20.54100 0.79700 36.63300 1.000 41.93000 491 VAL A N 1
ATOM 7277 C CA . VAL A 1 473 ? -19.74600 1.41900 37.68700 1.000 43.31000 491 VAL A CA 1
ATOM 7278 C C . VAL A 1 473 ? -20.34200 2.80100 37.91600 1.000 49.48000 491 VAL A C 1
ATOM 7279 O O . VAL A 1 473 ? -20.65300 3.50400 36.95100 1.000 50.08000 491 VAL A O 1
ATOM 7292 N N . ARG A 1 474 ? -20.50000 3.20300 39.17600 1.000 58.35000 492 ARG A N 1
ATOM 7293 C CA . ARG A 1 474 ? -20.98300 4.55600 39.42900 1.000 63.90000 492 ARG A CA 1
ATOM 7294 C C . ARG A 1 474 ? -19.83100 5.55100 39.33800 1.000 60.61000 492 ARG A C 1
ATOM 7295 O O . ARG A 1 474 ? -18.68900 5.24300 39.68600 1.000 57.48000 492 ARG A O 1
ATOM 7316 N N . PHE A 1 475 ? -20.14400 6.75300 38.86300 1.000 52.08000 493 PHE A N 1
ATOM 7317 C CA . PHE A 1 475 ? -19.17800 7.84000 38.82800 1.000 49.45000 493 PHE A CA 1
ATOM 7318 C C . PHE A 1 475 ? -19.91800 9.13700 39.11500 1.000 50.81000 493 PHE A C 1
ATOM 7319 O O . PHE A 1 475 ? -21.12900 9.24000 38.91100 1.000 52.83000 493 PHE A O 1
ATOM 7336 N N . ARG A 1 476 ? -19.18000 10.11700 39.62300 1.000 58.05000 494 ARG A N 1
ATOM 7337 C CA . ARG A 1 476 ? -19.71300 11.43700 39.90800 1.000 58.64000 494 ARG A CA 1
ATOM 7338 C C . ARG A 1 476 ? -19.01200 12.45400 39.02100 1.000 56.90000 494 ARG A C 1
ATOM 7339 O O . ARG A 1 476 ? -17.85600 12.26700 38.62900 1.000 53.70000 494 ARG A O 1
ATOM 7360 N N . TYR A 1 477 ? -19.72500 13.52900 38.69600 1.000 55.13000 495 TYR A N 1
ATOM 7361 C CA . TYR A 1 477 ? -19.15600 14.55600 37.84200 1.000 59.18000 495 TYR A CA 1
ATOM 7362 C C . TYR A 1 477 ? -19.79400 15.89700 38.15800 1.000 63.15000 495 TYR A C 1
ATOM 7363 O O . TYR A 1 477 ? -20.87500 15.98200 38.74700 1.000 61.93000 495 TYR A O 1
ATOM 7381 N N . ARG A 1 478 ? -19.09600 16.94400 37.74400 1.000 92.94000 496 ARG A N 1
ATOM 7382 C CA . ARG A 1 478 ? -19.53500 18.32200 37.89000 1.000 100.36000 496 ARG A CA 1
ATOM 7383 C C . ARG A 1 478 ? -18.61900 19.15400 37.00700 1.000 94.89000 496 ARG A C 1
ATOM 7384 O O . ARG A 1 478 ? -17.56800 18.68400 36.56500 1.000 94.84000 496 ARG A O 1
ATOM 7394 N N . LEU A 1 479 ? -19.02700 20.38700 36.74500 1.000 82.26000 497 LEU A N 1
ATOM 7395 C CA . LEU A 1 479 ? -18.27000 21.24900 35.85800 1.000 87.54000 497 LEU A CA 1
ATOM 7396 C C . LEU A 1 479 ? -17.08300 21.86900 36.60800 1.000 87.23000 497 LEU A C 1
ATOM 7397 O O . LEU A 1 479 ? -16.91000 21.70800 37.82300 1.000 88.97000 497 LEU A O 1
ATOM 7413 N N . HIS A 1 480 ? -16.23900 22.56800 35.86100 1.000 97.14000 498 HIS A N 1
ATOM 7414 C CA . HIS A 1 480 ? -15.12900 23.28100 36.47100 1.000 97.20000 498 HIS A CA 1
ATOM 7415 C C . HIS A 1 480 ? -15.62800 24.58600 37.08200 1.000 88.36000 498 HIS A C 1
ATOM 7416 O O . HIS A 1 480 ? -15.38700 25.66900 36.55200 1.000 93.33000 498 HIS A O 1
#

Foldseek 3Di:
DDDDPQAAAEDQDPDHVVWCQPVCLQFVPVVVVVVCVVRNQWYWTDYDNFIEIEGQALVLVVCVQPVVDDWWAQVVVVQVLLCQQLVFHDDPPLLVLLLVLLCVQQDDPNVLVLLVQLLVLLVVLCVPVVDDDPDQPDKDKDWLLLVLLLSLLLSQCCSALFAADPRVVSSVVSSVLSVLVVLSLVCSLCSSRVVDDPVVVVSSVVSSVVQLVVSQPVDHGPDHRSSLVSSVVVCVVVVNDRSSVSSVVVVVSCVRSVALRQLLSQLVVLCQLCVVLLVLQLVQLVVVPCLVVRLLVVLSSLLSCLQFWWAKRKIAGQCWDWGDDPVGRIHIDDHRHIYIYTCSNSASQDCQFPPVSNDRDSCSQADPVRDGRQFTDRPPHTRNPNGAQQHHHPRGDSNVSVSSSSSSSNSSVDSHFKDKHFPCSPDDFFDFNSSCRRPTGTHGPDITMMIMHGD

Organism: Homo sapiens (NCBI:txid9606)

Secondary structure (DSSP, 8-state):
----TTSPPB---SSTTTTTHHHHHH-HHHHHHHHHHHH-SEEEEEETTEEEEEE--GGGHHHHHS--SS-EESHHHHHHHHHHHH-----TTHHHHHHHHHHHHSSHHHHHHHHHHHHHHHHHHHHHTS---SSTT--EEEEHHHHHHHHHHHHHHHHHH-B-S-HHHHHHHHHHHHHHHHHHHHHHHHHHTT---HHHHHHHHHHHHHHHHHT-S----B---HHHHHHHHHHHHTT--HHHHHHHHHHHHHHHHTTHHHHHHHHHHHHHT-HHHHHHHHHHHH----GGG-HHHHHHHHHHHHHHEEE-EEEEESS-EEEE-TTS-EEEE-TT-EEEE-HIIIIIT-TTTSSSTTS--TTTTB-TTSPBP---EETTEE-S-S--SS--GGGS-TTHHHHHHHHHHHHHHHHHHEEEEES-TTSPPPPB-GGGTBEEE--BSS--EEEEEE-

Radius of gyration: 22.48 Å; Cα contacts (8 Å, 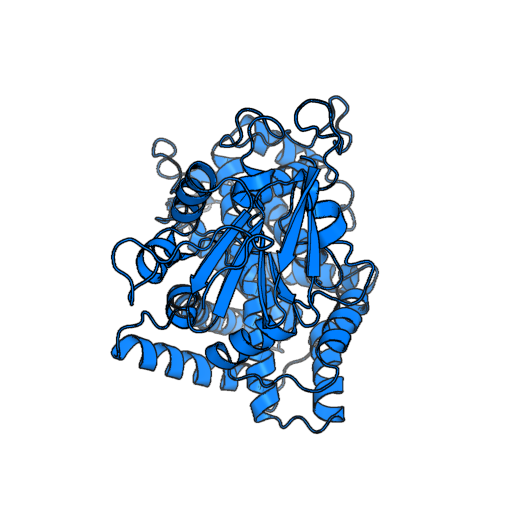|Δi|>4): 675; chains: 1; bounding box: 54×64×52 Å